Protein AF-0000000074036546 (afdb_homodimer)

Organism: NCBI:txid159291

Solvent-accessible surface area (backbone atoms only — not comparable to full-atom values): 25609 Å² total; per-residue (Å²): 131,69,79,62,75,68,72,77,80,71,85,69,56,67,65,60,51,48,51,50,47,40,50,39,32,75,58,49,66,58,45,52,48,53,48,52,67,71,55,70,50,48,70,16,47,38,94,53,95,54,64,29,31,33,38,33,47,45,37,50,58,26,64,66,53,53,53,52,51,53,55,45,69,72,26,59,58,51,56,36,34,40,31,26,26,70,45,67,70,33,47,54,47,16,47,65,74,36,42,68,43,42,73,69,60,40,37,45,82,41,82,35,50,69,57,61,50,44,71,71,44,59,69,47,66,23,45,31,38,39,34,50,73,37,66,52,67,33,43,47,72,59,38,51,51,42,54,51,39,51,58,50,25,30,22,78,63,12,40,42,36,36,32,34,62,36,35,56,69,67,56,55,32,41,52,28,49,45,51,48,49,52,28,35,50,66,45,22,55,86,69,67,35,55,68,58,39,53,52,51,50,49,48,55,51,51,38,66,20,74,55,18,38,39,39,47,71,58,48,48,53,49,44,45,72,74,54,39,38,78,66,41,77,42,81,68,55,76,36,33,29,32,36,37,29,25,36,100,134,73,81,62,78,68,70,78,78,71,86,68,55,67,66,60,50,48,51,49,48,40,51,39,33,75,57,49,65,59,45,52,48,52,49,53,68,72,54,72,49,49,69,16,47,39,94,51,94,55,65,28,31,34,39,32,48,45,36,49,57,24,66,67,52,51,53,50,50,53,54,45,69,72,27,57,58,51,56,36,35,40,29,27,26,71,45,67,68,33,44,55,46,16,47,65,75,37,44,68,44,40,71,70,61,39,38,46,81,41,83,34,50,69,56,61,51,44,70,71,45,59,68,48,66,24,46,31,39,39,35,51,73,37,67,53,68,33,39,44,72,59,39,53,51,39,52,51,40,52,59,48,24,31,22,78,63,10,37,42,36,36,31,35,62,35,36,56,68,67,54,55,32,44,52,27,50,44,51,48,48,51,28,35,50,67,42,21,55,87,69,69,37,55,69,59,39,53,51,50,49,48,48,57,50,50,36,65,21,70,56,19,38,39,40,46,69,60,50,47,54,48,43,45,71,73,54,39,37,77,69,43,78,42,81,68,55,75,37,33,28,32,37,37,28,26,37,100

Structure (mmCIF, N/CA/C/O backbone):
data_AF-0000000074036546-model_v1
#
loop_
_entity.id
_entity.type
_entity.pdbx_description
1 polymer 'Ubiquinone/menaquinone biosynthesis C-methylase UbiE'
#
loop_
_atom_site.group_PDB
_atom_site.id
_atom_site.type_symbol
_atom_site.label_atom_id
_atom_site.label_alt_id
_atom_site.label_comp_id
_atom_site.label_asym_id
_atom_site.label_entity_id
_atom_site.label_seq_id
_atom_site.pdbx_PDB_ins_code
_atom_site.Cartn_x
_atom_site.Cartn_y
_atom_site.Cartn_z
_atom_site.occupancy
_atom_site.B_iso_or_equiv
_atom_site.auth_seq_id
_atom_site.auth_comp_id
_atom_site.auth_asym_id
_atom_site.auth_atom_id
_atom_site.pdbx_PDB_model_num
ATOM 1 N N . MET A 1 1 ? -14.227 -8.094 -15.625 1 23.95 1 MET A N 1
ATOM 2 C CA . MET A 1 1 ? -13.164 -8.266 -16.609 1 23.95 1 MET A CA 1
ATOM 3 C C . MET A 1 1 ? -11.797 -8.312 -15.93 1 23.95 1 MET A C 1
ATOM 5 O O . MET A 1 1 ? -11.523 -7.52 -15.031 1 23.95 1 MET A O 1
ATOM 9 N N . SER A 1 2 ? -11.203 -9.547 -15.891 1 31.36 2 SER A N 1
ATOM 10 C CA . SER A 1 2 ? -9.93 -9.953 -15.312 1 31.36 2 SER A CA 1
ATOM 11 C C . SER A 1 2 ? -8.82 -8.969 -15.656 1 31.36 2 SER A C 1
ATOM 13 O O . SER A 1 2 ? -8.852 -8.336 -16.719 1 31.36 2 SER A O 1
ATOM 15 N N . ARG A 1 3 ? -8.234 -8.375 -14.711 1 42.38 3 ARG A N 1
ATOM 16 C CA . ARG A 1 3 ? -7.152 -7.469 -15.078 1 42.38 3 ARG A CA 1
ATOM 17 C C . ARG A 1 3 ? -6.332 -8.039 -16.234 1 42.38 3 ARG A C 1
ATOM 19 O O . ARG A 1 3 ? -5.422 -8.836 -16.016 1 42.38 3 ARG A O 1
ATOM 26 N N . THR A 1 4 ? -6.945 -8.57 -17.375 1 33.41 4 THR A N 1
ATOM 27 C CA . THR A 1 4 ? -6.375 -9.352 -18.469 1 33.41 4 THR A CA 1
ATOM 28 C C . THR A 1 4 ? -5.121 -8.68 -19.016 1 33.41 4 THR A C 1
ATOM 30 O O . THR A 1 4 ? -4.516 -9.164 -19.969 1 33.41 4 THR A O 1
ATOM 33 N N . SER A 1 5 ? -5.008 -7.344 -19.016 1 34.19 5 SER A N 1
ATOM 34 C CA . SER A 1 5 ? -3.879 -7.066 -19.906 1 34.19 5 SER A CA 1
ATOM 35 C C . SER A 1 5 ? -2.566 -7.543 -19.297 1 34.19 5 SER A C 1
ATOM 37 O O . SER A 1 5 ? -2.176 -7.086 -18.219 1 34.19 5 SER A O 1
ATOM 39 N N . GLY A 1 6 ? -2.33 -8.797 -19.281 1 34.81 6 GLY A N 1
ATOM 40 C CA . GLY A 1 6 ? -0.985 -9.32 -19.109 1 34.81 6 GLY A CA 1
ATOM 41 C C . GLY A 1 6 ? 0.094 -8.359 -19.562 1 34.81 6 GLY A C 1
ATOM 42 O O . GLY A 1 6 ? 0.451 -8.32 -20.75 1 34.81 6 GLY A O 1
ATOM 43 N N . GLU A 1 7 ? 0.077 -7.16 -19 1 36.84 7 GLU A N 1
ATOM 44 C CA . GLU A 1 7 ? 1.146 -6.238 -19.375 1 36.84 7 GLU A CA 1
ATOM 45 C C . GLU A 1 7 ? 2.475 -6.969 -19.531 1 36.84 7 GLU A C 1
ATOM 47 O O . GLU A 1 7 ? 2.865 -7.758 -18.672 1 36.84 7 GLU A O 1
ATOM 52 N N . HIS A 1 8 ? 2.828 -7.27 -20.766 1 37.41 8 HIS A N 1
ATOM 53 C CA . HIS A 1 8 ? 4.078 -7.746 -21.359 1 37.41 8 HIS A CA 1
ATOM 54 C C . HIS A 1 8 ? 5.281 -7.109 -20.672 1 37.41 8 HIS A C 1
ATOM 56 O O . HIS A 1 8 ? 5.738 -6.039 -21.078 1 37.41 8 HIS A O 1
ATOM 62 N N . ARG A 1 9 ? 5.438 -7.41 -19.484 1 47.34 9 ARG A N 1
ATOM 63 C CA . ARG A 1 9 ? 6.457 -6.699 -18.719 1 47.34 9 ARG A CA 1
ATOM 64 C C . ARG A 1 9 ? 7.855 -7.105 -19.156 1 47.34 9 ARG A C 1
ATOM 66 O O . ARG A 1 9 ? 8.836 -6.41 -18.875 1 47.34 9 ARG A O 1
ATOM 73 N N . PHE A 1 10 ? 8.008 -8.383 -19.719 1 45.22 10 PHE A N 1
ATOM 74 C CA . PHE A 1 10 ? 9.375 -8.805 -20.016 1 45.22 10 PHE A CA 1
ATOM 75 C C . PHE A 1 10 ? 9.508 -9.242 -21.469 1 45.22 10 PHE A C 1
ATOM 77 O O . PHE A 1 10 ? 8.82 -10.172 -21.906 1 45.22 10 PHE A O 1
ATOM 84 N N . THR A 1 11 ? 9.68 -8.422 -22.328 1 44.19 11 THR A N 1
ATOM 85 C CA . THR A 1 11 ? 9.867 -8.758 -23.75 1 44.19 11 THR A CA 1
ATOM 86 C C . THR A 1 11 ? 11.312 -9.164 -24.016 1 44.19 11 THR A C 1
ATOM 88 O O . THR A 1 11 ? 11.672 -9.484 -25.156 1 44.19 11 THR A O 1
ATOM 91 N N . GLY A 1 12 ? 12.188 -9.203 -22.969 1 49.06 12 GLY A N 1
ATOM 92 C CA . GLY A 1 12 ? 13.594 -9.367 -23.281 1 49.06 12 GLY A CA 1
ATOM 93 C C . GLY A 1 12 ? 14.055 -10.805 -23.219 1 49.06 12 GLY A C 1
ATOM 94 O O . GLY A 1 12 ? 13.234 -11.727 -23.266 1 49.06 12 GLY A O 1
ATOM 95 N N . ASP A 1 13 ? 15.367 -11.055 -23.25 1 58.22 13 ASP A N 1
ATOM 96 C CA . ASP A 1 13 ? 16.188 -12.242 -23.062 1 58.22 13 ASP A CA 1
ATOM 97 C C . ASP A 1 13 ? 15.898 -12.906 -21.719 1 58.22 13 ASP A C 1
ATOM 99 O O . ASP A 1 13 ? 15.844 -12.234 -20.688 1 58.22 13 ASP A O 1
ATOM 103 N N . LEU A 1 14 ? 15.508 -14.18 -21.766 1 60.38 14 LEU A N 1
ATOM 104 C CA . LEU A 1 14 ? 15.156 -14.992 -20.609 1 60.38 14 LEU A CA 1
ATOM 105 C C . LEU A 1 14 ? 16.156 -14.781 -19.484 1 60.38 14 LEU A C 1
ATOM 107 O O . LEU A 1 14 ? 15.758 -14.672 -18.312 1 60.38 14 LEU A O 1
ATOM 111 N N . ALA A 1 15 ? 17.312 -14.703 -19.906 1 62.56 15 ALA A N 1
ATOM 112 C CA . ALA A 1 15 ? 18.359 -14.57 -18.891 1 62.56 15 ALA A CA 1
ATOM 113 C C . ALA A 1 15 ? 18.266 -13.227 -18.172 1 62.56 15 ALA A C 1
ATOM 115 O O . ALA A 1 15 ? 18.422 -13.148 -16.953 1 62.56 15 ALA A O 1
ATOM 116 N N . GLN A 1 16 ? 18.016 -12.227 -18.922 1 70.25 16 GLN A N 1
ATOM 117 C CA . GLN A 1 16 ? 17.922 -10.891 -18.344 1 70.25 16 GLN A CA 1
ATOM 118 C C . GLN A 1 16 ? 16.672 -10.766 -17.453 1 70.25 16 GLN A C 1
ATOM 120 O O . GLN A 1 16 ? 16.734 -10.172 -16.375 1 70.25 16 GLN A O 1
ATOM 125 N N . GLU A 1 17 ? 15.672 -11.367 -17.891 1 78.44 17 GLU A N 1
ATOM 126 C CA . GLU A 1 17 ? 14.43 -11.336 -17.109 1 78.44 17 GLU A CA 1
ATOM 127 C C . GLU A 1 17 ? 14.57 -12.125 -15.812 1 78.44 17 GLU A C 1
ATOM 129 O O . GLU A 1 17 ? 14.133 -11.672 -14.758 1 78.44 17 GLU A O 1
ATOM 134 N N . TYR A 1 18 ? 15.266 -13.211 -16 1 78 18 TYR A N 1
ATOM 135 C CA . TYR A 1 18 ? 15.492 -14.047 -14.828 1 78 18 TYR A CA 1
ATOM 136 C C . TYR A 1 18 ? 16.344 -13.312 -13.797 1 78 18 TYR A C 1
ATOM 138 O O . TYR A 1 18 ? 16.078 -13.391 -12.594 1 78 18 TYR A O 1
ATOM 146 N N . GLU A 1 19 ? 17.328 -12.703 -14.25 1 82.06 19 GLU A N 1
ATOM 147 C CA . GLU A 1 19 ? 18.188 -11.953 -13.336 1 82.06 19 GLU A CA 1
ATOM 148 C C . GLU A 1 19 ? 17.406 -10.875 -12.602 1 8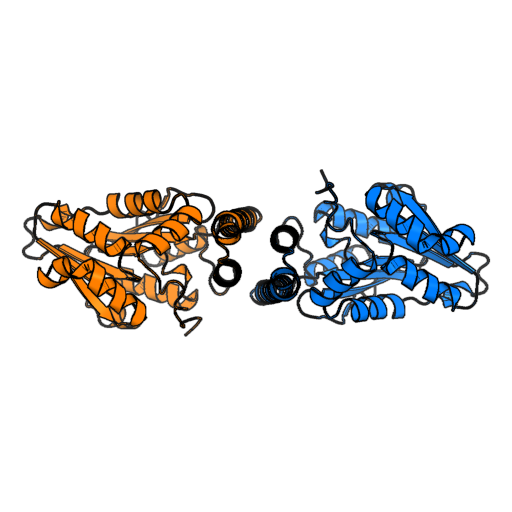2.06 19 GLU A C 1
ATOM 150 O O . GLU A 1 19 ? 17.547 -10.711 -11.383 1 82.06 19 GLU A O 1
ATOM 155 N N . LEU A 1 20 ? 16.594 -10.156 -13.32 1 86.44 20 LEU A N 1
ATOM 156 C CA . LEU A 1 20 ? 15.805 -9.094 -12.711 1 86.44 20 LEU A CA 1
ATOM 157 C C . LEU A 1 20 ? 14.836 -9.656 -11.68 1 86.44 20 LEU A C 1
ATOM 159 O O . LEU A 1 20 ? 14.68 -9.094 -10.594 1 86.44 20 LEU A O 1
ATOM 163 N N . ILE A 1 21 ? 14.266 -10.766 -11.961 1 88.5 21 ILE A N 1
ATOM 164 C CA . ILE A 1 21 ? 13.305 -11.391 -11.07 1 88.5 21 ILE A CA 1
ATOM 165 C C . ILE A 1 21 ? 14.008 -11.844 -9.789 1 88.5 21 ILE A C 1
ATOM 167 O O . ILE A 1 21 ? 13.5 -11.625 -8.688 1 88.5 21 ILE A O 1
ATOM 171 N N . THR A 1 22 ? 15.188 -12.406 -9.969 1 89.25 22 THR A N 1
ATOM 172 C CA . THR A 1 22 ? 15.883 -12.945 -8.805 1 89.25 22 THR A CA 1
ATOM 173 C C . THR A 1 22 ? 16.438 -11.828 -7.934 1 89.25 22 THR A C 1
ATOM 175 O O . THR A 1 22 ? 16.562 -11.984 -6.719 1 89.25 22 THR A O 1
ATOM 178 N N . LEU A 1 23 ? 16.719 -10.719 -8.547 1 90.81 23 LEU A N 1
ATOM 179 C CA . LEU A 1 23 ? 17.125 -9.555 -7.77 1 90.81 23 LEU A CA 1
ATOM 180 C C . LEU A 1 23 ? 15.938 -8.953 -7.023 1 90.81 23 LEU A C 1
ATOM 182 O O . LEU A 1 23 ? 16.078 -8.531 -5.875 1 90.81 23 LEU A O 1
ATOM 186 N N . ALA A 1 24 ? 14.812 -8.922 -7.676 1 94.19 24 ALA A N 1
ATOM 187 C CA . ALA A 1 24 ? 13.586 -8.383 -7.086 1 94.19 24 ALA A CA 1
ATOM 188 C C . ALA A 1 24 ? 13.008 -9.336 -6.051 1 94.19 24 ALA A C 1
ATOM 190 O O . ALA A 1 24 ? 12.398 -8.906 -5.07 1 94.19 24 ALA A O 1
ATOM 191 N N . TYR A 1 25 ? 13.164 -10.609 -6.297 1 94 25 TYR A N 1
ATOM 192 C CA . TYR A 1 25 ? 12.695 -11.672 -5.418 1 94 25 TYR A CA 1
ATOM 193 C C . TYR A 1 25 ? 13.828 -12.641 -5.094 1 94 25 TYR A C 1
ATOM 195 O O . TYR A 1 25 ? 13.906 -13.727 -5.676 1 94 25 TYR A O 1
ATOM 203 N N . PRO A 1 26 ? 14.555 -12.336 -4.098 1 91.19 26 PRO A N 1
ATOM 204 C CA . PRO A 1 26 ? 15.758 -13.133 -3.828 1 91.19 26 PRO A CA 1
ATOM 205 C C . PRO A 1 26 ? 15.43 -14.586 -3.475 1 91.19 26 PRO A C 1
ATOM 207 O O . PRO A 1 26 ? 16.266 -15.469 -3.668 1 91.19 26 PRO A O 1
ATOM 210 N N . ASP A 1 27 ? 14.25 -14.859 -3.033 1 91.31 27 ASP A N 1
ATOM 211 C CA . ASP A 1 27 ? 13.891 -16.203 -2.615 1 91.31 27 ASP A CA 1
ATOM 212 C C . ASP A 1 27 ? 13.078 -16.922 -3.693 1 91.31 27 ASP A C 1
ATOM 214 O O . ASP A 1 27 ? 12.469 -17.969 -3.436 1 91.31 27 ASP A O 1
ATOM 218 N N . PHE A 1 28 ? 13.109 -16.359 -4.844 1 87.81 28 PHE A N 1
ATOM 219 C CA . PHE A 1 28 ? 12.305 -16.891 -5.941 1 87.81 28 PHE A CA 1
ATOM 220 C C . PHE A 1 28 ? 12.641 -18.359 -6.195 1 87.81 28 PHE A C 1
ATOM 222 O O . PHE A 1 28 ? 11.742 -19.203 -6.238 1 87.81 28 PHE A O 1
ATOM 229 N N . GLU A 1 29 ? 13.883 -18.703 -6.328 1 86 29 GLU A N 1
ATOM 230 C CA . GLU A 1 29 ? 14.312 -20.062 -6.637 1 86 29 GLU A CA 1
ATOM 231 C C . GLU A 1 29 ? 13.984 -21.016 -5.496 1 86 29 GLU A C 1
ATOM 233 O O . GLU A 1 29 ? 13.57 -22.156 -5.73 1 86 29 GLU A O 1
ATOM 238 N N . ALA A 1 30 ? 14.211 -20.547 -4.348 1 90 30 ALA A N 1
ATOM 239 C CA . ALA A 1 30 ? 13.922 -21.391 -3.182 1 90 30 ALA A CA 1
ATOM 240 C C . ALA A 1 30 ? 12.438 -21.734 -3.109 1 90 30 ALA A C 1
ATOM 242 O O . ALA A 1 30 ? 12.078 -22.875 -2.807 1 90 30 ALA A O 1
ATOM 243 N N . PHE A 1 31 ? 11.625 -20.812 -3.414 1 90.38 31 PHE A N 1
ATOM 244 C CA . PHE A 1 31 ? 10.18 -21.047 -3.361 1 90.38 31 PHE A CA 1
ATOM 245 C C . PHE A 1 31 ? 9.75 -22.016 -4.453 1 90.38 31 PHE A C 1
ATOM 247 O O . PHE A 1 31 ? 8.891 -22.875 -4.227 1 90.38 31 PHE A O 1
ATOM 254 N N . GLN A 1 32 ? 10.32 -21.844 -5.543 1 88.19 32 GLN A N 1
ATOM 255 C CA . GLN A 1 32 ? 10.023 -22.766 -6.629 1 88.19 32 GLN A CA 1
ATOM 256 C C . GLN A 1 32 ? 10.43 -24.203 -6.262 1 88.19 32 GLN A C 1
ATOM 258 O O . GLN A 1 32 ? 9.672 -25.141 -6.496 1 88.19 32 GLN A O 1
ATOM 263 N N . HIS A 1 33 ? 11.57 -24.281 -5.73 1 91.94 33 HIS A N 1
ATOM 264 C CA . HIS A 1 33 ? 12.07 -25.594 -5.316 1 91.94 33 HIS A CA 1
ATOM 265 C C . HIS A 1 33 ? 11.156 -26.219 -4.27 1 91.94 33 HIS A C 1
ATOM 267 O O . HIS A 1 33 ? 10.852 -27.422 -4.352 1 91.94 33 HIS A O 1
ATOM 273 N N . GLN A 1 34 ? 10.789 -25.438 -3.377 1 94.69 34 GLN A N 1
ATOM 274 C CA . GLN A 1 34 ? 9.945 -25.953 -2.301 1 94.69 34 GLN A CA 1
ATOM 275 C C . GLN A 1 34 ? 8.586 -26.406 -2.834 1 94.69 34 GLN A C 1
ATOM 277 O O . GLN A 1 34 ? 8.039 -27.406 -2.377 1 94.69 34 GLN A O 1
ATOM 282 N N . MET A 1 35 ? 8.047 -25.656 -3.711 1 95.31 35 MET A N 1
ATOM 283 C CA . MET A 1 35 ? 6.777 -26.047 -4.316 1 95.31 35 MET A CA 1
ATOM 284 C C . MET A 1 35 ? 6.906 -27.391 -5.031 1 95.31 35 MET A C 1
ATOM 286 O O . MET A 1 35 ? 6.078 -28.281 -4.844 1 95.31 35 MET A O 1
ATOM 290 N N . ILE A 1 36 ? 7.949 -27.562 -5.754 1 94.75 36 ILE A N 1
ATOM 291 C CA . ILE A 1 36 ? 8.156 -28.75 -6.578 1 94.75 36 ILE A CA 1
ATOM 292 C C . ILE A 1 36 ? 8.492 -29.938 -5.688 1 94.75 36 ILE A C 1
ATOM 294 O O . ILE A 1 36 ? 8.055 -31.062 -5.953 1 94.75 36 ILE A O 1
ATOM 298 N N . GLU A 1 37 ? 9.234 -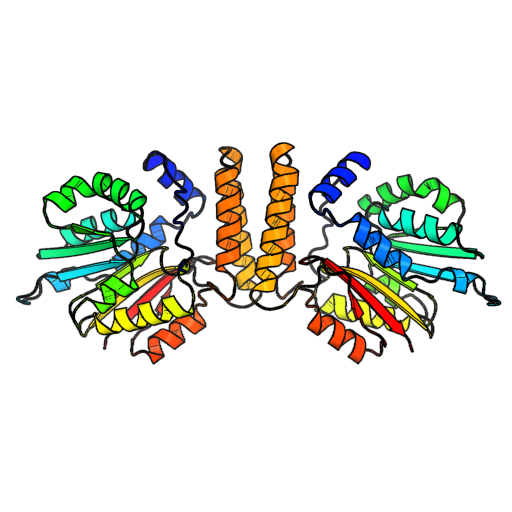29.688 -4.66 1 91.38 37 GLU A N 1
ATOM 299 C CA . GLU A 1 37 ? 9.617 -30.75 -3.73 1 91.38 37 GLU A CA 1
ATOM 300 C C . GLU A 1 37 ? 8.391 -31.375 -3.08 1 91.38 37 GLU A C 1
ATOM 302 O O . GLU A 1 37 ? 8.422 -32.562 -2.699 1 91.38 37 GLU A O 1
ATOM 307 N N . GLY A 1 38 ? 7.375 -30.672 -2.967 1 90.75 38 GLY A N 1
ATOM 308 C CA . GLY A 1 38 ? 6.16 -31.188 -2.357 1 90.75 38 GLY A CA 1
ATOM 309 C C . GLY A 1 38 ? 5.359 -32.094 -3.285 1 90.75 38 GLY A C 1
ATOM 310 O O . GLY A 1 38 ? 4.398 -32.719 -2.857 1 90.75 38 GLY A O 1
ATOM 311 N N . ILE A 1 39 ? 5.762 -32.188 -4.508 1 93.62 39 ILE A N 1
ATOM 312 C CA . ILE A 1 39 ? 5.043 -32.969 -5.5 1 93.62 39 ILE A CA 1
ATOM 313 C C . ILE A 1 39 ? 5.648 -34.375 -5.57 1 93.62 39 ILE A C 1
ATOM 315 O O . ILE A 1 39 ? 6.859 -34.531 -5.746 1 93.62 39 ILE A O 1
ATOM 319 N N . ASP A 1 40 ? 4.875 -35.375 -5.391 1 86.69 40 ASP A N 1
ATOM 320 C CA . ASP A 1 40 ? 5.309 -36.75 -5.551 1 86.69 40 ASP A CA 1
ATOM 321 C C . ASP A 1 40 ? 5.09 -37.25 -6.98 1 86.69 40 ASP A C 1
ATOM 323 O O . ASP A 1 40 ? 4.012 -37.719 -7.316 1 86.69 40 ASP A O 1
ATOM 327 N N . PHE A 1 41 ? 6.098 -37.188 -7.699 1 83.06 41 PHE A N 1
ATOM 328 C CA . PHE A 1 41 ? 6.004 -37.562 -9.109 1 83.06 41 PHE A CA 1
ATOM 329 C C . PHE A 1 41 ? 6.027 -39.094 -9.266 1 83.06 41 PHE A C 1
ATOM 331 O O . PHE A 1 41 ? 5.734 -39.594 -10.344 1 83.06 41 PHE A O 1
ATOM 338 N N . SER A 1 42 ? 6.422 -39.781 -8.211 1 72.56 42 SER A N 1
ATOM 339 C CA . SER A 1 42 ? 6.535 -41.219 -8.281 1 72.56 42 SER A CA 1
ATOM 340 C C . SER A 1 42 ? 5.164 -41.875 -8.328 1 72.56 42 SER A C 1
ATOM 342 O O . SER A 1 42 ? 5.039 -43.031 -8.734 1 72.56 42 SER A O 1
ATOM 344 N N . SER A 1 43 ? 4.203 -41.188 -7.727 1 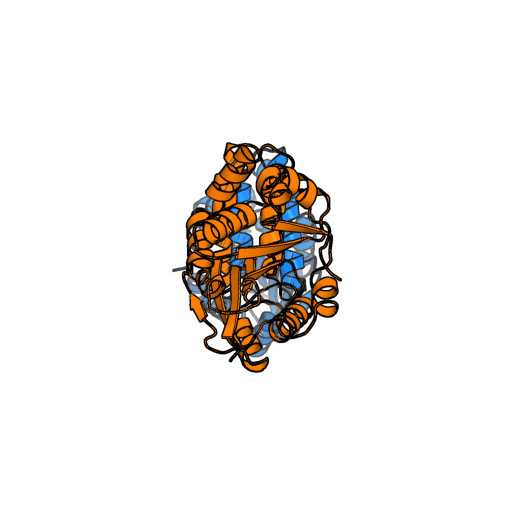60.53 43 SER A N 1
ATOM 345 C CA . SER A 1 43 ? 2.859 -41.75 -7.82 1 60.53 43 SER A CA 1
ATOM 346 C C . SER A 1 43 ? 2.467 -42.031 -9.266 1 60.53 43 SER A C 1
ATOM 348 O O . SER A 1 43 ? 1.501 -42.75 -9.539 1 60.53 43 SER A O 1
ATOM 350 N N . ALA A 1 44 ? 3.234 -41.406 -10.148 1 54.03 44 ALA A N 1
ATOM 351 C CA . ALA A 1 44 ? 3.092 -41.625 -11.586 1 54.03 44 ALA A CA 1
ATOM 352 C C . ALA A 1 44 ? 3.387 -43.094 -11.953 1 54.03 44 ALA A C 1
ATOM 354 O O . ALA A 1 44 ? 2.855 -43.594 -12.945 1 54.03 44 ALA A O 1
ATOM 355 N N . GLY A 1 45 ? 4.277 -43.656 -11.18 1 50.34 45 GLY A N 1
ATOM 356 C CA . GLY A 1 45 ? 4.75 -45.031 -11.445 1 50.34 45 GLY A CA 1
ATOM 357 C C . GLY A 1 45 ? 3.867 -46.094 -10.836 1 50.34 45 GLY A C 1
ATOM 358 O O . GLY A 1 45 ? 4.156 -47.281 -10.961 1 50.34 45 GLY A O 1
ATOM 359 N N . THR A 1 46 ? 3.049 -45.531 -10.031 1 53.41 46 THR A N 1
ATOM 360 C CA . THR A 1 46 ? 2.27 -46.625 -9.438 1 53.41 46 THR A CA 1
ATOM 361 C C . THR A 1 46 ? 1.411 -47.312 -10.492 1 53.41 46 THR A C 1
ATOM 363 O O . THR A 1 46 ? 1.207 -46.781 -11.586 1 53.41 46 THR A O 1
ATOM 366 N N . ASP A 1 47 ? 1.283 -48.594 -10.172 1 52.91 47 ASP A N 1
ATOM 367 C CA . ASP A 1 47 ? 0.6 -49.594 -10.992 1 52.91 47 ASP A CA 1
ATOM 368 C C . ASP A 1 47 ? -0.693 -49 -11.578 1 52.91 47 ASP A C 1
ATOM 370 O O . ASP A 1 47 ? -1.66 -49.75 -11.789 1 52.91 47 ASP A O 1
ATOM 374 N N . ARG A 1 48 ? -0.665 -47.656 -11.617 1 61.34 48 ARG A N 1
ATOM 375 C CA . ARG A 1 48 ? -1.931 -47.188 -12.172 1 61.34 48 ARG A CA 1
ATOM 376 C C . ARG A 1 48 ? -1.896 -47.156 -13.695 1 61.34 48 ARG A C 1
ATOM 378 O O . ARG A 1 48 ? -0.826 -47.062 -14.297 1 61.34 48 ARG A O 1
ATOM 385 N N . ASP A 1 49 ? -2.779 -47.781 -14.281 1 62.84 49 ASP A N 1
ATOM 386 C CA . ASP A 1 49 ? -2.982 -47.812 -15.727 1 62.84 49 ASP A CA 1
ATOM 387 C C . ASP A 1 49 ? -3.049 -46.406 -16.297 1 62.84 49 ASP A C 1
ATOM 389 O O . ASP A 1 49 ? -3.006 -46.219 -17.5 1 62.84 49 ASP A O 1
ATOM 393 N N . VAL A 1 50 ? -3 -45.344 -15.289 1 71.12 50 VAL A N 1
ATOM 394 C CA . VAL A 1 50 ? -3.143 -43.969 -15.82 1 71.12 50 VAL A CA 1
ATOM 395 C C . VAL A 1 50 ? -1.873 -43.188 -15.547 1 71.12 50 VAL A C 1
ATOM 397 O O . VAL A 1 50 ? -1.323 -43.25 -14.445 1 71.12 50 VAL A O 1
ATOM 400 N N . PRO A 1 51 ? -1.436 -42.531 -16.516 1 78.81 51 PRO A N 1
ATOM 401 C CA . PRO A 1 51 ? -0.22 -41.719 -16.359 1 78.81 51 PRO A CA 1
ATOM 402 C C . PRO A 1 51 ? -0.406 -40.531 -15.414 1 78.81 51 PRO A C 1
ATOM 404 O O . PRO A 1 51 ? -1.516 -40.031 -15.289 1 78.81 51 PRO A O 1
ATOM 407 N N . PHE A 1 52 ? 0.615 -40.25 -14.719 1 90.12 52 PHE A N 1
ATOM 408 C CA . PHE A 1 52 ? 0.651 -39.062 -13.891 1 90.12 52 PHE A CA 1
ATOM 409 C C . PHE A 1 52 ? 0.344 -37.812 -14.719 1 90.12 52 PHE A C 1
ATOM 411 O O . PHE A 1 52 ? 0.885 -37.656 -15.812 1 90.12 52 PHE A O 1
ATOM 418 N N . HIS A 1 53 ? -0.631 -36.969 -14.258 1 94.75 53 HIS A N 1
ATOM 419 C CA . HIS A 1 53 ? -1.014 -35.75 -14.984 1 94.75 53 HIS A CA 1
ATOM 420 C C . HIS A 1 53 ? -1.043 -34.531 -14.07 1 94.75 53 HIS A C 1
ATOM 422 O O . HIS A 1 53 ? -1.771 -34.531 -13.07 1 94.75 53 HIS A O 1
ATOM 428 N N . LEU A 1 54 ? -0.231 -33.594 -14.375 1 97.38 54 LEU A N 1
ATOM 429 C CA . LEU A 1 54 ? -0.134 -32.344 -13.641 1 97.38 54 LEU A CA 1
ATOM 430 C C . LEU A 1 54 ? -0.66 -31.172 -14.477 1 97.38 54 LEU A C 1
ATOM 432 O O . LEU A 1 54 ? -0.338 -31.062 -15.664 1 97.38 54 LEU A O 1
ATOM 436 N N . LEU A 1 55 ? -1.528 -30.391 -13.859 1 98.56 55 LEU A N 1
ATOM 437 C CA . LEU A 1 55 ? -1.956 -29.141 -14.477 1 98.56 55 LEU A CA 1
ATOM 438 C C . LEU A 1 55 ? -1.232 -27.953 -13.852 1 98.56 55 LEU A C 1
ATOM 440 O O . LEU A 1 55 ? -1.263 -27.766 -12.633 1 98.56 55 LEU A O 1
ATOM 444 N N . GLU A 1 56 ? -0.604 -27.172 -14.664 1 98.62 56 GLU A N 1
ATOM 445 C CA . GLU A 1 56 ? -0.076 -25.875 -14.242 1 98.62 56 GLU A CA 1
ATOM 446 C C . GLU A 1 56 ? -0.959 -24.734 -14.742 1 98.62 56 GLU A C 1
ATOM 448 O O . GLU A 1 56 ? -1.278 -24.672 -15.93 1 98.62 56 GLU A O 1
ATOM 453 N N . ILE A 1 57 ? -1.407 -23.922 -13.844 1 98.5 57 ILE A N 1
ATOM 454 C CA . ILE A 1 57 ? -2.135 -22.703 -14.195 1 98.5 57 ILE A CA 1
ATOM 455 C C . ILE A 1 57 ? -1.192 -21.516 -14.141 1 98.5 57 ILE A C 1
ATOM 457 O O . ILE A 1 57 ? -0.635 -21.203 -13.078 1 98.5 57 ILE A O 1
ATOM 461 N N . GLY A 1 58 ? -1.097 -20.844 -15.219 1 97.56 58 GLY A N 1
ATOM 462 C CA . GLY A 1 58 ? -0.151 -19.75 -15.328 1 97.56 58 GLY A CA 1
ATOM 463 C C . GLY A 1 58 ? 1.217 -20.188 -15.812 1 97.56 58 GLY A C 1
ATOM 464 O O . GLY A 1 58 ? 2.18 -20.203 -15.047 1 97.56 58 GLY A O 1
ATOM 465 N N . THR A 1 59 ? 1.322 -20.375 -17.078 1 94.44 59 THR A N 1
ATOM 466 C CA . THR A 1 59 ? 2.572 -20.828 -17.672 1 94.44 59 THR A CA 1
ATOM 467 C C . THR A 1 59 ? 3.643 -19.75 -17.578 1 94.44 59 THR A C 1
ATOM 469 O O . THR A 1 59 ? 4.797 -20.031 -17.266 1 94.44 59 THR A O 1
ATOM 472 N N . GLY A 1 60 ? 3.207 -18.516 -17.844 1 91.88 60 GLY A N 1
ATOM 473 C CA . GLY A 1 60 ? 4.176 -17.438 -17.984 1 91.88 60 GLY A CA 1
ATOM 474 C C . GLY A 1 60 ? 5.18 -17.688 -19.094 1 91.88 60 GLY A C 1
ATOM 475 O O . GLY A 1 60 ? 4.809 -18.109 -20.188 1 91.88 60 GLY A O 1
ATOM 476 N N . ASP A 1 61 ? 6.387 -17.406 -18.812 1 88.25 61 ASP A N 1
ATOM 477 C CA . ASP A 1 61 ? 7.398 -17.609 -19.844 1 88.25 61 ASP A CA 1
ATOM 478 C C . ASP A 1 61 ? 7.945 -19.031 -19.797 1 88.25 61 ASP A C 1
ATOM 480 O O . ASP A 1 61 ? 8.875 -19.359 -20.531 1 88.25 61 ASP A O 1
ATOM 484 N N . GLY A 1 62 ? 7.477 -19.828 -18.922 1 91.5 62 GLY A N 1
ATOM 485 C CA . GLY A 1 62 ? 7.793 -21.234 -18.922 1 91.5 62 GLY A CA 1
ATOM 486 C C . GLY A 1 62 ? 8.891 -21.609 -17.953 1 91.5 62 GLY A C 1
ATOM 487 O O . GLY A 1 62 ? 9.32 -22.766 -17.891 1 91.5 62 GLY A O 1
ATOM 488 N N . PHE A 1 63 ? 9.305 -20.688 -17.156 1 87.75 63 PHE A N 1
ATOM 489 C CA . PHE A 1 63 ? 10.391 -20.953 -16.234 1 87.75 63 PHE A CA 1
ATOM 490 C C . PHE A 1 63 ? 10 -22.031 -15.227 1 87.75 63 PHE A C 1
ATOM 492 O O . PHE A 1 63 ? 10.711 -23.016 -15.047 1 87.75 63 PHE A O 1
ATOM 499 N N . THR A 1 64 ? 8.938 -21.828 -14.555 1 92.5 64 THR A N 1
ATOM 500 C CA . THR A 1 64 ? 8.469 -22.828 -13.586 1 92.5 64 THR A CA 1
ATOM 501 C C . THR A 1 64 ? 8.148 -24.141 -14.273 1 92.5 64 THR A C 1
ATOM 503 O O . THR A 1 64 ? 8.445 -25.219 -13.734 1 92.5 64 THR A O 1
ATOM 506 N N . THR A 1 65 ? 7.59 -24.062 -15.422 1 94.94 65 THR A N 1
ATOM 507 C CA . THR A 1 65 ? 7.258 -25.266 -16.188 1 94.94 65 THR A CA 1
ATOM 508 C C . THR A 1 65 ? 8.508 -26.094 -16.453 1 94.94 65 THR A C 1
ATOM 510 O O . THR A 1 65 ? 8.469 -27.328 -16.375 1 94.94 65 THR A O 1
ATOM 513 N N . THR A 1 66 ? 9.555 -25.422 -16.828 1 91.62 66 THR A N 1
ATOM 514 C CA . THR A 1 66 ? 10.812 -26.109 -17.109 1 91.62 66 THR A CA 1
ATOM 515 C C . THR A 1 66 ? 11.266 -26.922 -15.898 1 91.62 66 THR A C 1
ATOM 517 O O . THR A 1 66 ? 11.688 -28.078 -16.031 1 91.62 66 THR A O 1
ATOM 520 N N . ARG A 1 67 ? 11.141 -26.375 -14.781 1 91.62 67 ARG A N 1
ATOM 521 C CA . ARG A 1 67 ? 11.547 -27.047 -13.555 1 91.62 67 ARG A CA 1
ATOM 522 C C . ARG A 1 67 ? 10.617 -28.203 -13.242 1 91.62 67 ARG A C 1
ATOM 524 O O . ARG A 1 67 ? 11.062 -29.266 -12.773 1 91.62 67 ARG A O 1
ATOM 531 N N . LEU A 1 68 ? 9.391 -28.031 -13.438 1 94.94 68 LEU A N 1
ATOM 532 C CA . LEU A 1 68 ? 8.414 -29.094 -13.234 1 94.94 68 LEU A CA 1
ATOM 533 C C . LEU A 1 68 ? 8.711 -30.281 -14.156 1 94.94 68 LEU A C 1
ATOM 535 O O . LEU A 1 68 ? 8.68 -31.438 -13.727 1 94.94 68 LEU A O 1
ATOM 539 N N . VAL A 1 69 ? 9 -29.969 -15.398 1 93.44 69 VAL A N 1
ATOM 540 C CA . VAL A 1 69 ? 9.289 -31 -16.391 1 93.44 69 VAL A CA 1
ATOM 541 C C . VAL A 1 69 ? 10.547 -31.766 -15.992 1 93.44 69 VAL A C 1
ATOM 543 O O . VAL A 1 69 ? 10.57 -33 -16.062 1 93.44 69 VAL A O 1
ATOM 546 N N . GLN A 1 70 ? 11.508 -31.031 -15.586 1 90.75 70 GLN A N 1
ATOM 547 C CA . GLN A 1 70 ? 12.75 -31.672 -15.172 1 90.75 70 GLN A CA 1
ATOM 548 C C . GLN A 1 70 ? 12.508 -32.625 -14.008 1 90.75 70 GLN A C 1
ATOM 550 O O . GLN A 1 70 ? 12.984 -33.781 -14.023 1 90.75 70 GLN A O 1
ATOM 555 N N . ALA A 1 71 ? 11.789 -32.188 -13.055 1 91.94 71 ALA A N 1
ATOM 556 C CA . ALA A 1 71 ? 11.484 -33.031 -11.891 1 91.94 71 ALA A CA 1
ATOM 557 C C . ALA A 1 71 ? 10.68 -34.25 -12.297 1 91.94 71 ALA A C 1
ATOM 559 O O . ALA A 1 71 ? 10.922 -35.375 -11.812 1 91.94 71 ALA A O 1
ATOM 560 N N . MET A 1 72 ? 9.742 -34.094 -13.188 1 91.31 72 MET A N 1
ATOM 561 C CA . MET A 1 72 ? 8.898 -35.188 -13.656 1 91.31 72 MET A CA 1
ATOM 562 C C . MET A 1 72 ? 9.727 -36.219 -14.406 1 91.31 72 MET A C 1
ATOM 564 O O . MET A 1 72 ? 9.531 -37.438 -14.219 1 91.31 72 MET A O 1
ATOM 568 N N . LEU A 1 73 ? 10.656 -35.781 -15.211 1 88.62 73 LEU A N 1
ATOM 569 C CA . LEU A 1 73 ? 11.445 -36.688 -16.047 1 88.62 73 LEU A CA 1
ATOM 570 C C . LEU A 1 73 ? 12.453 -37.469 -15.211 1 88.62 73 LEU A C 1
ATOM 572 O O . LEU A 1 73 ? 12.922 -38.531 -15.625 1 88.62 73 LEU A O 1
ATOM 576 N N . GLU A 1 74 ? 12.766 -36.938 -14.102 1 87.88 74 GLU A N 1
ATOM 577 C CA . GLU A 1 74 ? 13.695 -37.625 -13.203 1 87.88 74 GLU A CA 1
ATOM 578 C C . GLU A 1 74 ? 12.992 -38.719 -12.406 1 87.88 74 GLU A C 1
ATOM 580 O O . GLU A 1 74 ? 13.641 -39.594 -11.836 1 87.88 74 GLU A O 1
ATOM 585 N N . ALA A 1 75 ? 11.727 -38.625 -12.305 1 83.31 75 ALA A N 1
ATOM 586 C CA . ALA A 1 75 ? 10.938 -39.594 -11.578 1 83.31 75 ALA A CA 1
ATOM 587 C C . ALA A 1 75 ? 10.633 -40.812 -12.469 1 83.31 75 ALA A C 1
ATOM 589 O O . ALA A 1 75 ? 10.633 -40.688 -13.695 1 83.31 75 ALA A O 1
ATOM 590 N N . PRO A 1 76 ? 10.5 -41.938 -11.766 1 77.12 76 PRO A N 1
ATOM 591 C CA . PRO A 1 76 ? 10.094 -43.125 -12.555 1 77.12 76 PRO A CA 1
ATOM 592 C C . PRO A 1 76 ? 8.672 -43 -13.094 1 77.12 76 PRO A C 1
ATOM 594 O O . PRO A 1 76 ? 7.828 -42.344 -12.484 1 77.12 76 PRO A O 1
ATOM 597 N N . GLY A 1 77 ? 8.477 -43.469 -14.25 1 74.5 77 GLY A N 1
ATOM 598 C CA . GLY A 1 77 ? 7.141 -43.5 -14.836 1 74.5 77 GLY A CA 1
ATOM 599 C C . GLY A 1 77 ? 6.941 -42.438 -15.906 1 74.5 77 GLY A C 1
ATOM 600 O O . GLY A 1 77 ? 7.883 -41.719 -16.281 1 74.5 77 GLY A O 1
ATOM 601 N N . ALA A 1 78 ? 5.742 -42.5 -16.391 1 75.19 78 ALA A N 1
ATOM 602 C CA . ALA A 1 78 ? 5.363 -41.562 -17.438 1 75.19 78 ALA A CA 1
ATOM 603 C C . ALA A 1 78 ? 4.43 -40.469 -16.891 1 75.19 78 ALA A C 1
ATOM 605 O O . ALA A 1 78 ? 3.617 -40.75 -16.016 1 75.19 78 ALA A O 1
ATOM 606 N N . GLY A 1 79 ? 4.75 -39.281 -17.234 1 88 79 GLY A N 1
ATOM 607 C CA . GLY A 1 79 ? 3.859 -38.188 -16.828 1 88 79 GLY A CA 1
ATOM 608 C C . GLY A 1 79 ? 3.67 -37.125 -17.906 1 88 79 GLY A C 1
ATOM 609 O O . GLY A 1 79 ? 4.375 -37.125 -18.922 1 88 79 GLY A O 1
ATOM 610 N N . LEU A 1 80 ? 2.652 -36.406 -17.672 1 92.62 80 LEU A N 1
ATOM 611 C CA . LEU A 1 80 ? 2.293 -35.312 -18.578 1 92.62 80 LEU A CA 1
ATOM 612 C C . LEU A 1 80 ? 1.994 -34.031 -17.781 1 92.62 80 LEU A C 1
ATOM 614 O O . LEU A 1 80 ? 1.347 -34.094 -16.734 1 92.62 80 LEU A O 1
ATOM 618 N N . ILE A 1 81 ? 2.518 -32.969 -18.359 1 96.88 81 ILE A N 1
ATOM 619 C CA . ILE A 1 81 ? 2.191 -31.672 -17.797 1 96.88 81 ILE A CA 1
ATOM 620 C C . ILE A 1 81 ? 1.373 -30.875 -18.812 1 96.88 81 ILE A C 1
ATOM 622 O O . ILE A 1 81 ? 1.791 -30.688 -19.953 1 96.88 81 ILE A O 1
ATOM 626 N N . THR A 1 82 ? 0.216 -30.531 -18.422 1 98.06 82 THR A N 1
ATOM 627 C CA . THR A 1 82 ? -0.537 -29.516 -19.141 1 98.06 82 THR A CA 1
ATOM 628 C C . THR A 1 82 ? -0.373 -28.141 -18.484 1 98.06 82 THR A C 1
ATOM 630 O O . THR A 1 82 ? -0.628 -27.984 -17.297 1 98.06 82 THR A O 1
ATOM 633 N N . SER A 1 83 ? 0.078 -27.219 -19.234 1 98.5 83 SER A N 1
ATOM 634 C CA . SER A 1 83 ? 0.277 -25.875 -18.734 1 98.5 83 SER A CA 1
ATOM 635 C C . SER A 1 83 ? -0.569 -24.859 -19.516 1 98.5 83 SER A C 1
ATOM 637 O O . SER A 1 83 ? -0.524 -24.828 -20.734 1 98.5 83 SER A O 1
ATOM 639 N N . ILE A 1 84 ? -1.323 -24.016 -18.781 1 98.38 84 ILE A N 1
ATOM 640 C CA . ILE A 1 84 ? -2.246 -23.109 -19.453 1 98.38 84 ILE A CA 1
ATOM 641 C C . ILE A 1 84 ? -1.921 -21.672 -19.078 1 98.38 84 ILE A C 1
ATOM 643 O O . ILE A 1 84 ? -1.477 -21.391 -17.969 1 98.38 84 ILE A O 1
ATOM 647 N N . ASP A 1 85 ? -2.125 -20.797 -19.953 1 97.62 85 ASP A N 1
ATOM 648 C CA . ASP A 1 85 ? -2 -19.359 -19.797 1 97.62 85 ASP A CA 1
ATOM 649 C C . ASP A 1 85 ? -2.928 -18.609 -20.75 1 97.62 85 ASP A C 1
ATOM 651 O O . ASP A 1 85 ? -3.209 -19.094 -21.844 1 97.62 85 ASP A O 1
ATOM 655 N N . ASN A 1 86 ? -3.43 -17.484 -20.312 1 96.56 86 ASN A N 1
ATOM 656 C CA . ASN A 1 86 ? -4.352 -16.75 -21.172 1 96.56 86 ASN A CA 1
ATOM 657 C C . ASN A 1 86 ? -3.621 -15.711 -22.016 1 96.56 86 ASN A C 1
ATOM 659 O O . ASN A 1 86 ? -4.234 -15.031 -22.828 1 96.56 86 ASN A O 1
ATOM 663 N N . ASP A 1 87 ? -2.32 -15.578 -21.828 1 93.69 87 ASP A N 1
ATOM 664 C CA . ASP A 1 87 ? -1.531 -14.602 -22.562 1 93.69 87 ASP A CA 1
ATOM 665 C C . ASP A 1 87 ? -0.741 -15.273 -23.688 1 93.69 87 ASP A C 1
ATOM 667 O O . ASP A 1 87 ? 0.264 -15.938 -23.438 1 93.69 87 ASP A O 1
ATOM 671 N N . PRO A 1 88 ? -1.053 -14.938 -24.938 1 93.38 88 PRO A N 1
ATOM 672 C CA . PRO A 1 88 ? -0.375 -15.609 -26.047 1 93.38 88 PRO A CA 1
ATOM 673 C C . PRO A 1 88 ? 1.099 -15.219 -26.156 1 93.38 88 PRO A C 1
ATOM 675 O O . PRO A 1 88 ? 1.918 -16.016 -26.609 1 93.38 88 PRO A O 1
ATOM 678 N N . ASN A 1 89 ? 1.396 -14.062 -25.75 1 90.06 89 ASN A N 1
ATOM 679 C CA . ASN A 1 89 ? 2.793 -13.648 -25.797 1 90.06 89 ASN A CA 1
ATOM 680 C C . ASN A 1 89 ? 3.65 -14.453 -24.828 1 90.06 89 ASN A C 1
ATOM 682 O O . ASN A 1 89 ? 4.773 -14.836 -25.156 1 90.06 89 ASN A O 1
ATOM 686 N N . GLN A 1 90 ? 3.166 -14.672 -23.688 1 90.62 90 GLN A N 1
ATOM 687 C CA . GLN A 1 90 ? 3.863 -15.508 -22.719 1 90.62 90 GLN A CA 1
ATOM 688 C C . GLN A 1 90 ? 4.012 -16.938 -23.234 1 90.62 90 GLN A C 1
ATOM 690 O O . GLN A 1 90 ? 5.078 -17.547 -23.109 1 90.62 90 GLN A O 1
ATOM 695 N N . LEU A 1 91 ? 3.002 -17.422 -23.844 1 93.06 91 LEU A N 1
ATOM 696 C CA . LEU A 1 91 ? 3.023 -18.797 -24.344 1 93.06 91 LEU A CA 1
ATOM 697 C C . LEU A 1 91 ? 4.031 -18.938 -25.484 1 93.06 91 LEU A C 1
ATOM 699 O O . LEU A 1 91 ? 4.652 -20 -25.625 1 93.06 91 LEU A O 1
ATOM 703 N N . HIS A 1 92 ? 4.125 -17.922 -26.266 1 92.62 92 HIS A N 1
ATOM 704 C CA . HIS A 1 92 ? 5.113 -17.953 -27.328 1 92.62 92 HIS A CA 1
ATOM 705 C C . HIS A 1 92 ? 6.527 -18.078 -26.781 1 92.62 92 HIS A C 1
ATOM 707 O O . HIS A 1 92 ? 7.324 -18.875 -27.266 1 92.62 92 HIS A O 1
ATOM 713 N N . LYS A 1 93 ? 6.793 -17.375 -25.797 1 89.88 93 LYS A N 1
ATOM 714 C CA . LYS A 1 93 ? 8.086 -17.469 -25.125 1 89.88 93 LYS A CA 1
ATOM 715 C C . LYS A 1 93 ? 8.281 -18.844 -24.5 1 89.88 93 LYS A C 1
AT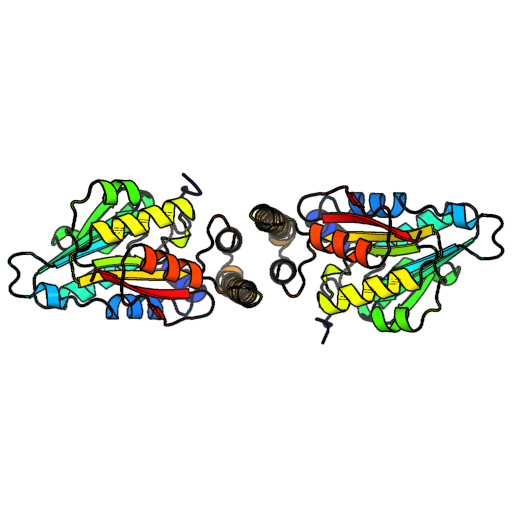OM 717 O O . LYS A 1 93 ? 9.359 -19.438 -24.609 1 89.88 93 LYS A O 1
ATOM 722 N N . ALA A 1 94 ? 7.281 -19.297 -23.875 1 93.31 94 ALA A N 1
ATOM 723 C CA . ALA A 1 94 ? 7.348 -20.594 -23.203 1 93.31 94 ALA A CA 1
ATOM 724 C C . ALA A 1 94 ? 7.609 -21.719 -24.219 1 93.31 94 ALA A C 1
ATOM 726 O O . ALA A 1 94 ? 8.344 -22.656 -23.922 1 93.31 94 ALA A O 1
ATOM 727 N N . GLN A 1 95 ? 7.016 -21.594 -25.359 1 93.5 95 GLN A N 1
ATOM 728 C CA . GLN A 1 95 ? 7.195 -22.594 -26.406 1 93.5 95 GLN A CA 1
ATOM 729 C C . GLN A 1 95 ? 8.664 -22.703 -26.812 1 93.5 95 GLN A C 1
ATOM 731 O O . GLN A 1 95 ? 9.164 -23.797 -27.062 1 93.5 95 GLN A O 1
ATOM 736 N N . GLU A 1 96 ? 9.273 -21.625 -26.844 1 90.44 96 GLU A N 1
ATOM 737 C CA . GLU A 1 96 ? 10.695 -21.625 -27.188 1 90.44 96 GLU A CA 1
ATOM 738 C C . GLU A 1 96 ? 11.531 -22.281 -26.094 1 90.44 96 GLU A C 1
ATOM 740 O O . GLU A 1 96 ? 12.422 -23.078 -26.391 1 90.44 96 GLU A O 1
ATOM 745 N N . HIS A 1 97 ? 11.219 -22.016 -24.891 1 87.44 97 HIS A N 1
ATOM 746 C CA . HIS A 1 97 ? 11.969 -22.531 -23.75 1 87.44 97 HIS A CA 1
ATOM 747 C C . HIS A 1 97 ? 11.711 -24.031 -23.547 1 87.44 97 HIS A C 1
ATOM 749 O O . HIS A 1 97 ? 12.586 -24.75 -23.078 1 87.44 97 HIS A O 1
ATOM 755 N N . LEU A 1 98 ? 10.562 -24.469 -24 1 93.44 98 LEU A N 1
ATOM 756 C CA . LEU A 1 98 ? 10.125 -25.828 -23.688 1 93.44 98 LEU A CA 1
ATOM 757 C C . LEU A 1 98 ? 10.031 -26.672 -24.953 1 93.44 98 LEU A C 1
ATOM 759 O O . LEU A 1 98 ? 9.305 -27.656 -25 1 93.44 98 LEU A O 1
ATOM 763 N N . ARG A 1 99 ? 10.742 -26.281 -25.938 1 92.56 99 ARG A N 1
ATOM 764 C CA . ARG A 1 99 ? 10.633 -26.891 -27.25 1 92.56 99 ARG A CA 1
ATOM 765 C C . ARG A 1 99 ? 10.867 -28.391 -27.188 1 92.56 99 ARG A C 1
ATOM 767 O O . ARG A 1 99 ? 10.078 -29.172 -27.719 1 92.56 99 ARG A O 1
ATOM 774 N N . GLU A 1 100 ? 11.875 -28.812 -26.547 1 91.19 100 GLU A N 1
ATOM 775 C CA . GLU A 1 100 ? 12.219 -30.234 -26.484 1 91.19 100 GLU A CA 1
ATOM 776 C C . GLU A 1 100 ? 11.18 -31.016 -25.688 1 91.19 100 GLU A C 1
ATOM 778 O O . GLU A 1 100 ? 10.805 -32.125 -26.078 1 91.19 100 GLU A O 1
ATOM 783 N N . ALA A 1 101 ? 10.719 -30.391 -24.609 1 92.12 101 ALA A N 1
ATOM 784 C CA . ALA A 1 101 ? 9.719 -31.047 -23.781 1 92.12 101 ALA A CA 1
ATOM 785 C C . ALA A 1 101 ? 8.383 -31.172 -24.5 1 92.12 101 ALA A C 1
ATOM 787 O O . ALA A 1 101 ? 7.668 -32.156 -24.344 1 92.12 101 ALA A O 1
ATOM 788 N N . THR A 1 102 ? 8.086 -30.188 -25.281 1 93.75 102 THR A N 1
ATOM 789 C CA . THR A 1 102 ? 6.852 -30.219 -26.047 1 93.75 102 THR A CA 1
ATOM 790 C C . THR A 1 102 ? 6.949 -31.234 -27.188 1 93.75 102 THR A C 1
ATOM 792 O O . THR A 1 102 ? 6.012 -32 -27.422 1 93.75 102 THR A O 1
ATOM 795 N N . LYS A 1 103 ? 8.055 -31.297 -27.781 1 92.75 103 LYS A N 1
ATOM 796 C CA . LYS A 1 103 ? 8.281 -32.25 -28.859 1 92.75 103 LYS A CA 1
ATOM 797 C C . LYS A 1 103 ? 8.25 -33.688 -28.328 1 92.75 103 LYS A C 1
ATOM 799 O O . LYS A 1 103 ? 7.758 -34.594 -29.016 1 92.75 103 LYS A O 1
ATOM 804 N N . GLY A 1 104 ? 8.742 -33.812 -27.172 1 91.12 104 GLY A N 1
ATOM 805 C CA . GLY A 1 104 ? 8.805 -35.156 -26.562 1 91.12 104 GLY A CA 1
ATOM 806 C C . GLY A 1 104 ? 7.473 -35.594 -25.984 1 91.12 104 GLY A C 1
ATOM 807 O O . GLY A 1 104 ? 7.34 -36.75 -25.531 1 91.12 104 GLY A O 1
ATOM 808 N N . GLY A 1 105 ? 6.492 -34.719 -25.969 1 91.62 105 GLY A N 1
ATOM 809 C CA . GLY A 1 105 ? 5.164 -35.062 -25.484 1 91.62 105 GLY A CA 1
ATOM 810 C C . GLY A 1 105 ? 5.023 -34.969 -23.984 1 91.62 105 GLY A C 1
ATOM 811 O O . GLY A 1 105 ? 4.043 -35.469 -23.422 1 91.62 105 GLY A O 1
ATOM 812 N N . HIS A 1 106 ? 5.938 -34.375 -23.344 1 91.94 106 HIS A N 1
ATOM 813 C CA . HIS A 1 106 ? 5.941 -34.312 -21.891 1 91.94 106 HIS A CA 1
ATOM 814 C C . HIS A 1 106 ? 5.145 -33.125 -21.391 1 91.94 106 HIS A C 1
ATOM 816 O O . HIS A 1 106 ? 4.699 -33.094 -20.234 1 91.94 106 HIS A O 1
ATOM 822 N N . VAL A 1 107 ? 5.027 -32.094 -22.297 1 96.19 107 VAL A N 1
ATOM 823 C CA . VAL A 1 107 ? 4.32 -30.875 -21.906 1 96.19 107 VAL A CA 1
ATOM 824 C C . VAL A 1 107 ? 3.367 -30.469 -23.031 1 96.19 107 VAL A C 1
ATOM 826 O O . VAL A 1 107 ? 3.723 -30.516 -24.203 1 96.19 107 VAL A O 1
ATOM 829 N N . HIS A 1 108 ? 2.201 -30.125 -22.656 1 97.31 108 HIS A N 1
ATOM 830 C CA . HIS A 1 108 ? 1.236 -29.484 -23.547 1 97.31 108 HIS A CA 1
ATOM 831 C C . HIS A 1 108 ? 0.956 -28.047 -23.109 1 97.31 108 HIS A C 1
ATOM 833 O O . HIS A 1 108 ? 0.439 -27.812 -22.016 1 97.31 108 HIS A O 1
ATOM 839 N N . LEU A 1 109 ? 1.291 -27.125 -23.969 1 97.69 109 LEU A N 1
ATOM 840 C CA . LEU A 1 109 ? 0.992 -25.719 -23.734 1 97.69 109 LEU A CA 1
ATOM 841 C C . LEU A 1 109 ? -0.343 -25.328 -24.359 1 97.69 109 LEU A C 1
ATOM 843 O O . LEU A 1 109 ? -0.586 -25.609 -25.531 1 97.69 109 LEU A O 1
ATOM 847 N N . ARG A 1 110 ? -1.193 -24.703 -23.562 1 97.38 110 ARG A N 1
ATOM 848 C CA . ARG A 1 110 ? -2.52 -24.344 -24.062 1 97.38 110 ARG A CA 1
ATOM 849 C C . ARG A 1 110 ? -2.893 -22.922 -23.672 1 97.38 110 ARG A C 1
ATOM 851 O O . ARG A 1 110 ? -2.697 -22.516 -22.531 1 97.38 110 ARG A O 1
ATOM 858 N N . GLU A 1 111 ? -3.377 -22.172 -24.656 1 97.75 111 GLU A N 1
ATOM 859 C CA . GLU A 1 111 ? -3.961 -20.875 -24.359 1 97.75 111 GLU A CA 1
ATOM 860 C C . GLU A 1 111 ? -5.379 -21.016 -23.812 1 97.75 111 GLU A C 1
ATOM 862 O O . GLU A 1 111 ? -6.262 -21.547 -24.484 1 97.75 111 GLU A O 1
ATOM 867 N N . SER A 1 112 ? -5.586 -20.547 -22.578 1 97.56 112 SER A N 1
ATOM 868 C CA . SER A 1 112 ? -6.918 -20.641 -22 1 97.56 112 SER A CA 1
ATOM 869 C C . SER A 1 112 ? -7.043 -19.766 -20.75 1 97.56 112 SER A C 1
ATOM 871 O O . SER A 1 112 ? -6.051 -19.516 -20.062 1 97.56 112 SER A O 1
ATOM 873 N N . ASP A 1 113 ? -8.25 -19.453 -20.609 1 97.31 113 ASP A N 1
ATOM 874 C CA . ASP A 1 113 ? -8.625 -18.922 -19.297 1 97.31 113 ASP A CA 1
ATOM 875 C C . ASP A 1 113 ? -8.648 -20.031 -18.25 1 97.31 113 ASP A C 1
ATOM 877 O O . ASP A 1 113 ? -9.062 -21.156 -18.531 1 97.31 113 ASP A O 1
ATOM 881 N N . ALA A 1 114 ? -8.25 -19.656 -17.031 1 98 114 ALA A N 1
ATOM 882 C CA . ALA A 1 114 ? -8.133 -20.656 -15.977 1 98 114 ALA A CA 1
ATOM 883 C C . ALA A 1 114 ? -9.484 -21.312 -15.695 1 98 114 ALA A C 1
ATOM 885 O O . ALA A 1 114 ? -9.602 -22.547 -15.719 1 98 114 ALA A O 1
ATOM 886 N N . LEU A 1 115 ? -10.5 -20.5 -15.438 1 97.88 115 LEU A N 1
ATOM 887 C CA . LEU A 1 115 ? -11.805 -21.047 -15.07 1 97.88 115 LEU A CA 1
ATOM 888 C C . LEU A 1 115 ? -12.414 -21.828 -16.234 1 97.88 115 LEU A C 1
ATOM 890 O O . LEU A 1 115 ? -13.023 -22.875 -16.031 1 97.88 115 LEU A O 1
ATOM 894 N N . ALA A 1 116 ? -12.266 -21.281 -17.438 1 98 116 ALA A N 1
ATOM 895 C CA . ALA A 1 116 ? -12.797 -21.953 -18.609 1 98 116 ALA A CA 1
ATOM 896 C C . ALA A 1 116 ? -12.188 -23.344 -18.75 1 98 116 ALA A C 1
ATOM 898 O O . ALA A 1 116 ? -12.898 -24.328 -18.969 1 98 116 ALA A O 1
ATOM 899 N N . TYR A 1 117 ? -10.898 -23.422 -18.641 1 98.56 117 TYR A N 1
ATOM 900 C CA . TYR A 1 117 ? -10.227 -24.719 -18.781 1 98.56 117 TYR A CA 1
ATOM 901 C C . TYR A 1 117 ? -10.695 -25.688 -17.688 1 98.56 117 TYR A C 1
ATOM 903 O O . TYR A 1 117 ? -10.977 -26.859 -17.969 1 98.56 117 TYR A O 1
ATOM 911 N N . LEU A 1 118 ? -10.758 -25.219 -16.516 1 98.75 118 LEU A N 1
ATOM 912 C CA . LEU A 1 118 ? -11.109 -26.062 -15.367 1 98.75 118 LEU A CA 1
ATOM 913 C C . LEU A 1 118 ? -12.539 -26.578 -15.492 1 98.75 118 LEU A C 1
ATOM 915 O O . LEU A 1 118 ? -12.82 -27.734 -15.211 1 98.75 118 LEU A O 1
ATOM 919 N N . GLN A 1 119 ? -13.414 -25.719 -15.898 1 98.38 119 GLN A N 1
ATOM 920 C CA . GLN A 1 119 ? -14.812 -26.094 -16.047 1 98.38 119 GLN A CA 1
ATOM 921 C C . GLN A 1 119 ? -14.984 -27.156 -17.141 1 98.38 119 GLN A C 1
ATOM 923 O O . GLN A 1 119 ? -15.875 -28 -17.062 1 98.38 119 GLN A O 1
ATOM 928 N N . ASP A 1 120 ? -14.117 -27.109 -18.078 1 98.38 120 ASP A N 1
ATOM 929 C CA . ASP A 1 120 ? -14.188 -28.047 -19.188 1 98.38 120 ASP A CA 1
ATOM 930 C C . ASP A 1 120 ? -13.453 -29.344 -18.859 1 98.38 120 ASP A C 1
ATOM 932 O O . ASP A 1 120 ? -13.516 -30.312 -19.625 1 98.38 120 ASP A O 1
ATOM 936 N N . SER A 1 121 ? -12.695 -29.359 -17.812 1 98.44 121 SER A N 1
ATOM 937 C CA . SER A 1 121 ? -11.945 -30.562 -17.422 1 98.44 121 SER A CA 1
ATOM 938 C C . SER A 1 121 ? -12.82 -31.516 -16.625 1 98.44 121 SER A C 1
ATOM 940 O O . SER A 1 121 ? -13.625 -31.094 -15.797 1 98.44 121 SER A O 1
ATOM 942 N N . PRO A 1 122 ? -12.711 -32.812 -16.875 1 97.88 122 PRO A N 1
ATOM 943 C CA . PRO A 1 122 ? -13.5 -33.781 -16.125 1 97.88 122 PRO A CA 1
ATOM 944 C C . PRO A 1 122 ? -13.117 -33.844 -14.641 1 97.88 122 PRO A C 1
ATOM 946 O O . PRO A 1 122 ? -12 -33.469 -14.281 1 97.88 122 PRO A O 1
ATOM 949 N N . ASP A 1 123 ? -14.07 -34.344 -13.797 1 98.25 123 ASP A N 1
ATOM 950 C CA . ASP A 1 123 ? -13.773 -34.594 -12.391 1 98.25 123 ASP A CA 1
ATOM 951 C C . ASP A 1 123 ? -12.633 -35.594 -12.234 1 98.25 123 ASP A C 1
ATOM 953 O O . ASP A 1 123 ? -12.5 -36.5 -13.039 1 98.25 123 ASP A O 1
ATOM 957 N N . GLU A 1 124 ? -11.844 -35.375 -11.242 1 96.69 124 GLU A N 1
ATOM 958 C CA . GLU A 1 124 ? -10.828 -36.344 -10.828 1 96.69 124 GLU A CA 1
ATOM 959 C C . GLU A 1 124 ? -9.953 -36.781 -12 1 96.69 124 GLU A C 1
ATOM 961 O O . GLU A 1 124 ? -9.75 -37.969 -12.227 1 96.69 124 GLU A O 1
ATOM 966 N N . SER A 1 125 ? -9.406 -35.781 -12.664 1 95.44 125 SER A N 1
ATOM 967 C CA . SER A 1 125 ? -8.656 -36.094 -13.883 1 95.44 125 SER A CA 1
ATOM 968 C C . SER A 1 125 ? -7.188 -35.719 -13.742 1 95.44 125 SER A C 1
ATOM 970 O O . SER A 1 125 ? -6.367 -36.062 -14.594 1 95.44 125 SER A O 1
ATOM 972 N N . PHE A 1 126 ? -6.809 -35.031 -12.633 1 96.75 126 PHE A N 1
ATOM 973 C CA . PHE A 1 126 ? -5.43 -34.625 -12.422 1 96.75 126 PHE A CA 1
ATOM 974 C C . PHE A 1 126 ? -4.902 -35.125 -11.086 1 96.75 126 PHE A C 1
ATOM 976 O O . PHE A 1 126 ? -5.66 -35.25 -10.117 1 96.75 126 PHE A O 1
ATOM 983 N N . ASP A 1 127 ? -3.619 -35.344 -11.055 1 95.56 127 ASP A N 1
ATOM 984 C CA . ASP A 1 127 ? -2.959 -35.75 -9.812 1 95.56 127 ASP A CA 1
ATOM 985 C C . ASP A 1 127 ? -2.492 -34.531 -9.023 1 95.56 127 ASP A C 1
ATOM 987 O O . ASP A 1 127 ? -2.447 -34.562 -7.793 1 95.56 127 ASP A O 1
ATOM 991 N N . VAL A 1 128 ? -2.111 -33.531 -9.789 1 97.75 128 VAL A N 1
ATOM 992 C CA . VAL A 1 128 ? -1.555 -32.312 -9.188 1 97.75 128 VAL A CA 1
ATOM 993 C C . VAL A 1 128 ? -2.029 -31.094 -9.969 1 97.75 128 VAL A C 1
ATOM 995 O O . VAL A 1 128 ? -2.088 -31.125 -11.203 1 97.75 128 VAL A O 1
ATOM 998 N N . VAL A 1 129 ? -2.385 -30.078 -9.25 1 98.69 129 VAL A N 1
ATOM 999 C CA . VAL A 1 129 ? -2.49 -28.734 -9.805 1 98.69 129 VAL A CA 1
ATOM 1000 C C . VAL A 1 129 ? -1.45 -27.812 -9.156 1 98.69 129 VAL A C 1
ATOM 1002 O O . VAL A 1 129 ? -1.401 -27.688 -7.934 1 98.69 129 VAL A O 1
ATOM 1005 N N . ALA A 1 130 ? -0.647 -27.266 -9.945 1 98.38 130 ALA A N 1
ATOM 1006 C CA . ALA A 1 130 ? 0.42 -26.391 -9.469 1 98.38 130 ALA A CA 1
ATOM 1007 C C . ALA A 1 130 ? 0.312 -25 -10.094 1 98.38 130 ALA A C 1
ATOM 1009 O O . ALA A 1 130 ? -0.021 -24.875 -11.273 1 98.38 130 ALA A O 1
ATOM 1010 N N . THR A 1 131 ? 0.517 -24 -9.344 1 97.5 131 THR A N 1
ATOM 1011 C CA . THR A 1 131 ? 0.55 -22.625 -9.797 1 97.5 131 THR A CA 1
ATOM 1012 C C . THR A 1 131 ? 1.666 -21.844 -9.094 1 97.5 131 THR A C 1
ATOM 1014 O O . THR A 1 131 ? 2.031 -22.172 -7.965 1 97.5 131 THR A O 1
ATOM 1017 N N . ALA A 1 132 ? 2.25 -20.938 -9.773 1 95.75 132 ALA A N 1
ATOM 1018 C CA . ALA A 1 132 ? 3.289 -20.078 -9.203 1 95.75 132 ALA A CA 1
ATOM 1019 C C . ALA A 1 132 ? 3.135 -18.641 -9.688 1 95.75 132 ALA A C 1
ATOM 1021 O O . ALA A 1 132 ? 3.193 -18.375 -10.891 1 95.75 132 ALA A O 1
ATOM 1022 N N . PHE A 1 133 ? 2.938 -17.734 -8.734 1 94.12 133 PHE A N 1
ATOM 1023 C CA . PHE A 1 133 ? 2.83 -16.297 -8.969 1 94.12 133 PHE A CA 1
ATOM 1024 C C . PHE A 1 133 ? 1.768 -16 -10.023 1 94.12 133 PHE A C 1
ATOM 1026 O O . PHE A 1 133 ? 2.002 -15.219 -10.945 1 94.12 133 PHE A O 1
ATOM 1033 N N . THR A 1 134 ? 0.62 -16.625 -9.891 1 96.38 134 THR A N 1
ATOM 1034 C CA . THR A 1 134 ? -0.452 -16.484 -10.867 1 96.38 134 THR A CA 1
ATOM 1035 C C . THR A 1 134 ? -1.759 -16.094 -10.18 1 96.38 134 THR A C 1
ATOM 1037 O O . THR A 1 134 ? -2.424 -15.141 -10.586 1 96.38 134 THR A O 1
ATOM 1040 N N . LEU A 1 135 ? -2.131 -16.734 -9.109 1 97.5 135 LEU A N 1
ATOM 1041 C CA . LEU A 1 135 ? -3.469 -16.625 -8.539 1 97.5 135 LEU A CA 1
ATOM 1042 C C . LEU A 1 135 ? -3.709 -15.242 -7.961 1 97.5 135 LEU A C 1
ATOM 1044 O O . LEU A 1 135 ? -4.848 -14.766 -7.918 1 97.5 135 LEU A O 1
ATOM 1048 N N . HIS A 1 136 ? -2.639 -14.609 -7.539 1 96.81 136 HIS A N 1
ATOM 1049 C CA . HIS A 1 136 ? -2.812 -13.281 -6.953 1 96.81 136 HIS A CA 1
ATOM 1050 C C . HIS A 1 136 ? -3.295 -12.281 -7.996 1 96.81 136 HIS A C 1
ATOM 1052 O O . HIS A 1 136 ? -3.742 -11.188 -7.652 1 96.81 136 HIS A O 1
ATOM 1058 N N . ASN A 1 137 ? -3.152 -12.602 -9.266 1 96.56 137 ASN A N 1
ATOM 1059 C CA . ASN A 1 137 ? -3.631 -11.742 -10.336 1 96.56 137 ASN A CA 1
ATOM 1060 C C . ASN A 1 137 ? -5.137 -11.867 -10.531 1 96.56 137 ASN A C 1
ATOM 1062 O O . ASN A 1 137 ? -5.75 -11.055 -11.227 1 96.56 137 ASN A O 1
ATOM 1066 N N . LEU A 1 138 ? -5.703 -12.844 -9.953 1 97.06 138 LEU A N 1
ATOM 1067 C CA . LEU A 1 138 ? -7.137 -13.086 -10.086 1 97.06 138 LEU A CA 1
ATOM 1068 C C . LEU A 1 138 ? -7.918 -12.328 -9.023 1 97.06 138 LEU A C 1
ATOM 1070 O O . LEU A 1 138 ? -7.5 -12.281 -7.859 1 97.06 138 LEU A O 1
ATOM 1074 N N . GLU A 1 139 ? -9.039 -11.766 -9.445 1 97.12 139 GLU A N 1
ATOM 1075 C CA . GLU A 1 139 ? -9.906 -11.156 -8.445 1 97.12 139 GLU A CA 1
ATOM 1076 C C . GLU A 1 139 ? -10.383 -12.18 -7.422 1 97.12 139 GLU A C 1
ATOM 1078 O O . GLU A 1 139 ? -10.578 -13.352 -7.754 1 97.12 139 GLU A O 1
ATOM 1083 N N . ALA A 1 140 ? -10.656 -11.695 -6.266 1 96.69 140 ALA A N 1
ATOM 1084 C CA . ALA A 1 140 ? -10.945 -12.562 -5.129 1 96.69 140 ALA A CA 1
ATOM 1085 C C . ALA A 1 140 ? -12.094 -13.516 -5.445 1 96.69 140 ALA A C 1
ATOM 1087 O O . ALA A 1 140 ? -12 -14.719 -5.207 1 96.69 140 ALA A O 1
ATOM 1088 N N . GLY A 1 141 ? -13.164 -12.984 -5.977 1 96.81 141 GLY A N 1
ATOM 1089 C CA . GLY A 1 141 ? -14.305 -13.828 -6.309 1 96.81 141 GLY A CA 1
ATOM 1090 C C . GLY A 1 141 ? -13.977 -14.875 -7.359 1 96.81 141 GLY A C 1
ATOM 1091 O O . GLY A 1 141 ? -14.352 -16.047 -7.219 1 96.81 141 GLY A O 1
ATOM 1092 N N . TYR A 1 142 ? -13.305 -14.484 -8.391 1 97.94 142 TYR A N 1
ATOM 1093 C CA . TYR A 1 142 ? -12.891 -15.383 -9.461 1 97.94 142 TYR A CA 1
ATOM 1094 C C . TYR A 1 142 ? -11.922 -16.438 -8.938 1 97.94 142 TYR A C 1
ATOM 1096 O O . TYR A 1 142 ? -12.047 -17.625 -9.266 1 97.94 142 TYR A O 1
ATOM 1104 N N . ARG A 1 143 ? -11.031 -16.016 -8.141 1 98.19 143 ARG A N 1
ATOM 1105 C CA . ARG A 1 143 ? -10.039 -16.906 -7.562 1 98.19 143 ARG A CA 1
ATOM 1106 C C . ARG A 1 143 ? -10.695 -18.016 -6.738 1 98.19 143 ARG A C 1
ATOM 1108 O O . ARG A 1 143 ? -10.289 -19.172 -6.797 1 98.19 143 ARG A O 1
ATOM 1115 N N . ARG A 1 144 ? -11.688 -17.688 -5.992 1 98.12 144 ARG A N 1
ATOM 1116 C CA . ARG A 1 144 ? -12.391 -18.672 -5.176 1 98.12 144 ARG A CA 1
ATOM 1117 C C . ARG A 1 144 ? -13.07 -19.719 -6.047 1 98.12 144 ARG A C 1
ATOM 1119 O O . ARG A 1 144 ? -13.086 -20.906 -5.703 1 98.12 144 ARG A O 1
ATOM 1126 N N . GLU A 1 145 ? -13.586 -19.281 -7.141 1 98.5 145 GLU A N 1
ATOM 1127 C CA . GLU A 1 145 ? -14.188 -20.234 -8.07 1 98.5 145 GLU A CA 1
ATOM 1128 C C . GLU A 1 145 ? -13.141 -21.141 -8.688 1 98.5 145 GLU A C 1
ATOM 1130 O O . GLU A 1 145 ? -13.375 -22.344 -8.859 1 98.5 145 GLU A O 1
ATOM 1135 N N . VAL A 1 146 ? -12.047 -20.531 -9.016 1 98.81 146 VAL A N 1
ATOM 1136 C CA . VAL A 1 146 ? -10.93 -21.312 -9.547 1 98.81 146 VAL A CA 1
ATOM 1137 C C . VAL A 1 146 ? -10.531 -22.406 -8.547 1 98.81 146 VAL A C 1
ATOM 1139 O O . VAL A 1 146 ? -10.375 -23.562 -8.922 1 98.81 146 VAL A O 1
ATOM 1142 N N . GLU A 1 147 ? -10.414 -22.047 -7.32 1 98.81 147 GLU A N 1
ATOM 1143 C CA . GLU A 1 147 ? -10.008 -22.984 -6.27 1 98.81 147 GLU A CA 1
ATOM 1144 C C . GLU A 1 147 ? -11.047 -24.094 -6.098 1 98.81 147 GLU A C 1
ATOM 1146 O O . GLU A 1 147 ? -10.688 -25.25 -5.871 1 98.81 147 GLU A O 1
ATOM 1151 N N . ARG A 1 148 ? -12.297 -23.766 -6.219 1 98.81 148 ARG A N 1
ATOM 1152 C CA . ARG A 1 148 ? -13.352 -24.766 -6.156 1 98.81 148 ARG A CA 1
ATOM 1153 C C . ARG A 1 148 ? -13.219 -25.781 -7.293 1 98.81 148 ARG A C 1
ATOM 1155 O O . ARG A 1 148 ? -13.367 -26.984 -7.082 1 98.81 148 ARG A O 1
ATOM 1162 N N . GLN A 1 149 ? -12.969 -25.281 -8.43 1 98.94 149 GLN A N 1
ATOM 1163 C CA . GLN A 1 149 ? -12.828 -26.156 -9.594 1 98.94 149 GLN A CA 1
ATOM 1164 C C . GLN A 1 149 ? -11.562 -27.016 -9.484 1 98.94 149 GLN A C 1
ATOM 1166 O O . GLN A 1 149 ? -11.539 -28.156 -9.938 1 98.94 149 GLN A O 1
ATOM 1171 N N . ILE A 1 150 ? -10.516 -26.438 -8.938 1 98.94 150 ILE A N 1
ATOM 1172 C CA . ILE A 1 150 ? -9.297 -27.203 -8.711 1 98.94 150 ILE A CA 1
ATOM 1173 C C . ILE A 1 150 ? -9.609 -28.438 -7.848 1 98.94 150 ILE A C 1
ATOM 1175 O O . ILE A 1 150 ? -9.172 -29.547 -8.156 1 98.94 150 ILE A O 1
ATOM 1179 N N . PHE A 1 151 ? -10.375 -28.219 -6.812 1 98.88 151 PHE A N 1
ATOM 1180 C CA . PHE A 1 151 ? -10.773 -29.312 -5.941 1 98.88 151 PHE A CA 1
ATOM 1181 C C . PHE A 1 151 ? -11.5 -30.391 -6.73 1 98.88 151 PHE A C 1
ATOM 1183 O O . PHE A 1 151 ? -11.211 -31.578 -6.582 1 98.88 151 PHE A O 1
ATOM 1190 N N . ARG A 1 152 ? -12.406 -29.953 -7.551 1 98.88 152 ARG A N 1
ATOM 1191 C CA . ARG A 1 152 ? -13.258 -30.875 -8.312 1 98.88 152 ARG A CA 1
ATOM 1192 C C . ARG A 1 152 ? -12.422 -31.719 -9.266 1 98.88 152 ARG A C 1
ATOM 1194 O O . ARG A 1 152 ? -12.688 -32.906 -9.43 1 98.88 152 ARG A O 1
ATOM 1201 N N . ILE A 1 153 ? -11.422 -31.188 -9.898 1 98.69 153 ILE A N 1
ATOM 1202 C CA . ILE A 1 153 ? -10.742 -31.891 -10.984 1 98.69 153 ILE A CA 1
ATOM 1203 C C . ILE A 1 153 ? -9.617 -32.75 -10.43 1 98.69 153 ILE A C 1
ATOM 1205 O O . ILE A 1 153 ? -9.055 -33.594 -11.141 1 98.69 153 ILE A O 1
ATOM 1209 N N . LEU A 1 154 ? -9.195 -32.531 -9.227 1 98.06 154 LEU A N 1
ATOM 1210 C CA . LEU A 1 154 ? -8.148 -33.312 -8.602 1 98.06 154 LEU A CA 1
ATOM 1211 C C . LEU A 1 154 ? -8.68 -34.688 -8.203 1 98.06 154 LEU A C 1
ATOM 1213 O O . LEU A 1 154 ? -9.797 -34.812 -7.699 1 98.06 154 LEU A O 1
ATOM 1217 N N . ARG A 1 155 ? -7.887 -35.75 -8.406 1 95.56 155 ARG A N 1
ATOM 1218 C CA . ARG A 1 155 ? -8.188 -37.094 -7.938 1 95.56 155 ARG A CA 1
ATOM 1219 C C . ARG A 1 155 ? -8.141 -37.156 -6.414 1 95.56 155 ARG A C 1
ATOM 1221 O O . ARG A 1 155 ? -7.496 -36.344 -5.766 1 95.56 155 ARG A O 1
ATOM 1228 N N . PRO A 1 156 ? -8.867 -38.188 -5.867 1 95.38 156 PRO A N 1
ATOM 1229 C CA . PRO A 1 156 ? -8.641 -38.438 -4.441 1 95.38 156 PRO A CA 1
ATOM 1230 C C . PRO A 1 156 ? -7.156 -38.562 -4.098 1 95.38 156 PRO A C 1
ATOM 1232 O O . PRO A 1 156 ? -6.422 -39.281 -4.797 1 95.38 156 PRO A O 1
ATOM 1235 N N . GLY A 1 157 ? -6.742 -37.812 -3.123 1 94.81 157 GLY A N 1
ATOM 1236 C CA . GLY A 1 157 ? -5.336 -37.781 -2.754 1 94.81 157 GLY A CA 1
ATOM 1237 C C . GLY A 1 157 ? -4.52 -36.781 -3.541 1 94.81 157 GLY A C 1
ATOM 1238 O O . GLY A 1 157 ? -3.34 -36.562 -3.254 1 94.81 157 GLY A O 1
ATOM 1239 N N . GLY A 1 158 ? -5.172 -36.125 -4.531 1 96.69 158 GLY A N 1
ATOM 1240 C CA . GLY A 1 158 ? -4.488 -35.188 -5.383 1 96.69 158 GLY A CA 1
ATOM 1241 C C . GLY A 1 158 ? -3.998 -33.969 -4.625 1 96.69 158 GLY A C 1
ATOM 1242 O O . GLY A 1 158 ? -4.531 -33.625 -3.566 1 96.69 158 GLY A O 1
ATOM 1243 N N . LEU A 1 159 ? -2.986 -33.25 -5.219 1 97.94 159 LEU A N 1
ATOM 1244 C CA . LEU A 1 159 ? -2.32 -32.125 -4.562 1 97.94 159 LEU A CA 1
ATOM 1245 C C . LEU A 1 159 ? -2.6 -30.828 -5.293 1 97.94 159 LEU A C 1
ATOM 1247 O O . LEU A 1 159 ? -2.479 -30.75 -6.52 1 97.94 159 LEU A O 1
ATOM 1251 N N . PHE A 1 160 ? -2.998 -29.891 -4.527 1 98.75 160 PHE A N 1
ATOM 1252 C CA . PHE A 1 160 ? -2.947 -28.5 -4.961 1 98.75 160 PHE A CA 1
ATOM 1253 C C . PHE A 1 160 ? -1.778 -27.781 -4.312 1 98.75 160 PHE A C 1
ATOM 1255 O O . PHE A 1 160 ? -1.669 -27.734 -3.086 1 98.75 160 PHE A O 1
ATOM 1262 N N . THR A 1 161 ? -0.889 -27.203 -5.105 1 98.62 161 THR A N 1
ATOM 1263 C CA . THR A 1 161 ? 0.229 -26.422 -4.574 1 98.62 161 THR A CA 1
ATOM 1264 C C . THR A 1 161 ? 0.372 -25.094 -5.32 1 98.62 161 THR A C 1
ATOM 1266 O O . THR A 1 161 ? 0.143 -25.031 -6.531 1 98.62 161 THR A O 1
ATOM 1269 N N . ASN A 1 162 ? 0.678 -24.078 -4.555 1 97.81 162 ASN A N 1
ATOM 1270 C CA . ASN A 1 162 ? 0.785 -22.734 -5.086 1 97.81 162 ASN A CA 1
ATOM 1271 C C . ASN A 1 162 ? 1.895 -21.938 -4.395 1 97.81 162 ASN A C 1
ATOM 1273 O O . ASN A 1 162 ? 1.867 -21.766 -3.176 1 97.81 162 ASN A O 1
ATOM 1277 N N . ALA A 1 163 ? 2.898 -21.578 -5.141 1 96.94 163 ALA A N 1
ATOM 1278 C CA . ALA A 1 163 ? 3.91 -20.625 -4.68 1 96.94 163 ALA A CA 1
ATOM 1279 C C . ALA A 1 163 ? 3.553 -19.203 -5.098 1 96.94 163 ALA A C 1
ATOM 1281 O O . ALA A 1 163 ? 3.637 -18.859 -6.277 1 96.94 163 ALA A O 1
ATOM 1282 N N . ASP A 1 164 ? 3.205 -18.359 -4.098 1 97.12 164 ASP A N 1
ATOM 1283 C CA . ASP A 1 164 ? 2.623 -17.062 -4.43 1 97.12 164 ASP A CA 1
ATOM 1284 C C . ASP A 1 164 ? 2.725 -16.094 -3.252 1 97.12 164 ASP A C 1
ATOM 1286 O O . ASP A 1 164 ? 3.518 -16.312 -2.332 1 97.12 164 ASP A O 1
ATOM 1290 N N . LYS A 1 165 ? 2.031 -14.969 -3.393 1 96.62 165 LYS A N 1
ATOM 1291 C CA . LYS A 1 165 ? 1.945 -13.961 -2.338 1 96.62 165 LYS A CA 1
ATOM 1292 C C . LYS A 1 165 ? 0.772 -14.242 -1.403 1 96.62 165 LYS A C 1
ATOM 1294 O O . LYS A 1 165 ? -0.383 -14.242 -1.833 1 96.62 165 LYS A O 1
ATOM 1299 N N . TYR A 1 166 ? 1.024 -14.492 -0.181 1 97.75 166 TYR A N 1
ATOM 1300 C CA . TYR A 1 166 ? 0.009 -14.641 0.856 1 97.75 166 TYR A CA 1
ATOM 1301 C C . TYR A 1 166 ? 0.16 -13.562 1.92 1 97.75 166 TYR A C 1
ATOM 1303 O O . TYR A 1 166 ? 1.089 -13.602 2.73 1 97.75 166 TYR A O 1
ATOM 1311 N N . ALA A 1 167 ? -0.752 -12.688 1.91 1 96.81 167 ALA A N 1
ATOM 1312 C CA . ALA A 1 167 ? -0.649 -11.5 2.754 1 96.81 167 ALA A CA 1
ATOM 1313 C C . ALA A 1 167 ? -0.938 -11.836 4.215 1 96.81 167 ALA A C 1
ATOM 1315 O O . ALA A 1 167 ? -1.919 -12.523 4.516 1 96.81 167 ALA A O 1
ATOM 1316 N N . PRO A 1 168 ? -0.068 -11.391 5.086 1 94.56 168 PRO A N 1
ATOM 1317 C CA . PRO A 1 168 ? -0.469 -11.344 6.496 1 94.56 168 PRO A CA 1
ATOM 1318 C C . PRO A 1 168 ? -1.463 -10.219 6.789 1 94.56 168 PRO A C 1
ATOM 1320 O O . PRO A 1 168 ? -1.822 -9.461 5.887 1 94.56 168 PRO A O 1
ATOM 1323 N N . ARG A 1 169 ? -1.986 -10.211 7.957 1 93.69 169 ARG A N 1
ATOM 1324 C CA . ARG A 1 169 ? -2.918 -9.148 8.32 1 93.69 169 ARG A CA 1
ATOM 1325 C C . ARG A 1 169 ? -2.213 -8.047 9.102 1 93.69 169 ARG A C 1
ATOM 1327 O O . ARG A 1 169 ? -1.126 -8.258 9.641 1 93.69 169 ARG A O 1
ATOM 1334 N N . GLY A 1 170 ? -2.848 -6.906 9.102 1 94.25 170 GLY A N 1
ATOM 1335 C CA . GLY A 1 170 ? -2.41 -5.828 9.977 1 94.25 170 GLY A CA 1
ATOM 1336 C C . GLY A 1 170 ? -1.106 -5.191 9.531 1 94.25 170 GLY A C 1
ATOM 1337 O O . GLY A 1 170 ? -0.864 -5.031 8.336 1 94.25 170 GLY A O 1
ATOM 1338 N N . GLN A 1 171 ? -0.27 -4.766 10.516 1 96.62 171 GLN A N 1
ATOM 1339 C CA . GLN A 1 171 ? 0.974 -4.043 10.273 1 96.62 171 GLN A CA 1
ATOM 1340 C C . GLN A 1 171 ? 1.932 -4.867 9.414 1 96.62 171 GLN A C 1
ATOM 1342 O O . GLN A 1 171 ? 2.633 -4.32 8.562 1 96.62 171 GLN A O 1
ATOM 1347 N N . GLU A 1 172 ? 1.877 -6.113 9.578 1 97 172 GLU A N 1
ATOM 1348 C CA . GLU A 1 172 ? 2.803 -7 8.875 1 97 172 GLU A CA 1
ATOM 1349 C C . GLU A 1 172 ? 2.541 -6.992 7.371 1 97 172 GLU A C 1
ATOM 1351 O O . GLU A 1 172 ? 3.461 -7.195 6.574 1 97 172 GLU A O 1
ATOM 1356 N N . GLN A 1 173 ? 1.304 -6.816 6.965 1 97.31 173 GLN A N 1
ATOM 1357 C CA . GLN A 1 173 ? 0.963 -6.707 5.551 1 97.31 173 GLN A CA 1
ATOM 1358 C C . GLN A 1 173 ? 1.733 -5.57 4.887 1 97.31 173 GLN A C 1
ATOM 1360 O O . GLN A 1 173 ? 2.33 -5.758 3.822 1 97.31 173 GLN A O 1
ATOM 1365 N N . PHE A 1 174 ? 1.807 -4.445 5.559 1 97.75 174 PHE A N 1
ATOM 1366 C CA . PHE A 1 174 ? 2.43 -3.256 4.984 1 97.75 174 PHE A CA 1
ATOM 1367 C C . PHE A 1 174 ? 3.945 -3.322 5.121 1 97.75 174 PHE A C 1
ATOM 1369 O O . PHE A 1 174 ? 4.672 -2.824 4.258 1 97.75 174 PHE A O 1
ATOM 1376 N N . ASP A 1 175 ? 4.387 -3.943 6.191 1 97.81 175 ASP A N 1
ATOM 1377 C CA . ASP A 1 175 ? 5.824 -4.16 6.324 1 97.81 175 ASP A CA 1
ATOM 1378 C C . ASP A 1 175 ? 6.352 -5.043 5.191 1 97.81 175 ASP A C 1
ATOM 1380 O O . ASP A 1 175 ? 7.41 -4.766 4.625 1 97.81 175 ASP A O 1
ATOM 1384 N N . ALA A 1 176 ? 5.621 -6.086 4.918 1 97.69 176 ALA A N 1
ATOM 1385 C CA . ALA A 1 176 ? 6.012 -6.992 3.84 1 97.69 176 ALA A CA 1
ATOM 1386 C C . ALA A 1 176 ? 5.973 -6.289 2.488 1 97.69 176 ALA A C 1
ATOM 1388 O O . ALA A 1 176 ? 6.844 -6.496 1.645 1 97.69 176 ALA A O 1
ATOM 1389 N N . LEU A 1 177 ? 4.965 -5.52 2.275 1 98.12 177 LEU A N 1
ATOM 1390 C CA . LEU A 1 177 ? 4.863 -4.742 1.046 1 98.12 177 LEU A CA 1
ATOM 1391 C C . LEU A 1 177 ? 6.035 -3.777 0.915 1 98.12 177 LEU A C 1
ATOM 1393 O O . LEU A 1 177 ? 6.645 -3.676 -0.153 1 98.12 177 LEU A O 1
ATOM 1397 N N . ALA A 1 178 ? 6.352 -3.07 1.974 1 98.12 178 ALA A N 1
ATOM 1398 C CA . ALA A 1 178 ? 7.465 -2.125 1.966 1 98.12 178 ALA A CA 1
ATOM 1399 C C . ALA A 1 178 ? 8.773 -2.83 1.635 1 98.12 178 ALA A C 1
ATOM 1401 O O . ALA A 1 178 ? 9.594 -2.312 0.865 1 98.12 178 ALA A O 1
ATOM 1402 N N . TYR A 1 179 ? 8.938 -3.934 2.223 1 97.69 179 TYR A N 1
ATOM 1403 C CA . TYR A 1 179 ? 10.125 -4.727 1.928 1 97.69 179 TYR A CA 1
ATOM 1404 C C . TYR A 1 179 ? 10.227 -5.02 0.435 1 97.69 179 TYR A C 1
ATOM 1406 O O . TYR A 1 179 ? 11.297 -4.855 -0.163 1 97.69 179 TYR A O 1
ATOM 1414 N N . GLN A 1 180 ? 9.164 -5.48 -0.087 1 97.56 180 GLN A N 1
ATOM 1415 C CA . GLN A 1 180 ? 9.164 -5.844 -1.501 1 97.56 180 GLN A CA 1
ATOM 1416 C C . GLN A 1 180 ? 9.461 -4.633 -2.379 1 97.56 180 GLN A C 1
ATOM 1418 O O . GLN A 1 180 ? 10.195 -4.734 -3.365 1 97.56 180 GLN A O 1
ATOM 1423 N N . ILE A 1 181 ? 8.891 -3.529 -2.061 1 98.31 181 ILE A N 1
ATOM 1424 C CA . ILE A 1 181 ? 9.102 -2.307 -2.83 1 98.31 181 ILE A CA 1
ATOM 1425 C C . ILE A 1 181 ? 10.57 -1.893 -2.756 1 98.31 181 ILE A C 1
ATOM 1427 O O . ILE A 1 181 ? 11.156 -1.478 -3.758 1 98.31 181 ILE A O 1
ATOM 1431 N N . GLU A 1 182 ? 11.133 -1.988 -1.622 1 97.88 182 GLU A N 1
ATOM 1432 C CA . GLU A 1 182 ? 12.562 -1.697 -1.485 1 97.88 182 GLU A CA 1
ATOM 1433 C C . GLU A 1 182 ? 13.398 -2.596 -2.391 1 97.88 182 GLU A C 1
ATOM 1435 O O . GLU A 1 182 ? 14.359 -2.139 -3.006 1 97.88 182 GLU A O 1
ATOM 1440 N N . ARG A 1 183 ? 13.047 -3.812 -2.443 1 97.44 183 ARG A N 1
ATOM 1441 C CA . ARG A 1 183 ? 13.75 -4.75 -3.316 1 97.44 183 ARG A CA 1
ATOM 1442 C C . ARG A 1 183 ? 13.617 -4.336 -4.777 1 97.44 183 ARG A C 1
ATOM 1444 O O . ARG A 1 183 ? 14.562 -4.492 -5.559 1 97.44 183 ARG A O 1
ATOM 1451 N N . PHE A 1 184 ? 12.445 -3.887 -5.148 1 97.94 184 PHE A N 1
ATOM 1452 C CA . PHE A 1 184 ? 12.25 -3.424 -6.52 1 97.94 184 PHE A CA 1
ATOM 1453 C C . PHE A 1 184 ? 13.188 -2.268 -6.84 1 97.94 184 PHE A C 1
ATOM 1455 O O . PHE A 1 184 ? 13.836 -2.26 -7.891 1 97.94 184 PHE A O 1
ATOM 1462 N N . PHE A 1 185 ? 13.219 -1.306 -5.949 1 98.31 185 PHE A N 1
ATOM 1463 C CA . PHE A 1 185 ? 14.102 -0.171 -6.176 1 98.31 185 PHE A CA 1
ATOM 1464 C C . PHE A 1 185 ? 15.555 -0.631 -6.301 1 98.31 185 PHE A C 1
ATOM 1466 O O . PHE A 1 185 ? 16.281 -0.165 -7.18 1 98.31 185 PHE A O 1
ATOM 1473 N N . GLN A 1 186 ? 15.969 -1.541 -5.48 1 96.81 186 GLN A N 1
ATOM 1474 C CA . GLN A 1 186 ? 17.328 -2.051 -5.504 1 96.81 186 GLN A CA 1
ATOM 1475 C C . GLN A 1 186 ? 17.625 -2.777 -6.816 1 96.81 186 GLN A C 1
ATOM 1477 O O . GLN A 1 186 ? 18.75 -2.729 -7.32 1 96.81 186 GLN A O 1
ATOM 1482 N N . ALA A 1 187 ? 16.656 -3.393 -7.32 1 96.19 187 ALA A N 1
ATOM 1483 C CA . ALA A 1 187 ? 16.828 -4.203 -8.523 1 96.19 187 ALA A CA 1
ATOM 1484 C C . ALA A 1 187 ? 16.812 -3.336 -9.773 1 96.19 187 ALA A C 1
ATOM 1486 O O . ALA A 1 187 ? 17.609 -3.529 -10.688 1 96.19 187 ALA A O 1
ATOM 1487 N N . PHE A 1 188 ? 15.961 -2.355 -9.797 1 96.62 188 PHE A N 1
ATOM 1488 C CA . PHE A 1 188 ? 15.625 -1.759 -11.086 1 96.62 188 PHE A CA 1
ATOM 1489 C C . PHE A 1 188 ? 16.312 -0.409 -11.258 1 96.62 188 PHE A C 1
ATOM 1491 O O . PHE A 1 188 ? 16.672 -0.024 -12.367 1 96.62 188 PHE A O 1
ATOM 1498 N N . VAL A 1 189 ? 16.484 0.314 -10.195 1 97.44 189 VAL A N 1
ATOM 1499 C CA . VAL A 1 189 ? 17 1.675 -10.289 1 97.44 189 VAL A CA 1
ATOM 1500 C C . VAL A 1 189 ? 18.422 1.65 -10.867 1 97.44 189 VAL A C 1
ATOM 1502 O O . VAL A 1 189 ? 18.703 2.344 -11.844 1 97.44 189 VAL A O 1
ATOM 1505 N N . PRO A 1 190 ? 19.375 0.809 -10.344 1 95.88 190 PRO A N 1
ATOM 1506 C CA . PRO A 1 190 ? 20.734 0.812 -10.891 1 95.88 190 PRO A CA 1
ATOM 1507 C C . PRO A 1 190 ? 20.781 0.388 -12.352 1 95.88 190 PRO A C 1
ATOM 1509 O O . PRO A 1 190 ? 21.781 0.651 -13.039 1 95.88 190 PRO A O 1
ATOM 1512 N N . ARG A 1 191 ? 19.781 -0.23 -12.859 1 94.94 191 ARG A N 1
ATOM 1513 C CA . ARG A 1 191 ? 19.766 -0.761 -14.219 1 94.94 191 ARG A CA 1
ATOM 1514 C C . ARG A 1 191 ? 18.938 0.135 -15.141 1 94.94 191 ARG A C 1
ATOM 1516 O O . ARG A 1 191 ? 18.719 -0.205 -16.312 1 94.94 191 ARG A O 1
ATOM 1523 N N . GLY A 1 192 ? 18.359 1.183 -14.594 1 95.25 192 GLY A N 1
ATOM 1524 C CA . GLY A 1 192 ? 17.625 2.154 -15.383 1 95.25 192 GLY A CA 1
ATOM 1525 C C . GLY A 1 192 ? 16.281 1.647 -15.844 1 95.25 192 GLY A C 1
ATOM 1526 O O . GLY A 1 192 ? 15.719 2.146 -16.828 1 95.25 192 GLY A O 1
ATOM 1527 N N . LYS A 1 193 ? 15.773 0.647 -15.195 1 95.56 193 LYS A N 1
ATOM 1528 C CA . LYS A 1 193 ? 14.492 0.064 -15.57 1 95.56 193 LYS A CA 1
ATOM 1529 C C . LYS A 1 193 ? 13.344 0.714 -14.805 1 95.56 193 LYS A C 1
ATOM 1531 O O . LYS A 1 193 ? 12.57 0.028 -14.133 1 95.56 193 LYS A O 1
ATOM 1536 N N . LEU A 1 194 ? 13.156 1.993 -15.062 1 97.44 194 LEU A N 1
ATOM 1537 C CA . LEU A 1 194 ? 12.266 2.793 -14.227 1 97.44 194 LEU A CA 1
ATOM 1538 C C . LEU A 1 194 ? 10.805 2.57 -14.617 1 97.44 194 LEU A C 1
ATOM 1540 O O . LEU A 1 194 ? 9.914 2.643 -13.766 1 97.44 194 LEU A O 1
ATOM 1544 N N . GLU A 1 195 ? 10.516 2.332 -15.82 1 95.69 195 GLU A N 1
ATOM 1545 C CA . GLU A 1 195 ? 9.148 2.016 -16.219 1 95.69 195 GLU A CA 1
ATOM 1546 C C . GLU A 1 195 ? 8.68 0.7 -15.602 1 95.69 195 GLU A C 1
ATOM 1548 O O . GLU A 1 195 ? 7.539 0.59 -15.156 1 95.69 195 GLU A O 1
ATOM 1553 N N . ILE A 1 196 ? 9.547 -0.287 -15.586 1 95 196 ILE A N 1
ATOM 1554 C CA . ILE A 1 196 ? 9.242 -1.572 -14.961 1 95 196 ILE A CA 1
ATOM 1555 C C . ILE A 1 196 ? 9.055 -1.388 -13.461 1 95 196 ILE A C 1
ATOM 1557 O O . ILE A 1 196 ? 8.133 -1.954 -12.867 1 95 196 ILE A O 1
ATOM 1561 N N . LEU A 1 197 ? 9.93 -0.567 -12.945 1 97.44 197 LEU A N 1
ATOM 1562 C CA . LEU A 1 197 ? 9.82 -0.26 -11.523 1 97.44 197 LEU A CA 1
ATOM 1563 C C . LEU A 1 197 ? 8.438 0.286 -11.188 1 97.44 197 LEU A C 1
ATOM 1565 O O . LEU A 1 197 ? 7.773 -0.202 -10.266 1 97.44 197 LEU A O 1
ATOM 1569 N N . GLN A 1 198 ? 7.988 1.305 -11.953 1 98.12 198 GLN A N 1
ATOM 1570 C CA . GLN A 1 198 ? 6.688 1.913 -11.711 1 98.12 198 GLN A CA 1
ATOM 1571 C C . GLN A 1 198 ? 5.57 0.879 -11.812 1 98.12 198 GLN A C 1
ATOM 1573 O O . GLN A 1 198 ? 4.703 0.803 -10.938 1 98.12 198 GLN A O 1
ATOM 1578 N N . LYS A 1 199 ? 5.637 0.102 -12.773 1 96.56 199 LYS A N 1
ATOM 1579 C CA . LYS A 1 199 ? 4.598 -0.896 -13.008 1 96.56 199 LYS A CA 1
ATOM 1580 C C . LYS A 1 199 ? 4.559 -1.926 -11.883 1 96.56 199 LYS A C 1
ATOM 1582 O O . LYS A 1 199 ? 3.482 -2.289 -11.406 1 96.56 199 LYS A O 1
ATOM 1587 N N . TRP A 1 200 ? 5.707 -2.377 -11.461 1 96.88 200 TRP A N 1
ATOM 1588 C CA . TRP A 1 200 ? 5.77 -3.412 -10.43 1 96.88 200 TRP A CA 1
ATOM 1589 C C . TRP A 1 200 ? 5.34 -2.857 -9.078 1 96.88 200 TRP A C 1
ATOM 1591 O O . TRP A 1 200 ? 4.66 -3.541 -8.305 1 96.88 200 TRP A O 1
ATOM 1601 N N . VAL A 1 201 ? 5.73 -1.658 -8.828 1 98.38 201 VAL A N 1
ATOM 1602 C CA . VAL A 1 201 ? 5.312 -1.027 -7.578 1 98.38 201 VAL A CA 1
ATOM 1603 C C . VAL A 1 201 ? 3.791 -0.909 -7.543 1 98.38 201 VAL A C 1
ATOM 1605 O O . VAL A 1 201 ? 3.154 -1.332 -6.574 1 98.38 201 VAL A O 1
ATOM 1608 N N . LEU A 1 202 ? 3.244 -0.423 -8.602 1 98.31 202 LEU A N 1
ATOM 1609 C CA . LEU A 1 202 ? 1.801 -0.22 -8.648 1 98.31 202 LEU A CA 1
ATOM 1610 C C . LEU A 1 202 ? 1.062 -1.554 -8.609 1 98.31 202 LEU A C 1
ATOM 1612 O O . LEU A 1 202 ? 0.023 -1.672 -7.953 1 98.31 202 LEU A O 1
ATOM 1616 N N . HIS A 1 203 ? 1.599 -2.518 -9.234 1 97.25 203 HIS A N 1
ATOM 1617 C CA . HIS A 1 203 ? 0.99 -3.842 -9.234 1 97.25 203 HIS A CA 1
ATOM 1618 C C . HIS A 1 203 ? 0.976 -4.441 -7.832 1 97.25 203 HIS A C 1
ATOM 1620 O O . HIS A 1 203 ? -0.032 -5.008 -7.406 1 97.25 203 HIS A O 1
ATOM 1626 N N . ASN A 1 204 ? 2.088 -4.316 -7.152 1 97.62 204 ASN A N 1
ATOM 1627 C CA . ASN A 1 204 ? 2.182 -4.902 -5.82 1 97.62 204 ASN A CA 1
ATOM 1628 C C . ASN A 1 204 ? 1.294 -4.168 -4.816 1 97.62 204 ASN A C 1
ATOM 1630 O O . ASN A 1 204 ? 0.791 -4.77 -3.869 1 97.62 204 ASN A O 1
ATOM 1634 N N . ILE A 1 205 ? 1.073 -2.912 -5.047 1 97.75 205 ILE A N 1
ATOM 1635 C CA . ILE A 1 205 ? 0.109 -2.18 -4.234 1 97.75 205 ILE A CA 1
ATOM 1636 C C . ILE A 1 205 ? -1.3 -2.699 -4.508 1 97.75 205 ILE A C 1
ATOM 1638 O O . ILE A 1 205 ? -2.059 -2.979 -3.578 1 97.75 205 ILE A O 1
ATOM 1642 N N . SER A 1 206 ? -1.609 -2.859 -5.723 1 97.06 206 SER A N 1
ATOM 1643 C CA . SER A 1 206 ? -2.914 -3.385 -6.113 1 97.06 206 SER A CA 1
ATOM 1644 C C . SER A 1 206 ? -3.143 -4.777 -5.539 1 97.06 206 SER A C 1
ATOM 1646 O O . SER A 1 206 ? -4.258 -5.117 -5.137 1 97.06 206 SER A O 1
ATOM 1648 N N . ASP A 1 207 ? -2.084 -5.539 -5.473 1 97.38 207 ASP A N 1
ATOM 1649 C CA . ASP A 1 207 ? -2.152 -6.906 -4.965 1 97.38 207 ASP A CA 1
ATOM 1650 C C . ASP A 1 207 ? -2.584 -6.93 -3.5 1 97.38 207 ASP A C 1
ATOM 1652 O O . ASP A 1 207 ? -2.99 -7.973 -2.982 1 97.38 207 ASP A O 1
ATOM 1656 N N . GLN A 1 208 ? -2.414 -5.816 -2.852 1 96.69 208 GLN A N 1
ATOM 1657 C CA . GLN A 1 208 ? -2.752 -5.773 -1.434 1 96.69 208 GLN A CA 1
ATOM 1658 C C . GLN A 1 208 ? -4.164 -5.234 -1.22 1 96.69 208 GLN A C 1
ATOM 1660 O O . GLN A 1 208 ? -4.66 -5.211 -0.092 1 96.69 208 GLN A O 1
ATOM 1665 N N . SER A 1 209 ? -4.867 -4.836 -2.289 1 96.88 209 SER A N 1
ATOM 1666 C CA . SER A 1 209 ? -6.211 -4.27 -2.207 1 96.88 209 SER A CA 1
ATOM 1667 C C . SER A 1 209 ? -7.258 -5.359 -2 1 96.88 209 SER A C 1
ATOM 1669 O O . SER A 1 209 ? -7.023 -6.523 -2.324 1 96.88 209 SER A O 1
ATOM 1671 N N . PRO A 1 210 ? -8.453 -5.016 -1.499 1 95.31 210 PRO A N 1
ATOM 1672 C CA . PRO A 1 210 ? -9.508 -6 -1.249 1 95.31 210 PRO A CA 1
ATOM 1673 C C . PRO A 1 210 ? -9.891 -6.781 -2.502 1 95.31 210 PRO A C 1
ATOM 1675 O O . PRO A 1 210 ? -10.312 -7.938 -2.406 1 95.31 210 PRO A O 1
ATOM 1678 N N . ARG A 1 211 ? -9.68 -6.242 -3.572 1 96.5 211 ARG A N 1
ATOM 1679 C CA . ARG A 1 211 ? -10.055 -6.875 -4.832 1 96.5 211 ARG A CA 1
ATOM 1680 C C . ARG A 1 211 ? -9.141 -8.047 -5.152 1 96.5 211 ARG A C 1
ATOM 1682 O O . ARG A 1 211 ? -9.562 -9.023 -5.777 1 96.5 211 ARG A O 1
ATOM 1689 N N . TYR A 1 212 ? -7.863 -8.008 -4.617 1 97.44 212 TYR A N 1
ATOM 1690 C CA . TYR A 1 212 ? -6.891 -8.969 -5.117 1 97.44 212 TYR A CA 1
ATOM 1691 C C . TYR A 1 212 ? -6.16 -9.648 -3.965 1 97.44 212 TYR A C 1
ATOM 1693 O O . TYR A 1 212 ? -5.547 -10.703 -4.148 1 97.44 212 TYR A O 1
ATOM 1701 N N . ALA A 1 213 ? -6.172 -9.062 -2.832 1 97.19 213 ALA A N 1
ATOM 1702 C CA . ALA A 1 213 ? -5.34 -9.555 -1.737 1 97.19 213 ALA A CA 1
ATOM 1703 C C . ALA A 1 213 ? -5.656 -11.008 -1.412 1 97.19 213 ALA A C 1
ATOM 1705 O O . ALA A 1 213 ? -6.828 -11.383 -1.308 1 97.19 213 ALA A O 1
ATOM 1706 N N . MET A 1 214 ? -4.613 -11.773 -1.311 1 97.75 214 MET A N 1
ATOM 1707 C CA . MET A 1 214 ? -4.707 -13.164 -0.861 1 97.75 214 MET A CA 1
ATOM 1708 C C . MET A 1 214 ? -4.25 -13.297 0.587 1 97.75 214 MET A C 1
ATOM 1710 O O . MET A 1 214 ? -3.088 -13.617 0.848 1 97.75 214 MET A O 1
ATOM 1714 N N . PHE A 1 215 ? -5.176 -13.195 1.41 1 97.62 215 PHE A N 1
ATOM 1715 C CA . PHE A 1 215 ? -4.828 -13.336 2.818 1 97.62 215 PHE A CA 1
ATOM 1716 C C . PHE A 1 215 ? -4.652 -14.805 3.188 1 97.62 215 PHE A C 1
ATOM 1718 O O . PHE A 1 215 ? -5.488 -15.641 2.842 1 97.62 215 PHE A O 1
ATOM 1725 N N . ALA A 1 216 ? -3.615 -15.07 3.908 1 97.56 216 ALA A N 1
ATOM 1726 C CA . ALA A 1 216 ? -3.279 -16.453 4.266 1 97.56 216 ALA A CA 1
ATOM 1727 C C . ALA A 1 216 ? -4.414 -17.109 5.043 1 97.56 216 ALA A C 1
ATOM 1729 O O . ALA A 1 216 ? -4.82 -18.219 4.73 1 97.56 216 ALA A O 1
ATOM 1730 N N . ASP A 1 217 ? -4.918 -16.422 6.023 1 96.81 217 ASP A N 1
ATOM 1731 C CA . ASP A 1 217 ? -5.949 -16.984 6.891 1 96.81 217 ASP A CA 1
ATOM 1732 C C . ASP A 1 217 ? -7.238 -17.25 6.113 1 96.81 217 ASP A C 1
ATOM 1734 O O . ASP A 1 217 ? -7.863 -18.297 6.273 1 96.81 217 ASP A O 1
ATOM 1738 N N . GLU A 1 218 ? -7.637 -16.344 5.262 1 97.5 218 GLU A N 1
ATOM 1739 C CA . GLU A 1 218 ? -8.836 -16.516 4.453 1 97.5 218 GLU A CA 1
ATOM 1740 C C . GLU A 1 218 ? -8.68 -17.656 3.451 1 97.5 218 GLU A C 1
ATOM 1742 O O . GLU A 1 218 ? -9.633 -18.375 3.168 1 97.5 218 GLU A O 1
ATOM 1747 N N . THR A 1 219 ? -7.488 -17.703 2.916 1 98.31 219 THR A N 1
ATOM 1748 C CA . THR A 1 219 ? -7.207 -18.75 1.95 1 98.31 219 THR A CA 1
ATOM 1749 C C . THR A 1 219 ? -7.344 -20.125 2.598 1 98.31 219 THR A C 1
ATOM 1751 O O . THR A 1 219 ? -8.016 -21.016 2.059 1 98.31 219 THR A O 1
ATOM 1754 N N . VAL A 1 220 ? -6.75 -20.312 3.717 1 98.38 220 VAL A N 1
ATOM 1755 C CA . VAL A 1 220 ? -6.816 -21.594 4.426 1 98.38 220 VAL A CA 1
ATOM 1756 C C . VAL A 1 220 ? -8.266 -21.922 4.75 1 98.38 220 VAL A C 1
ATOM 1758 O O . VAL A 1 220 ? -8.727 -23.047 4.477 1 98.38 220 VAL A O 1
ATOM 1761 N N . SER A 1 221 ? -8.992 -20.969 5.289 1 98.31 221 SER A N 1
ATOM 1762 C CA . SER A 1 221 ? -10.391 -21.188 5.656 1 98.31 221 SER A CA 1
ATOM 1763 C C . SER A 1 221 ? -11.227 -21.578 4.441 1 98.31 221 SER A C 1
ATOM 1765 O O . SER A 1 221 ? -12.07 -22.469 4.527 1 98.31 221 SER A O 1
ATOM 1767 N N . HIS A 1 222 ? -10.992 -20.906 3.395 1 98.69 222 HIS A N 1
ATOM 1768 C CA . HIS A 1 222 ? -11.766 -21.156 2.182 1 98.69 222 HIS A CA 1
ATOM 1769 C C . HIS A 1 222 ? -11.484 -22.562 1.64 1 98.69 222 HIS A C 1
ATOM 1771 O O . HIS A 1 222 ? -12.414 -23.281 1.274 1 98.69 222 HIS A O 1
ATOM 1777 N N . LEU A 1 223 ? -10.219 -22.922 1.536 1 98.88 223 LEU A N 1
ATOM 1778 C CA . LEU A 1 223 ? -9.852 -24.234 0.997 1 98.88 223 LEU A CA 1
ATOM 1779 C C . LEU A 1 223 ? -10.391 -25.359 1.882 1 98.88 223 LEU A 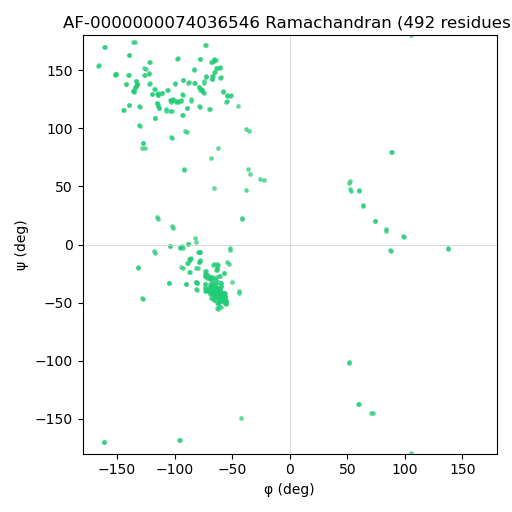C 1
ATOM 1781 O O . LEU A 1 223 ? -10.852 -26.375 1.379 1 98.88 223 LEU A O 1
ATOM 1785 N N . GLU A 1 224 ? -10.344 -25.156 3.18 1 98.75 224 GLU A N 1
ATOM 1786 C CA . GLU A 1 224 ? -10.922 -26.141 4.098 1 98.75 224 GLU A CA 1
ATOM 1787 C C . GLU A 1 224 ? -12.43 -26.25 3.912 1 98.75 224 GLU A C 1
ATOM 1789 O O . GLU A 1 224 ? -12.984 -27.344 3.941 1 98.75 224 GLU A O 1
ATOM 1794 N N . ALA A 1 225 ? -13.07 -25.156 3.719 1 98.69 225 ALA A N 1
ATOM 1795 C CA . ALA A 1 225 ? -14.516 -25.125 3.514 1 98.69 225 ALA A CA 1
ATOM 1796 C C . ALA A 1 225 ? -14.898 -25.875 2.242 1 98.69 225 ALA A C 1
ATOM 1798 O O . ALA A 1 225 ? -15.969 -26.5 2.178 1 98.69 225 ALA A O 1
ATOM 1799 N N . ILE A 1 226 ? -14.078 -25.734 1.253 1 98.25 226 ILE A N 1
ATOM 1800 C CA . ILE A 1 226 ? -14.297 -26.422 -0.013 1 98.25 226 ILE A CA 1
ATOM 1801 C C . ILE A 1 226 ? -14.188 -27.938 0.197 1 98.25 226 ILE A C 1
ATOM 1803 O O . ILE A 1 226 ? -14.844 -28.703 -0.496 1 98.25 226 ILE A O 1
ATOM 1807 N N . GLY A 1 227 ? -13.227 -28.391 1.038 1 98.75 227 GLY A N 1
ATOM 1808 C CA . GLY A 1 227 ? -13.086 -29.797 1.312 1 98.75 227 GLY A CA 1
ATOM 1809 C C . GLY A 1 227 ? -11.641 -30.266 1.337 1 98.75 227 GLY A C 1
ATOM 1810 O O . GLY A 1 227 ? -11.359 -31.422 1.668 1 98.75 227 GLY A O 1
ATOM 1811 N N . PHE A 1 228 ? -10.727 -29.391 1.046 1 98.88 228 PHE A N 1
ATOM 1812 C CA . PHE A 1 228 ? -9.32 -29.766 1.099 1 98.88 228 PHE A CA 1
ATOM 1813 C C . PHE A 1 228 ? -8.906 -30.156 2.518 1 98.88 228 PHE A C 1
ATOM 1815 O O . PHE A 1 228 ? -9.469 -29.625 3.488 1 98.88 228 PHE A O 1
ATOM 1822 N N . LYS A 1 229 ? -7.906 -31.016 2.619 1 98.44 229 LYS A N 1
ATOM 1823 C CA . LYS A 1 229 ? -7.301 -31.375 3.896 1 98.44 229 LYS A CA 1
ATOM 1824 C C . LYS A 1 229 ? -5.805 -31.078 3.904 1 98.44 229 LYS A C 1
ATOM 1826 O O . LYS A 1 229 ? -5.184 -30.969 2.844 1 98.44 229 LYS A O 1
ATOM 1831 N N . GLY A 1 230 ? -5.34 -30.922 5.117 1 97.5 230 GLY A N 1
ATOM 1832 C CA . GLY A 1 230 ? -3.918 -30.641 5.238 1 97.5 230 GLY A CA 1
ATOM 1833 C C . GLY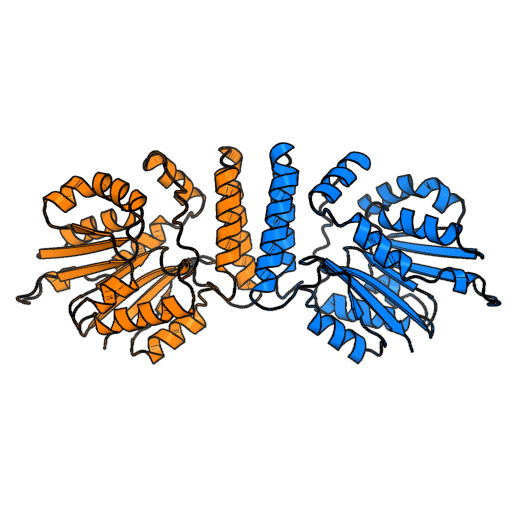 A 1 230 ? -3.514 -29.312 4.609 1 97.5 230 GLY A C 1
ATOM 1834 O O . GLY A 1 230 ? -2.457 -29.219 3.984 1 97.5 230 GLY A O 1
ATOM 1835 N N . VAL A 1 231 ? -4.371 -28.375 4.668 1 98.56 231 VAL A N 1
ATOM 1836 C CA . VAL A 1 231 ? -4.082 -27.062 4.074 1 98.56 231 VAL A CA 1
ATOM 1837 C C . VAL A 1 231 ? -2.99 -26.359 4.883 1 98.56 231 VAL A C 1
ATOM 1839 O O . VAL A 1 231 ? -3.189 -26.031 6.055 1 98.56 231 VAL A O 1
ATOM 1842 N N . GLU A 1 232 ? -1.872 -26.141 4.211 1 97.5 232 GLU A N 1
ATOM 1843 C CA . GLU A 1 232 ? -0.729 -25.531 4.891 1 97.5 232 GLU A CA 1
ATOM 1844 C C . GLU A 1 232 ? -0.079 -24.453 4.031 1 97.5 232 GLU A C 1
ATOM 1846 O O . GLU A 1 232 ? 0.119 -24.656 2.83 1 97.5 232 GLU A O 1
ATOM 1851 N N . ILE A 1 233 ? 0.152 -23.344 4.629 1 97.75 233 ILE A N 1
ATOM 1852 C CA . ILE A 1 233 ? 1 -22.312 4.043 1 97.75 233 ILE A CA 1
ATOM 1853 C C . ILE A 1 233 ? 2.33 -22.25 4.789 1 97.75 233 ILE A C 1
ATOM 1855 O O . ILE A 1 233 ? 2.367 -21.906 5.977 1 97.75 233 ILE A O 1
ATOM 1859 N N . SER A 1 234 ? 3.336 -22.547 4.086 1 96.56 234 SER A N 1
ATOM 1860 C CA . SER A 1 234 ? 4.637 -22.703 4.723 1 96.56 234 SER A CA 1
ATOM 1861 C C . SER A 1 234 ? 5.734 -22.016 3.92 1 96.56 234 SER A C 1
ATOM 1863 O O . SER A 1 234 ? 5.457 -21.375 2.896 1 96.56 234 SER A O 1
ATOM 1865 N N . HIS A 1 235 ? 7.008 -21.984 4.5 1 95.88 235 HIS A N 1
ATOM 1866 C CA . HIS A 1 235 ? 8.18 -21.406 3.854 1 95.88 235 HIS A CA 1
ATOM 1867 C C . HIS A 1 235 ? 7.965 -19.938 3.549 1 95.88 235 HIS A C 1
ATOM 1869 O O . HIS A 1 235 ? 8.219 -19.484 2.432 1 95.88 235 HIS A O 1
ATOM 1875 N N . ARG A 1 236 ? 7.504 -19.312 4.484 1 95.12 236 ARG A N 1
ATOM 1876 C CA . ARG A 1 236 ? 7.156 -17.906 4.301 1 95.12 236 ARG A CA 1
ATOM 1877 C C . ARG A 1 236 ? 8.406 -17.031 4.305 1 95.12 236 ARG A C 1
ATOM 1879 O O . ARG A 1 236 ? 9.305 -17.219 5.125 1 95.12 236 ARG A O 1
ATOM 1886 N N . SER A 1 237 ? 8.453 -16.188 3.373 1 94.81 237 SER A N 1
ATOM 1887 C CA . SER A 1 237 ? 9.367 -15.047 3.324 1 94.81 237 SER A CA 1
ATOM 1888 C C . SER A 1 237 ? 8.625 -13.758 3.006 1 94.81 237 SER A C 1
ATOM 1890 O O . SER A 1 237 ? 8.344 -13.461 1.84 1 94.81 237 SER A O 1
ATOM 1892 N N . HIS A 1 238 ? 8.391 -12.93 4.07 1 94.44 238 HIS A N 1
ATOM 1893 C CA . HIS A 1 238 ? 7.582 -11.727 3.959 1 94.44 238 HIS A CA 1
ATOM 1894 C C . HIS A 1 238 ? 6.23 -12.031 3.322 1 94.44 238 HIS A C 1
ATOM 1896 O O . HIS A 1 238 ? 5.414 -12.758 3.898 1 94.44 238 HIS A O 1
ATOM 1902 N N . MET A 1 239 ? 6.07 -11.719 2.01 1 95.5 239 MET A N 1
ATOM 1903 C CA . MET A 1 239 ? 4.77 -11.883 1.364 1 95.5 239 MET A CA 1
ATOM 1904 C C . MET A 1 239 ? 4.672 -13.242 0.677 1 95.5 239 MET A C 1
ATOM 1906 O O . MET A 1 239 ? 3.574 -13.711 0.383 1 95.5 239 MET A O 1
ATOM 1910 N N . GLN A 1 240 ? 5.75 -13.852 0.41 1 96.19 240 GLN A N 1
ATOM 1911 C CA . GLN A 1 240 ? 5.766 -15.07 -0.394 1 96.19 240 GLN A CA 1
ATOM 1912 C C . GLN A 1 240 ? 5.68 -16.312 0.489 1 96.19 240 GLN A C 1
ATOM 1914 O O . GLN A 1 240 ? 6.262 -16.344 1.575 1 96.19 240 GLN A O 1
ATOM 1919 N N . ALA A 1 241 ? 4.98 -17.266 0.059 1 97 241 ALA A N 1
ATOM 1920 C CA . ALA A 1 241 ? 4.871 -18.547 0.743 1 97 241 ALA A CA 1
ATOM 1921 C C . ALA A 1 241 ? 4.367 -19.625 -0.204 1 97 241 ALA A C 1
ATOM 1923 O O . ALA A 1 241 ? 4.035 -19.344 -1.358 1 97 241 ALA A O 1
ATOM 1924 N N . VAL A 1 242 ? 4.434 -20.859 0.282 1 98 242 VAL A N 1
ATOM 1925 C CA . VAL A 1 242 ? 3.996 -22 -0.512 1 98 242 VAL A CA 1
ATOM 1926 C C . VAL A 1 242 ? 2.773 -22.641 0.139 1 98 242 VAL A C 1
ATOM 1928 O O . VAL A 1 242 ? 2.783 -22.938 1.336 1 98 242 VAL A O 1
ATOM 1931 N N . LEU A 1 243 ? 1.778 -22.828 -0.626 1 98.38 243 LEU A N 1
ATOM 1932 C CA . LEU A 1 243 ? 0.556 -23.5 -0.197 1 98.38 243 LEU A CA 1
ATOM 1933 C C . LEU A 1 243 ? 0.545 -24.953 -0.651 1 98.38 243 LEU A C 1
ATOM 1935 O O . LEU A 1 243 ? 0.911 -25.266 -1.789 1 98.38 243 LEU A O 1
ATOM 1939 N N . ARG A 1 244 ? 0.105 -25.828 0.232 1 98.38 244 ARG A N 1
ATOM 1940 C CA . ARG A 1 244 ? -0.203 -27.219 -0.106 1 98.38 244 ARG A CA 1
ATOM 1941 C C . ARG A 1 244 ? -1.551 -27.625 0.473 1 98.38 244 ARG A C 1
ATOM 1943 O O . ARG A 1 244 ? -1.888 -27.266 1.601 1 98.38 244 ARG A O 1
ATOM 1950 N N . ALA A 1 245 ? -2.266 -28.281 -0.264 1 98.69 245 ALA A N 1
ATOM 1951 C CA . ALA A 1 245 ? -3.561 -28.828 0.139 1 98.69 245 ALA A CA 1
ATOM 1952 C C . ALA A 1 245 ? -3.885 -30.094 -0.627 1 98.69 245 ALA A C 1
ATOM 1954 O O . ALA A 1 245 ? -3.557 -30.219 -1.81 1 98.69 245 ALA A O 1
ATOM 1955 N N . ARG A 1 246 ? -4.59 -31.016 0.033 1 98.06 246 ARG A N 1
ATOM 1956 C CA . ARG A 1 246 ? -4.867 -32.312 -0.601 1 98.06 246 ARG A CA 1
ATOM 1957 C C . ARG A 1 246 ? -6.363 -32.594 -0.59 1 98.06 246 ARG A C 1
ATOM 1959 O O . ARG A 1 246 ? -7.074 -32.219 0.336 1 98.06 246 ARG A O 1
ATOM 1966 N N . VAL A 1 247 ? -6.719 -33.25 -1.643 1 97.94 247 VAL A N 1
ATOM 1967 C CA . VAL A 1 247 ? -8.062 -33.844 -1.652 1 97.94 247 VAL A CA 1
ATOM 1968 C C . VAL A 1 247 ? -8.086 -35.094 -0.811 1 97.94 247 VAL A C 1
ATOM 1970 O O . VAL A 1 247 ? -7.172 -35.938 -0.886 1 97.94 247 VAL A O 1
ATOM 1973 N N . PRO A 1 248 ? -9.102 -35.219 0.039 1 96.88 248 PRO A N 1
ATOM 1974 C CA . PRO A 1 248 ? -9.156 -36.438 0.865 1 96.88 248 PRO A CA 1
ATOM 1975 C C . PRO A 1 248 ? -9.344 -37.719 0.041 1 96.88 248 PRO A C 1
ATOM 1977 O O . PRO A 1 248 ? -9.906 -37.656 -1.055 1 96.88 248 PRO A O 1
ATOM 1980 N N . MET B 1 1 ? 7.254 5.891 20.891 1 26.56 1 MET B N 1
ATOM 1981 C CA . MET B 1 1 ? 7.363 7.172 20.203 1 26.56 1 MET B CA 1
ATOM 1982 C C . MET B 1 1 ? 7.914 6.98 18.781 1 26.56 1 MET B C 1
ATOM 1984 O O . MET B 1 1 ? 9.047 6.535 18.609 1 26.56 1 MET B O 1
ATOM 1988 N N . SER B 1 2 ? 7.164 6.637 17.703 1 30.89 2 SER B N 1
ATOM 1989 C CA . SER B 1 2 ? 7.355 6.176 16.328 1 30.89 2 SER B CA 1
ATOM 1990 C C . SER B 1 2 ? 8.484 6.938 15.648 1 30.89 2 SER B C 1
ATOM 1992 O O . SER B 1 2 ? 8.953 7.957 16.156 1 30.89 2 SER B O 1
ATOM 1994 N N . ARG B 1 3 ? 8.227 7.047 14.156 1 41.28 3 ARG B N 1
ATOM 1995 C CA . ARG B 1 3 ? 9.055 7.316 12.992 1 41.28 3 ARG B CA 1
ATOM 1996 C C . ARG B 1 3 ? 9.617 8.734 13.031 1 41.28 3 ARG B C 1
ATOM 1998 O O . ARG B 1 3 ? 8.977 9.672 12.562 1 41.28 3 ARG B O 1
ATOM 2005 N N . THR B 1 4 ? 10.219 9.305 14.047 1 33.91 4 THR B N 1
ATOM 2006 C CA . THR B 1 4 ? 10.664 10.68 14.258 1 33.91 4 THR B CA 1
ATOM 2007 C C . THR B 1 4 ? 11.625 11.109 13.164 1 33.91 4 THR B C 1
ATOM 2009 O O . THR B 1 4 ? 12.102 12.25 13.156 1 33.91 4 THR B O 1
ATOM 2012 N N . SER B 1 5 ? 12.586 10.297 12.688 1 35.38 5 SER B N 1
ATOM 2013 C CA . SER B 1 5 ? 13.594 11.125 12.023 1 35.38 5 SER B CA 1
ATOM 2014 C C . SER B 1 5 ? 13 11.867 10.836 1 35.38 5 SER B C 1
ATOM 2016 O O . SER B 1 5 ? 12.398 11.258 9.945 1 35.38 5 SER B O 1
ATOM 2018 N N . GLY B 1 6 ? 12.383 12.969 11.047 1 35.94 6 GLY B N 1
ATOM 2019 C CA . GLY B 1 6 ? 12.148 13.961 10.008 1 35.94 6 GLY B CA 1
ATOM 2020 C C . GLY B 1 6 ? 13.125 13.852 8.852 1 35.94 6 GLY B C 1
ATOM 2021 O O . GLY B 1 6 ? 14.211 14.422 8.898 1 35.94 6 GLY B O 1
ATOM 2022 N N . GLU B 1 7 ? 13.195 12.641 8.242 1 37.78 7 GLU B N 1
ATOM 2023 C CA . GLU B 1 7 ? 14.07 12.531 7.078 1 37.78 7 GLU B CA 1
ATOM 2024 C C . GLU B 1 7 ? 14.062 13.82 6.258 1 37.78 7 GLU B C 1
ATOM 2026 O O . GLU B 1 7 ? 13 14.359 5.957 1 37.78 7 GLU B O 1
ATOM 2031 N N . HIS B 1 8 ? 15.055 14.633 6.492 1 38.66 8 HIS B N 1
ATOM 2032 C CA . HIS B 1 8 ? 15.523 15.805 5.766 1 38.66 8 HIS B CA 1
ATOM 2033 C C . HIS B 1 8 ? 15.328 15.641 4.262 1 38.66 8 HIS B C 1
ATOM 2035 O O . HIS B 1 8 ? 16.234 15.18 3.562 1 38.66 8 HIS B O 1
ATOM 2041 N N . ARG B 1 9 ? 14.148 15.484 3.885 1 48.31 9 ARG B N 1
ATOM 2042 C CA . ARG B 1 9 ? 13.875 15.117 2.498 1 48.31 9 ARG B CA 1
ATOM 2043 C C . ARG B 1 9 ? 14.234 16.266 1.552 1 48.31 9 ARG B C 1
ATOM 2045 O O . ARG B 1 9 ? 14.445 16.031 0.358 1 48.31 9 ARG B O 1
ATOM 2052 N N . PHE B 1 10 ? 14.156 17.578 2.068 1 46.44 10 PHE B N 1
ATOM 2053 C CA . PHE B 1 10 ? 14.375 18.656 1.104 1 46.44 10 PHE B CA 1
ATOM 2054 C C . PHE B 1 10 ? 15.43 19.625 1.609 1 46.44 10 PHE B C 1
ATOM 2056 O O . PHE B 1 10 ? 15.266 20.234 2.674 1 46.44 10 PHE B O 1
ATOM 2063 N N . THR B 1 11 ? 16.625 19.359 1.444 1 44.34 11 THR B N 1
ATOM 2064 C CA . THR B 1 11 ? 17.703 20.266 1.842 1 44.34 11 THR B CA 1
ATOM 2065 C C . THR B 1 11 ? 17.938 21.344 0.79 1 44.34 11 THR B C 1
ATOM 2067 O O . THR B 1 11 ? 18.828 22.188 0.934 1 44.34 11 THR B O 1
ATOM 2070 N N . GLY B 1 12 ? 17.078 21.375 -0.263 1 49.69 12 GLY B N 1
ATOM 2071 C CA . GLY B 1 12 ? 17.422 22.281 -1.343 1 49.69 12 GLY B CA 1
ATOM 2072 C C . GLY B 1 12 ? 16.719 23.625 -1.236 1 49.69 12 GLY B C 1
ATOM 2073 O O . GLY B 1 12 ? 16.234 24 -0.167 1 49.69 12 GLY B O 1
ATOM 2074 N N . ASP B 1 13 ? 16.766 24.438 -2.27 1 58.44 13 ASP B N 1
ATOM 2075 C CA . ASP B 1 13 ? 16.125 25.703 -2.592 1 58.44 13 ASP B CA 1
ATOM 2076 C C . ASP B 1 13 ? 14.602 25.594 -2.486 1 58.44 13 ASP B C 1
ATOM 2078 O O . ASP B 1 13 ? 14.008 24.641 -3.012 1 58.44 13 ASP B O 1
ATOM 2082 N N . LEU B 1 14 ? 14.008 26.453 -1.655 1 59.88 14 LEU B N 1
ATOM 2083 C CA . LEU B 1 14 ? 12.578 26.484 -1.389 1 59.88 14 LEU B CA 1
ATOM 2084 C C . LEU B 1 14 ? 11.781 26.359 -2.684 1 59.88 14 LEU B C 1
ATOM 2086 O O . LEU B 1 14 ? 10.766 25.656 -2.73 1 59.88 14 LEU B O 1
ATOM 2090 N N . ALA B 1 15 ? 12.297 27.062 -3.605 1 63.22 15 ALA B N 1
ATOM 2091 C CA . ALA B 1 15 ? 11.578 27.062 -4.879 1 63.22 15 ALA B CA 1
ATOM 2092 C C . ALA B 1 15 ? 11.586 25.672 -5.516 1 63.22 15 ALA B C 1
ATOM 2094 O O . ALA B 1 15 ? 10.57 25.234 -6.051 1 63.22 15 ALA B O 1
ATOM 2095 N N . GLN B 1 16 ? 12.68 25.031 -5.422 1 70.69 16 GLN B N 1
ATOM 2096 C CA . GLN B 1 16 ? 12.789 23.703 -6.023 1 70.69 16 GLN B CA 1
ATOM 2097 C C . GLN B 1 16 ? 11.953 22.672 -5.258 1 70.69 16 GLN B C 1
ATOM 2099 O O . GLN B 1 16 ? 11.297 21.828 -5.863 1 70.69 16 GLN B O 1
ATOM 2104 N N . GLU B 1 17 ? 11.945 22.844 -4.027 1 78.5 17 GLU B N 1
ATOM 2105 C CA . GLU B 1 17 ? 11.164 21.938 -3.189 1 78.5 17 GLU B CA 1
ATOM 2106 C C . GLU B 1 17 ? 9.672 22.141 -3.408 1 78.5 17 GLU B C 1
ATOM 2108 O O . GLU B 1 17 ? 8.914 21.172 -3.518 1 78.5 17 GLU B O 1
ATOM 2113 N N . TYR B 1 18 ? 9.383 23.406 -3.555 1 77.88 18 TYR B N 1
ATOM 2114 C CA . TYR B 1 18 ? 7.98 23.734 -3.797 1 77.88 18 TYR B CA 1
ATOM 2115 C C . TYR B 1 18 ? 7.512 23.172 -5.129 1 77.88 18 TYR B C 1
ATOM 2117 O O . TYR B 1 18 ? 6.398 22.641 -5.23 1 77.88 18 TYR B O 1
ATOM 2125 N N . GLU B 1 19 ? 8.297 23.312 -6.082 1 82.19 19 GLU B N 1
ATOM 2126 C CA . GLU B 1 19 ? 7.945 22.781 -7.395 1 82.19 19 GLU B CA 1
ATOM 2127 C C . GLU B 1 19 ? 7.73 21.266 -7.336 1 82.19 19 GLU B C 1
ATOM 2129 O O . GLU B 1 19 ? 6.762 20.75 -7.898 1 82.19 19 GLU B O 1
ATOM 2134 N N . LEU B 1 20 ? 8.617 20.594 -6.68 1 86.56 20 LEU B N 1
ATOM 2135 C CA . LEU B 1 20 ? 8.508 19.141 -6.574 1 86.56 20 LEU B CA 1
ATOM 2136 C C . LEU B 1 20 ? 7.238 18.75 -5.824 1 86.56 20 LEU B C 1
ATOM 2138 O O . LEU B 1 20 ? 6.539 17.812 -6.227 1 86.56 20 LEU B O 1
ATOM 2142 N N . ILE B 1 21 ? 6.91 19.453 -4.824 1 88.62 21 ILE B N 1
ATOM 2143 C CA . ILE B 1 21 ? 5.734 19.156 -4.02 1 88.62 21 ILE B CA 1
ATOM 2144 C C . ILE B 1 21 ? 4.469 19.375 -4.852 1 88.62 21 ILE B C 1
ATOM 2146 O O . ILE B 1 21 ? 3.559 18.547 -4.832 1 88.62 21 ILE B O 1
ATOM 2150 N N . THR B 1 22 ? 4.473 20.453 -5.617 1 89.31 22 THR B N 1
ATOM 2151 C CA . THR B 1 22 ? 3.271 20.781 -6.379 1 89.31 22 THR B CA 1
ATOM 2152 C C . THR B 1 22 ? 3.098 19.828 -7.551 1 89.31 22 THR B C 1
ATOM 2154 O O . THR B 1 22 ? 1.974 19.547 -7.977 1 89.31 22 THR B O 1
ATOM 2157 N N . LEU B 1 23 ? 4.191 19.312 -8.016 1 90.81 23 LEU B N 1
ATOM 2158 C CA . LEU B 1 23 ? 4.102 18.281 -9.055 1 90.81 23 LEU B CA 1
ATOM 2159 C C . LEU B 1 23 ? 3.617 16.969 -8.469 1 90.81 23 LEU B C 1
ATOM 2161 O O . LEU B 1 23 ? 2.83 16.25 -9.102 1 90.81 23 LEU B O 1
ATOM 2165 N N . ALA B 1 24 ? 4.086 16.641 -7.301 1 94.19 24 ALA B N 1
ATOM 2166 C CA . ALA B 1 24 ? 3.707 15.414 -6.621 1 94.19 24 ALA B CA 1
ATOM 2167 C C . ALA B 1 24 ? 2.289 15.5 -6.066 1 94.19 24 ALA B C 1
ATOM 2169 O O . ALA B 1 24 ? 1.576 14.5 -5.992 1 94.19 24 ALA B O 1
ATOM 2170 N N . TYR B 1 25 ? 1.914 16.688 -5.648 1 93.94 25 TYR B N 1
ATOM 2171 C CA . TYR B 1 25 ? 0.592 16.984 -5.109 1 93.94 25 TYR B CA 1
ATOM 2172 C C . TYR B 1 25 ? -0.039 18.172 -5.832 1 93.94 25 TYR B C 1
ATOM 2174 O O . TYR B 1 25 ? -0.038 19.281 -5.32 1 93.94 25 TYR B O 1
ATOM 2182 N N . PRO B 1 26 ? -0.694 17.891 -6.895 1 91.12 26 PRO B N 1
ATOM 2183 C CA . PRO B 1 26 ? -1.188 18.984 -7.727 1 91.12 26 PRO B CA 1
ATOM 2184 C C . PRO B 1 26 ? -2.215 19.859 -7.008 1 91.12 26 PRO B C 1
ATOM 2186 O O . PRO B 1 26 ? -2.381 21.031 -7.348 1 91.12 26 PRO B O 1
ATOM 2189 N N . ASP B 1 27 ? -2.848 19.359 -6 1 91.31 27 ASP B N 1
ATOM 2190 C CA . ASP B 1 27 ? -3.891 20.109 -5.309 1 91.31 27 ASP B CA 1
ATOM 2191 C C . ASP B 1 27 ? -3.367 20.688 -3.996 1 91.31 27 ASP B C 1
ATOM 2193 O O . ASP B 1 27 ? -4.148 21.125 -3.15 1 91.31 27 ASP B O 1
ATOM 2197 N N . PHE B 1 28 ? -2.068 20.703 -3.891 1 87.81 28 PHE B N 1
ATOM 2198 C CA . PHE B 1 28 ? -1.444 21.141 -2.652 1 87.81 28 PHE B CA 1
ATOM 2199 C C . PHE B 1 28 ? -1.883 22.562 -2.307 1 87.81 28 PHE B C 1
ATOM 2201 O O . PHE B 1 28 ? -2.338 22.828 -1.19 1 87.81 28 PHE B O 1
ATOM 2208 N N . GLU B 1 29 ? -1.823 23.469 -3.221 1 86.25 29 GLU B N 1
ATOM 2209 C CA . GLU B 1 29 ? -2.156 24.875 -2.992 1 86.25 29 GLU B CA 1
ATOM 2210 C C . GLU B 1 29 ? -3.643 25.047 -2.684 1 86.25 29 GLU B C 1
ATOM 2212 O O . GLU B 1 29 ? -4.016 25.844 -1.82 1 86.25 29 GLU B O 1
ATOM 2217 N N . ALA B 1 30 ? -4.402 24.344 -3.402 1 90.12 30 ALA B N 1
ATOM 2218 C CA . ALA B 1 30 ? -5.848 24.438 -3.188 1 90.12 30 ALA B CA 1
ATOM 2219 C C . ALA B 1 30 ? -6.219 23.969 -1.779 1 90.12 30 ALA B C 1
ATOM 2221 O O . ALA B 1 30 ? -7.066 24.594 -1.125 1 90.12 30 ALA B O 1
ATOM 2222 N N . PHE B 1 31 ? -5.578 22.984 -1.324 1 90.5 31 PHE B N 1
ATOM 2223 C CA . PHE B 1 31 ? -5.863 22.453 0.006 1 90.5 31 PHE B CA 1
ATOM 2224 C C . PHE B 1 31 ? -5.422 23.438 1.082 1 90.5 31 PHE B C 1
ATOM 2226 O O . PHE B 1 31 ? -6.121 23.625 2.082 1 90.5 31 PHE B O 1
ATOM 2233 N N . GLN B 1 32 ? -4.328 24 0.847 1 88.25 32 GLN B N 1
ATOM 2234 C CA . GLN B 1 32 ? -3.85 25.016 1.782 1 88.25 32 GLN B CA 1
ATOM 2235 C C . GLN B 1 32 ? -4.816 26.188 1.854 1 88.25 32 GLN B C 1
ATOM 2237 O O . GLN B 1 32 ? -5.141 26.672 2.943 1 88.25 32 GLN B O 1
ATOM 2242 N N . HIS B 1 33 ? -5.223 26.594 0.739 1 92 33 HIS B N 1
ATOM 2243 C CA . HIS B 1 33 ? -6.156 27.703 0.666 1 92 33 HIS B CA 1
ATOM 2244 C C . HIS B 1 33 ? -7.461 27.375 1.386 1 92 33 HIS B C 1
ATOM 2246 O O . HIS B 1 33 ? -7.988 28.203 2.129 1 92 33 HIS B O 1
ATOM 2252 N N . GLN B 1 34 ? -7.906 26.25 1.136 1 94.62 34 GLN B N 1
ATOM 2253 C CA . GLN B 1 34 ? -9.172 25.844 1.74 1 94.62 34 GLN B CA 1
ATOM 2254 C C . GLN B 1 34 ? -9.055 25.766 3.26 1 94.62 34 GLN B C 1
ATOM 2256 O O . GLN B 1 34 ? -9.984 26.141 3.979 1 94.62 34 GLN B O 1
ATOM 2261 N N . MET B 1 35 ? -7.977 25.25 3.711 1 95.25 35 MET B N 1
ATOM 2262 C CA . MET B 1 35 ? -7.758 25.172 5.152 1 95.25 35 MET B CA 1
ATOM 2263 C C . MET B 1 35 ? -7.754 26.578 5.766 1 95.25 35 MET B C 1
ATOM 2265 O O . MET B 1 35 ? -8.422 26.812 6.773 1 95.25 35 MET B O 1
ATOM 2269 N N . ILE B 1 36 ? -7.113 27.484 5.145 1 94.69 36 ILE B N 1
ATOM 2270 C CA . ILE B 1 36 ? -6.934 28.844 5.66 1 94.69 36 ILE B CA 1
ATOM 2271 C C . ILE B 1 36 ? -8.242 29.609 5.547 1 94.69 36 ILE B C 1
ATOM 2273 O O . ILE B 1 36 ? -8.586 30.391 6.434 1 94.69 36 ILE B O 1
ATOM 2277 N N . GLU B 1 37 ? -8.945 29.359 4.488 1 91.38 37 GLU B N 1
ATOM 2278 C CA . GLU B 1 37 ? -10.227 30.031 4.27 1 91.38 37 GLU B CA 1
ATOM 2279 C C . GLU B 1 37 ? -11.219 29.719 5.383 1 91.38 37 GLU B C 1
ATOM 2281 O O . GLU B 1 37 ? -12.102 30.516 5.688 1 91.38 37 GLU B O 1
ATOM 2286 N N . GLY B 1 38 ? -11.078 28.625 5.977 1 90.69 38 GLY B N 1
ATOM 2287 C CA . GLY B 1 38 ? -11.977 28.234 7.051 1 90.69 38 GLY B CA 1
ATOM 2288 C C . GLY B 1 38 ? -11.672 28.922 8.367 1 90.69 38 GLY B C 1
ATOM 2289 O O . GLY B 1 38 ? -12.445 28.812 9.32 1 90.69 38 GLY B O 1
ATOM 2290 N N . ILE B 1 39 ? -10.609 29.656 8.422 1 93.62 39 ILE B N 1
ATOM 2291 C CA . ILE B 1 39 ? -10.195 30.312 9.648 1 93.62 39 ILE B CA 1
ATOM 2292 C C . ILE B 1 39 ? -10.734 31.75 9.672 1 93.62 39 ILE B C 1
ATOM 2294 O O . ILE B 1 39 ? -10.523 32.5 8.719 1 93.62 39 ILE B O 1
ATOM 2298 N N . ASP B 1 40 ? -11.453 32.094 10.664 1 86.56 40 ASP B N 1
ATOM 2299 C CA . ASP B 1 40 ? -11.93 33.469 10.852 1 86.56 40 ASP B CA 1
ATOM 2300 C C . ASP B 1 40 ? -10.922 34.312 11.664 1 86.56 40 ASP B C 1
ATOM 2302 O O . ASP B 1 40 ? -10.977 34.312 12.891 1 86.56 40 ASP B O 1
ATOM 2306 N N . PHE B 1 41 ? -10.164 35 10.977 1 83.06 41 PHE B N 1
ATOM 2307 C CA . PHE B 1 41 ? -9.117 35.781 11.625 1 83.06 41 PHE B CA 1
ATOM 2308 C C . PHE B 1 41 ? -9.703 37.062 12.227 1 83.06 41 PHE B C 1
ATOM 2310 O O . PHE B 1 41 ? -9.039 37.75 13.008 1 83.06 41 PHE B O 1
ATOM 2317 N N . SER B 1 42 ? -10.914 37.406 11.82 1 72.44 42 SER B N 1
ATOM 2318 C CA . SER B 1 42 ? -11.523 38.656 12.289 1 72.44 42 SER B CA 1
ATOM 2319 C C . SER B 1 42 ? -11.938 38.531 13.75 1 72.44 42 SER B C 1
ATOM 2321 O O . SER B 1 42 ? -12.148 39.562 14.422 1 72.44 42 SER B O 1
ATOM 2323 N N . SER B 1 43 ? -12.227 37.312 14.148 1 60.38 43 SER B N 1
ATOM 2324 C CA . SER B 1 43 ? -12.547 37.156 15.562 1 60.38 43 SER B CA 1
ATOM 2325 C C . SER B 1 43 ? -11.445 37.719 16.453 1 60.38 43 SER B C 1
ATOM 2327 O O . SER B 1 43 ? -11.641 37.938 17.641 1 60.38 43 SER B O 1
ATOM 2329 N N . ALA B 1 44 ? -10.312 37.938 15.812 1 53.78 44 ALA B N 1
ATOM 2330 C CA . ALA B 1 44 ? -9.172 38.562 16.453 1 53.78 44 ALA B CA 1
ATOM 2331 C C . ALA B 1 44 ? -9.492 40 16.859 1 53.78 44 ALA B C 1
ATOM 2333 O O . ALA B 1 44 ? -8.93 40.531 17.828 1 53.78 44 ALA B O 1
ATOM 2334 N N . GLY B 1 45 ? -10.359 40.594 16.078 1 50.25 45 GLY B N 1
ATOM 2335 C CA . GLY B 1 45 ? -10.711 42 16.25 1 50.25 45 GLY B CA 1
ATOM 2336 C C . GLY B 1 45 ? -11.836 42.188 17.25 1 50.25 45 GLY B C 1
ATOM 2337 O O . GLY B 1 45 ? -12.266 43.344 17.484 1 50.25 45 GLY B O 1
ATOM 2338 N N . THR B 1 46 ? -12.383 41.062 17.5 1 53.19 46 THR B N 1
ATOM 2339 C CA . THR B 1 46 ? -13.492 41.344 18.406 1 53.19 46 THR B CA 1
ATOM 2340 C C . THR B 1 46 ? -12.977 41.875 19.734 1 53.19 46 THR B C 1
ATOM 2342 O O . THR B 1 46 ? -11.789 41.781 20.047 1 53.19 46 THR B O 1
ATOM 2345 N N . ASP B 1 47 ? -13.867 42.719 20.219 1 52.72 47 ASP B N 1
ATOM 2346 C CA . ASP B 1 47 ? -13.68 43.5 21.438 1 52.72 47 ASP B CA 1
ATOM 2347 C C . ASP B 1 47 ? -13.031 42.656 22.547 1 52.72 47 ASP B C 1
ATOM 2349 O O . ASP B 1 47 ? -13.297 42.875 23.734 1 52.72 47 ASP B O 1
ATOM 2353 N N . ARG B 1 48 ? -12.359 41.625 22.016 1 61.31 48 ARG B N 1
ATOM 2354 C CA . ARG B 1 48 ? -11.781 40.844 23.109 1 61.31 48 ARG B CA 1
ATOM 2355 C C . ARG B 1 48 ? -10.438 41.406 23.547 1 61.31 48 ARG B C 1
ATOM 2357 O O . ARG B 1 48 ? -9.75 42.062 22.75 1 61.31 48 ARG B O 1
ATOM 2364 N N . ASP B 1 49 ? -10.312 41.719 24.734 1 62.66 49 ASP B N 1
ATOM 2365 C CA . ASP B 1 49 ? -9.078 42.188 25.359 1 62.66 49 ASP B CA 1
ATOM 2366 C C . ASP B 1 49 ? -7.918 41.219 25.062 1 62.66 49 ASP B C 1
ATOM 2368 O O . ASP B 1 49 ? -6.758 41.562 25.312 1 62.66 49 ASP B O 1
ATOM 2372 N N . VAL B 1 50 ? -8.289 40.031 24.312 1 70.94 50 VAL B N 1
ATOM 2373 C CA . VAL B 1 50 ? -7.195 39.094 24.094 1 70.94 50 VAL B CA 1
ATOM 2374 C C . VAL B 1 50 ? -6.938 38.938 22.594 1 70.94 50 VAL B C 1
ATOM 2376 O O . VAL B 1 50 ? -7.875 38.844 21.797 1 70.94 50 VAL B O 1
ATOM 2379 N N . PRO B 1 51 ? -5.746 39 22.266 1 78.62 51 PRO B N 1
ATOM 2380 C CA . PRO B 1 51 ? -5.375 38.875 20.844 1 78.62 51 PRO B CA 1
ATOM 2381 C C . PRO B 1 51 ? -5.66 37.5 20.281 1 78.62 51 PRO B C 1
ATOM 2383 O O . PRO B 1 51 ? -5.641 36.5 21.016 1 78.62 51 PRO B O 1
ATOM 2386 N N . PHE B 1 52 ? -6.031 37.5 19.062 1 90 52 PHE B N 1
ATOM 2387 C CA . PHE B 1 52 ? -6.184 36.25 18.328 1 90 52 PHE B CA 1
ATOM 2388 C C . PHE B 1 52 ? -4.902 35.406 18.375 1 90 52 PHE B C 1
ATOM 2390 O O . PHE B 1 52 ? -3.809 35.969 18.172 1 90 52 PHE B O 1
ATOM 2397 N N . HIS B 1 53 ? -5 34.094 18.781 1 94.75 53 HIS B N 1
ATOM 2398 C CA . HIS B 1 53 ? -3.828 33.25 18.875 1 94.75 53 HIS B CA 1
ATOM 2399 C C . HIS B 1 53 ? -4.059 31.906 18.172 1 94.75 53 HIS B C 1
ATOM 2401 O O . HIS B 1 53 ? -4.996 31.188 18.5 1 94.75 53 HIS B O 1
ATOM 2407 N N . LEU B 1 54 ? -3.26 31.656 17.203 1 97.38 54 LEU B N 1
ATOM 2408 C CA . LEU B 1 54 ? -3.299 30.422 16.422 1 97.38 54 LEU B CA 1
ATOM 2409 C C . LEU B 1 54 ? -2.07 29.562 16.688 1 97.38 54 LEU B C 1
ATOM 2411 O O . LEU B 1 54 ? -0.948 30.062 16.719 1 97.38 54 LEU B O 1
ATOM 2415 N N . LEU B 1 55 ? -2.324 28.297 16.969 1 98.56 55 LEU B N 1
ATOM 2416 C CA . LEU B 1 55 ? -1.234 27.328 17.062 1 98.56 55 LEU B CA 1
ATOM 2417 C C . LEU B 1 55 ? -1.141 26.484 15.781 1 98.56 55 LEU B C 1
ATOM 2419 O O . LEU B 1 55 ? -2.123 25.875 15.375 1 98.56 55 LEU B O 1
ATOM 2423 N N . GLU B 1 56 ? -0.007 26.484 15.195 1 98.62 56 GLU B N 1
ATOM 2424 C CA . GLU B 1 56 ? 0.297 25.531 14.117 1 98.62 56 GLU B CA 1
ATOM 2425 C C . GLU B 1 56 ? 1.183 24.406 14.609 1 98.62 56 GLU B C 1
ATOM 2427 O O . GLU B 1 56 ? 2.225 24.641 15.227 1 98.62 56 GLU B O 1
ATOM 2432 N N . ILE B 1 57 ? 0.735 23.203 14.422 1 98.5 57 ILE B N 1
ATOM 2433 C CA . ILE B 1 57 ? 1.546 22.016 14.703 1 98.5 57 ILE B CA 1
ATOM 2434 C C . ILE B 1 57 ? 2.162 21.5 13.414 1 98.5 57 ILE B C 1
ATOM 2436 O O . ILE B 1 57 ? 1.443 21.109 12.484 1 98.5 57 ILE B O 1
ATOM 2440 N N . GLY B 1 58 ? 3.432 21.406 13.406 1 97.5 58 GLY B N 1
ATOM 2441 C CA . GLY B 1 58 ? 4.148 21.031 12.195 1 97.5 58 GLY B CA 1
ATOM 2442 C C . GLY B 1 58 ? 4.5 22.203 11.312 1 97.5 58 GLY B C 1
ATOM 2443 O O . GLY B 1 58 ? 3.9 22.406 10.25 1 97.5 58 GLY B O 1
ATOM 2444 N N . THR B 1 59 ? 5.523 22.875 11.672 1 94.19 59 THR B N 1
ATOM 2445 C CA . THR B 1 59 ? 5.949 24.062 10.938 1 94.19 59 THR B CA 1
ATOM 2446 C C . THR B 1 59 ? 6.496 23.672 9.562 1 94.19 59 THR B C 1
ATOM 2448 O O . THR B 1 59 ? 6.184 24.328 8.562 1 94.19 59 THR B O 1
ATOM 2451 N N . GLY B 1 60 ? 7.27 22.609 9.555 1 91.81 60 GLY B N 1
ATOM 2452 C CA . GLY B 1 60 ? 8 22.266 8.344 1 91.81 60 GLY B CA 1
ATOM 2453 C C . GLY B 1 60 ? 8.953 23.359 7.898 1 91.81 60 GLY B C 1
ATOM 2454 O O . GLY B 1 60 ? 9.68 23.922 8.719 1 91.81 60 GLY B O 1
ATOM 2455 N N . ASP B 1 61 ? 8.953 23.594 6.652 1 88.19 61 ASP B N 1
ATOM 2456 C CA . ASP B 1 61 ? 9.867 24.625 6.16 1 88.19 61 ASP B CA 1
ATOM 2457 C C . ASP B 1 61 ? 9.211 26 6.207 1 88.19 61 ASP B C 1
ATOM 2459 O O . ASP B 1 61 ? 9.789 26.984 5.738 1 88.19 61 ASP B O 1
ATOM 2463 N N . GLY B 1 62 ? 8.016 26.062 6.656 1 91.5 62 GLY B N 1
ATOM 2464 C CA . GLY B 1 62 ? 7.379 27.344 6.914 1 91.5 62 GLY B CA 1
ATOM 2465 C C . GLY B 1 62 ? 6.453 27.781 5.793 1 91.5 62 GLY B C 1
ATOM 2466 O O . GLY B 1 62 ? 5.895 28.891 5.84 1 91.5 62 GLY B O 1
ATOM 2467 N N . PHE B 1 63 ? 6.246 26.953 4.844 1 87.81 63 PHE B N 1
ATOM 2468 C CA . PHE B 1 63 ? 5.414 27.328 3.709 1 87.81 63 PHE B CA 1
ATOM 2469 C C . PHE B 1 63 ? 3.984 27.625 4.156 1 87.81 63 PHE B C 1
ATOM 2471 O O . PHE B 1 63 ? 3.436 28.688 3.846 1 87.81 63 PHE B O 1
ATOM 2478 N N . THR B 1 64 ? 3.391 26.703 4.805 1 92.56 64 THR B N 1
ATOM 2479 C CA . THR B 1 64 ? 2.029 26.906 5.289 1 92.56 64 THR B CA 1
ATOM 2480 C C . THR B 1 64 ? 1.969 28.062 6.281 1 92.56 64 THR B C 1
ATOM 2482 O O . THR B 1 64 ? 1.023 28.859 6.262 1 92.56 64 THR B O 1
ATOM 2485 N N . THR B 1 65 ? 2.951 28.172 7.09 1 94.88 65 THR B N 1
ATOM 2486 C CA . THR B 1 65 ? 3.025 29.266 8.062 1 94.88 65 THR B CA 1
ATOM 2487 C C . THR B 1 65 ? 2.992 30.609 7.363 1 94.88 65 THR B C 1
ATOM 2489 O O . THR B 1 65 ? 2.332 31.547 7.828 1 94.88 65 THR B O 1
ATOM 2492 N N . THR B 1 66 ? 3.73 30.719 6.312 1 91.62 66 THR B N 1
ATOM 2493 C CA . THR B 1 66 ? 3.775 31.969 5.555 1 91.62 66 THR B CA 1
ATOM 2494 C C . THR B 1 66 ? 2.377 32.375 5.094 1 91.62 66 THR B C 1
ATOM 2496 O O . THR B 1 66 ? 1.995 33.531 5.195 1 91.62 66 THR B O 1
ATOM 2499 N N . ARG B 1 67 ? 1.651 31.453 4.648 1 91.56 67 ARG B N 1
ATOM 2500 C CA . ARG B 1 67 ? 0.297 31.719 4.176 1 91.56 67 ARG B CA 1
ATOM 2501 C C . ARG B 1 67 ? -0.625 32.094 5.332 1 91.56 67 ARG B C 1
ATOM 2503 O O . ARG B 1 67 ? -1.483 32.969 5.195 1 91.56 67 ARG B O 1
ATOM 2510 N N . LEU B 1 68 ? -0.483 31.438 6.398 1 94.94 68 LEU B N 1
ATOM 2511 C CA . LEU B 1 68 ? -1.259 31.75 7.594 1 94.94 68 LEU B CA 1
ATOM 2512 C C . LEU B 1 68 ? -0.98 33.188 8.062 1 94.94 68 LEU B C 1
ATOM 2514 O O . LEU B 1 68 ? -1.908 33.906 8.391 1 94.94 68 LEU B O 1
ATOM 2518 N N . VAL B 1 69 ? 0.274 33.531 8.07 1 93.44 69 VAL B N 1
ATOM 2519 C CA . VAL B 1 69 ? 0.691 34.875 8.508 1 93.44 69 VAL B CA 1
ATOM 2520 C C . VAL B 1 69 ? 0.099 35.938 7.578 1 93.44 69 VAL B C 1
ATOM 2522 O O . VAL B 1 69 ? -0.425 36.938 8.039 1 93.44 69 VAL B O 1
ATOM 2525 N N . GLN B 1 70 ? 0.19 35.625 6.328 1 90.75 70 GLN B N 1
ATOM 2526 C CA . GLN B 1 70 ? -0.357 36.594 5.359 1 90.75 70 GLN B CA 1
ATOM 2527 C C . GLN B 1 70 ? -1.853 36.781 5.578 1 90.75 70 GLN B C 1
ATOM 2529 O O . GLN B 1 70 ? -2.33 37.938 5.594 1 90.75 70 GLN B O 1
ATOM 2534 N N . ALA B 1 71 ? -2.547 35.75 5.758 1 91.81 71 ALA B N 1
ATOM 2535 C CA . ALA B 1 71 ? -3.988 35.844 5.984 1 91.81 71 ALA B CA 1
ATOM 2536 C C . ALA B 1 71 ? -4.297 36.594 7.281 1 91.81 71 ALA B C 1
ATOM 2538 O O . ALA B 1 71 ? -5.223 37.375 7.332 1 91.81 71 ALA B O 1
ATOM 2539 N N . MET B 1 72 ? -3.541 36.344 8.305 1 91.25 72 MET B N 1
ATOM 2540 C CA . MET B 1 72 ? -3.73 36.969 9.594 1 91.25 72 MET B CA 1
ATOM 2541 C C . MET B 1 72 ? -3.486 38.469 9.492 1 91.25 72 MET B C 1
ATOM 2543 O O . MET B 1 72 ? -4.242 39.281 10.062 1 91.25 72 MET B O 1
ATOM 2547 N N . LEU B 1 73 ? -2.482 38.875 8.75 1 88.56 73 LEU B N 1
ATOM 2548 C CA . LEU B 1 73 ? -2.096 40.281 8.648 1 88.56 73 LEU B CA 1
ATOM 2549 C C . LEU B 1 73 ? -3.098 41.062 7.809 1 88.56 73 LEU B C 1
ATOM 2551 O O . LEU B 1 73 ? -3.188 42.281 7.922 1 88.56 73 LEU B O 1
ATOM 2555 N N . GLU B 1 74 ? -3.783 40.375 7 1 87.75 74 GLU B N 1
ATOM 2556 C CA . GLU B 1 74 ? -4.797 41.031 6.168 1 87.75 74 GLU B CA 1
ATOM 2557 C C . GLU B 1 74 ? -6.086 41.25 6.957 1 87.75 74 GLU B C 1
ATOM 2559 O O . GLU B 1 74 ? -6.934 42.031 6.543 1 87.75 74 GLU B O 1
ATOM 2564 N N . ALA B 1 75 ? -6.246 40.531 7.992 1 83.25 75 ALA B N 1
ATOM 2565 C CA . ALA B 1 75 ? -7.426 40.688 8.836 1 83.25 75 ALA B CA 1
ATOM 2566 C C . ALA B 1 75 ? -7.25 41.844 9.836 1 83.25 75 ALA B C 1
ATOM 2568 O O . ALA B 1 75 ? -6.125 42.188 10.172 1 83.25 75 ALA B O 1
ATOM 2569 N N . PRO B 1 76 ? -8.422 42.406 10.156 1 77 76 PRO B N 1
ATOM 2570 C CA . PRO B 1 76 ? -8.328 43.438 11.195 1 77 76 PRO B CA 1
ATOM 2571 C C . PRO B 1 76 ? -7.941 42.875 12.555 1 77 76 PRO B C 1
ATOM 2573 O O . PRO B 1 76 ? -8.25 41.719 12.859 1 77 76 PRO B O 1
ATOM 2576 N N . GLY B 1 77 ? -7.16 43.594 13.258 1 74.31 77 GLY B N 1
ATOM 2577 C CA . GLY B 1 77 ? -6.797 43.188 14.609 1 74.31 77 GLY B CA 1
ATOM 2578 C C . GLY B 1 77 ? -5.379 42.656 14.711 1 74.31 77 GLY B C 1
ATOM 2579 O O . GLY B 1 77 ? -4.629 42.688 13.734 1 74.31 77 GLY B O 1
ATOM 2580 N N . ALA B 1 78 ? -5.109 42.312 15.938 1 75 78 ALA B N 1
ATOM 2581 C CA . ALA B 1 78 ? -3.783 41.781 16.234 1 75 78 ALA B CA 1
ATOM 2582 C C . ALA B 1 78 ? -3.846 40.281 16.484 1 75 78 ALA B C 1
ATOM 2584 O O . ALA B 1 78 ? -4.832 39.781 17.016 1 75 78 ALA B O 1
ATOM 2585 N N . GLY B 1 79 ? -2.939 39.594 15.844 1 87.94 79 GLY B N 1
ATOM 2586 C CA . GLY B 1 79 ? -2.879 38.156 16.094 1 87.94 79 GLY B CA 1
ATOM 2587 C C . GLY B 1 79 ? -1.46 37.625 16.188 1 87.94 79 GLY B C 1
ATOM 2588 O O . GLY B 1 79 ? -0.503 38.344 15.883 1 87.94 79 GLY B O 1
ATOM 2589 N N . LEU B 1 80 ? -1.427 36.5 16.734 1 92.56 80 LEU B N 1
ATOM 2590 C CA . LEU B 1 80 ? -0.161 35.812 16.906 1 92.56 80 LEU B CA 1
ATOM 2591 C C . LEU B 1 80 ? -0.275 34.344 16.453 1 92.56 80 LEU B C 1
ATOM 2593 O O . LEU B 1 80 ? -1.282 33.688 16.719 1 92.56 80 LEU B O 1
ATOM 2597 N N . ILE B 1 81 ? 0.795 33.969 15.773 1 96.88 81 ILE B N 1
ATOM 2598 C CA . ILE B 1 81 ? 0.896 32.562 15.391 1 96.88 81 ILE B CA 1
ATOM 2599 C C . ILE B 1 81 ? 2.078 31.906 16.109 1 96.88 81 ILE B C 1
ATOM 2601 O O . ILE B 1 81 ? 3.207 32.406 16.031 1 96.88 81 ILE B O 1
ATOM 2605 N N . THR B 1 82 ? 1.78 30.938 16.875 1 98.06 82 THR B N 1
ATOM 2606 C CA . THR B 1 82 ? 2.822 30.047 17.375 1 98.06 82 THR B CA 1
ATOM 2607 C C . THR B 1 82 ? 2.912 28.797 16.516 1 98.06 82 THR B C 1
ATOM 2609 O O . THR B 1 82 ? 1.913 28.094 16.328 1 98.06 82 THR B O 1
ATOM 2612 N N . SER B 1 83 ? 4.051 28.547 16 1 98.44 83 SER B N 1
ATOM 2613 C CA . SER B 1 83 ? 4.273 27.375 15.164 1 98.44 83 SER B CA 1
ATOM 2614 C C . SER B 1 83 ? 5.34 26.469 15.766 1 98.44 83 SER B C 1
ATOM 2616 O O . SER B 1 83 ? 6.441 26.922 16.078 1 98.44 83 SER B O 1
ATOM 2618 N N . ILE B 1 84 ? 5.012 25.172 15.883 1 98.25 84 ILE B N 1
ATOM 2619 C CA . ILE B 1 84 ? 5.941 24.266 16.562 1 98.25 84 ILE B CA 1
ATOM 2620 C C . ILE B 1 84 ? 6.332 23.125 15.617 1 98.25 84 ILE B C 1
ATOM 2622 O O . ILE B 1 84 ? 5.531 22.703 14.781 1 98.25 84 ILE B O 1
ATOM 2626 N N . ASP B 1 85 ? 7.492 22.672 15.734 1 97.5 85 ASP B N 1
ATOM 2627 C CA . ASP B 1 85 ? 8.047 21.516 15.023 1 97.5 85 ASP B CA 1
ATOM 2628 C C . ASP B 1 85 ? 9.148 20.844 15.844 1 97.5 85 ASP B C 1
ATOM 2630 O O . ASP B 1 85 ? 9.852 21.516 16.609 1 97.5 85 ASP B O 1
ATOM 2634 N N . ASN B 1 86 ? 9.25 19.547 15.727 1 96.5 86 ASN B N 1
ATOM 2635 C CA . ASN B 1 86 ? 10.258 18.859 16.516 1 96.5 86 ASN B CA 1
ATOM 2636 C C . ASN B 1 86 ? 11.562 18.688 15.742 1 96.5 86 ASN B C 1
ATOM 2638 O O . ASN B 1 86 ? 12.539 18.156 16.266 1 96.5 86 ASN B O 1
ATOM 2642 N N . ASP B 1 87 ? 11.594 19.141 14.5 1 93.5 87 ASP B N 1
ATOM 2643 C CA . ASP B 1 87 ? 12.789 19.016 13.672 1 93.5 87 ASP B CA 1
ATOM 2644 C C . ASP B 1 87 ? 13.523 20.359 13.57 1 93.5 87 ASP B C 1
ATOM 2646 O O . ASP B 1 87 ? 13.086 21.266 12.859 1 93.5 87 ASP B O 1
ATOM 2650 N N . PRO B 1 88 ? 14.734 20.422 14.109 1 93.12 88 PRO B N 1
ATOM 2651 C CA . PRO B 1 88 ? 15.453 21.688 14.102 1 93.12 88 PRO B CA 1
ATOM 2652 C C . PRO B 1 88 ? 15.883 22.125 12.703 1 93.12 88 PRO B C 1
ATOM 2654 O O . PRO B 1 88 ? 15.977 23.328 12.43 1 93.12 88 PRO B O 1
ATOM 2657 N N . ASN B 1 89 ? 16.109 21.188 11.875 1 89.88 89 ASN B N 1
ATOM 2658 C CA . ASN B 1 89 ? 16.484 21.531 10.508 1 89.88 89 ASN B CA 1
ATOM 2659 C C . ASN B 1 89 ? 15.344 22.219 9.766 1 89.88 89 ASN B C 1
ATOM 2661 O O . ASN B 1 89 ? 15.555 23.188 9.039 1 89.88 89 ASN B O 1
ATOM 2665 N N . GLN B 1 90 ? 14.195 21.734 9.93 1 90.38 90 GLN B N 1
ATOM 2666 C CA . GLN B 1 90 ? 13.023 22.359 9.344 1 90.38 90 GLN B CA 1
ATOM 2667 C C . GLN B 1 90 ? 12.805 23.766 9.906 1 90.38 90 GLN B C 1
ATOM 2669 O O . GLN B 1 90 ? 12.508 24.703 9.164 1 90.38 90 GLN B O 1
ATOM 2674 N N . LEU B 1 91 ? 13.008 23.891 11.164 1 92.88 91 LEU B N 1
ATOM 2675 C CA . LEU B 1 91 ? 12.797 25.172 11.82 1 92.88 91 LEU B CA 1
ATOM 2676 C C . LEU B 1 91 ? 13.812 26.203 11.344 1 92.88 91 LEU B C 1
ATOM 2678 O O . LEU B 1 91 ? 13.508 27.391 11.242 1 92.88 91 LEU B O 1
ATOM 2682 N N . HIS B 1 92 ? 14.992 25.75 11.125 1 92.44 92 HIS B N 1
ATOM 2683 C CA . HIS B 1 92 ? 16.016 26.641 10.602 1 92.44 92 HIS B CA 1
ATOM 2684 C C . HIS B 1 92 ? 15.609 27.203 9.234 1 92.44 92 HIS B C 1
ATOM 2686 O O . HIS B 1 92 ? 15.742 28.406 8.992 1 92.44 92 HIS B O 1
ATOM 2692 N N . LYS B 1 93 ? 15.109 26.391 8.438 1 89.75 93 LYS B N 1
ATOM 2693 C CA . LYS B 1 93 ? 14.617 26.828 7.133 1 89.75 93 LYS B CA 1
ATOM 2694 C C . LYS B 1 93 ? 13.43 27.781 7.289 1 89.75 93 LYS B C 1
ATOM 2696 O O . LYS B 1 93 ? 13.352 28.797 6.605 1 89.75 93 LYS B O 1
ATOM 2701 N N . ALA B 1 94 ? 12.578 27.422 8.141 1 93.31 94 ALA B N 1
ATOM 2702 C CA . ALA B 1 94 ? 11.383 28.234 8.367 1 93.31 94 ALA B CA 1
ATOM 2703 C C . ALA B 1 94 ? 11.758 29.625 8.867 1 93.31 94 ALA B C 1
ATOM 2705 O O . ALA B 1 94 ? 11.133 30.625 8.492 1 93.31 94 ALA B O 1
ATOM 2706 N N . GLN B 1 95 ? 12.75 29.672 9.695 1 93.31 95 GLN B N 1
ATOM 2707 C CA . GLN B 1 95 ? 13.203 30.953 10.234 1 93.31 95 GLN B CA 1
ATOM 2708 C C . GLN B 1 95 ? 13.664 31.891 9.117 1 93.31 95 GLN B C 1
ATOM 2710 O O . GLN B 1 95 ? 13.414 33.094 9.172 1 93.31 95 GLN B O 1
ATOM 2715 N N . GLU B 1 96 ? 14.266 31.328 8.188 1 90.25 96 GLU B N 1
ATOM 2716 C CA . GLU B 1 96 ? 14.719 32.125 7.047 1 90.25 96 GLU B CA 1
ATOM 2717 C C . GLU B 1 96 ? 13.539 32.656 6.227 1 90.25 96 GLU B C 1
ATOM 2719 O O . GLU B 1 96 ? 13.508 33.812 5.84 1 90.25 96 GLU B O 1
ATOM 2724 N N . HIS B 1 97 ? 12.578 31.844 6.031 1 87.25 97 HIS B N 1
ATOM 2725 C CA . HIS B 1 97 ? 11.422 32.188 5.219 1 87.25 97 HIS B CA 1
ATOM 2726 C C . HIS B 1 97 ? 10.508 33.156 5.945 1 87.25 97 HIS B C 1
ATOM 2728 O O . HIS B 1 97 ? 9.836 34 5.309 1 87.25 97 HIS B O 1
ATOM 2734 N N . LEU B 1 98 ? 10.562 33.125 7.254 1 93.31 98 LEU B N 1
ATOM 2735 C CA . LEU B 1 98 ? 9.609 33.875 8.055 1 93.31 98 LEU B CA 1
ATOM 2736 C C . LEU B 1 98 ? 10.305 35 8.844 1 93.31 98 LEU B C 1
ATOM 2738 O O . LEU B 1 98 ? 9.797 35.438 9.867 1 93.31 98 LEU B O 1
ATOM 2742 N N . ARG B 1 99 ? 11.414 35.375 8.367 1 92.38 99 ARG B N 1
ATOM 2743 C CA . ARG B 1 99 ? 12.273 36.312 9.102 1 92.38 99 ARG B CA 1
ATOM 2744 C C . ARG B 1 99 ? 11.523 37.594 9.438 1 92.38 99 ARG B C 1
ATOM 2746 O O . ARG B 1 99 ? 11.523 38.031 10.594 1 92.38 99 ARG B O 1
ATOM 2753 N N . GLU B 1 100 ? 10.867 38.188 8.531 1 91 100 GLU B N 1
ATOM 2754 C CA . GLU B 1 100 ? 10.164 39.438 8.742 1 91 100 GLU B CA 1
ATOM 2755 C C . GLU B 1 100 ? 9 39.281 9.711 1 91 100 GLU B C 1
ATOM 2757 O O . GLU B 1 100 ? 8.773 40.125 10.57 1 91 100 GLU B O 1
ATOM 2762 N N . ALA B 1 101 ? 8.305 38.156 9.539 1 92 101 ALA B N 1
ATOM 2763 C CA . ALA B 1 101 ? 7.16 37.906 10.406 1 92 101 ALA B CA 1
ATOM 2764 C C . ALA B 1 101 ? 7.605 37.625 11.844 1 92 101 ALA B C 1
ATOM 2766 O O . ALA B 1 101 ? 6.918 38 12.789 1 92 101 ALA B O 1
ATOM 2767 N N . THR B 1 102 ? 8.719 37 11.961 1 93.69 102 THR B N 1
ATOM 2768 C CA . THR B 1 102 ? 9.258 36.719 13.289 1 93.69 102 THR B CA 1
ATOM 2769 C C . THR B 1 102 ? 9.773 38 13.938 1 93.69 102 THR B C 1
ATOM 2771 O O . THR B 1 102 ? 9.523 38.25 15.117 1 93.69 102 THR B O 1
ATOM 2774 N N . LYS B 1 103 ? 10.375 38.812 13.172 1 92.62 103 LYS B N 1
ATOM 2775 C CA . LYS B 1 103 ? 10.891 40.062 13.672 1 92.62 103 LYS B CA 1
ATOM 2776 C C . LYS B 1 103 ? 9.75 41 14.078 1 92.62 103 LYS B C 1
ATOM 2778 O O . LYS B 1 103 ? 9.867 41.75 15.047 1 92.62 103 LYS B O 1
ATOM 2783 N N . GLY B 1 104 ? 8.703 40.906 13.336 1 90.88 104 GLY B N 1
ATOM 2784 C CA . GLY B 1 104 ? 7.551 41.75 13.602 1 90.88 104 GLY B CA 1
ATOM 2785 C C . GLY B 1 104 ? 6.699 41.25 14.75 1 90.88 104 GLY B C 1
ATOM 2786 O O . GLY B 1 104 ? 5.754 41.938 15.172 1 90.88 104 GLY B O 1
ATOM 2787 N N . GLY B 1 105 ? 7.008 40.094 15.266 1 91.5 105 GLY B N 1
ATOM 2788 C CA . GLY B 1 105 ? 6.297 39.562 16.422 1 91.5 105 GLY B CA 1
ATOM 2789 C C . GLY B 1 105 ? 5 38.844 16.047 1 91.5 105 GLY B C 1
ATOM 2790 O O . GLY B 1 105 ? 4.18 38.562 16.922 1 91.5 105 GLY B O 1
ATOM 2791 N N . HIS B 1 106 ? 4.809 38.594 14.828 1 91.81 106 HIS B N 1
ATOM 2792 C CA . HIS B 1 106 ? 3.566 38 14.359 1 91.81 106 HIS B CA 1
ATOM 2793 C C . HIS B 1 106 ? 3.625 36.469 14.445 1 91.81 106 HIS B C 1
ATOM 2795 O O . HIS B 1 106 ? 2.588 35.812 14.477 1 91.81 106 HIS B O 1
ATOM 2801 N N . VAL B 1 107 ? 4.891 35.938 14.438 1 96.12 107 VAL B N 1
ATOM 2802 C CA . VAL B 1 107 ? 5.066 34.5 14.477 1 96.12 107 VAL B CA 1
ATOM 2803 C C . VAL B 1 107 ? 6.145 34.125 15.492 1 96.12 107 VAL B C 1
ATOM 2805 O O . VAL B 1 107 ? 7.191 34.781 15.555 1 96.12 107 VAL B O 1
ATOM 2808 N N . HIS B 1 108 ? 5.871 33.156 16.266 1 97.31 108 HIS B N 1
ATOM 2809 C CA . HIS B 1 108 ? 6.855 32.531 17.141 1 97.31 108 HIS B CA 1
ATOM 2810 C C . HIS B 1 108 ? 7.125 31.094 16.719 1 97.31 108 HIS B C 1
ATOM 2812 O O . HIS B 1 108 ? 6.223 30.25 16.734 1 97.31 108 HIS B O 1
ATOM 2818 N N . LEU B 1 109 ? 8.352 30.828 16.344 1 97.62 109 LEU B N 1
ATOM 2819 C CA . LEU B 1 109 ? 8.781 29.469 16 1 97.62 109 LEU B CA 1
ATOM 2820 C C . LEU B 1 109 ? 9.375 28.766 17.203 1 97.62 109 LEU B C 1
ATOM 2822 O O . LEU B 1 109 ? 10.242 29.328 17.891 1 97.62 109 LEU B O 1
ATOM 2826 N N . ARG B 1 110 ? 8.898 27.578 17.469 1 97.31 110 ARG B N 1
ATOM 2827 C CA . ARG B 1 110 ? 9.375 26.859 18.656 1 97.31 110 ARG B CA 1
ATOM 2828 C C . ARG B 1 110 ? 9.664 25.391 18.328 1 97.31 110 ARG B C 1
ATOM 2830 O O . ARG B 1 110 ? 8.867 24.734 17.656 1 97.31 110 ARG B O 1
ATOM 2837 N N . GLU B 1 111 ? 10.828 24.938 18.766 1 97.69 111 GLU B N 1
ATOM 2838 C CA . GLU B 1 111 ? 11.125 23.516 18.703 1 97.69 111 GLU B CA 1
ATOM 2839 C C . GLU B 1 111 ? 10.438 22.75 19.828 1 97.69 111 GLU B C 1
ATOM 2841 O O . GLU B 1 111 ? 10.688 23 21.016 1 97.69 111 GLU B O 1
ATOM 2846 N N . SER B 1 112 ? 9.562 21.828 19.453 1 97.5 112 SER B N 1
ATOM 2847 C CA . SER B 1 112 ? 8.867 21.047 20.484 1 97.5 112 SER B CA 1
ATOM 2848 C C . SER B 1 112 ? 8.188 19.828 19.891 1 97.5 112 SER B C 1
ATOM 2850 O O . SER B 1 112 ? 7.82 19.828 18.719 1 97.5 112 SER B O 1
ATOM 2852 N N . ASP B 1 113 ? 8.07 18.938 20.781 1 97.25 113 ASP B N 1
ATOM 2853 C CA . ASP B 1 113 ? 7.145 17.844 20.516 1 97.25 113 ASP B CA 1
ATOM 2854 C C . ASP B 1 113 ? 5.695 18.312 20.625 1 97.25 113 ASP B C 1
ATOM 2856 O O . ASP B 1 113 ? 5.363 19.125 21.5 1 97.25 113 ASP B O 1
ATOM 2860 N N . ALA B 1 114 ? 4.863 17.766 19.781 1 98 114 ALA B N 1
ATOM 2861 C CA . ALA B 1 114 ? 3.475 18.203 19.734 1 98 114 ALA B CA 1
ATOM 2862 C C . ALA B 1 114 ? 2.781 17.984 21.078 1 98 114 ALA B C 1
ATOM 2864 O O . ALA B 1 114 ? 2.205 18.906 21.641 1 98 114 ALA B O 1
ATOM 2865 N N . LEU B 1 115 ? 2.844 16.766 21.578 1 97.88 115 LEU B N 1
ATOM 2866 C CA . LEU B 1 115 ? 2.135 16.438 22.797 1 97.88 115 LEU B CA 1
ATOM 2867 C C . LEU B 1 115 ? 2.723 17.203 23.984 1 97.88 115 LEU B C 1
ATOM 2869 O O . LEU B 1 115 ? 1.985 17.672 24.844 1 97.88 115 LEU B O 1
ATOM 2873 N N . ALA B 1 116 ? 4.035 17.297 24.016 1 97.94 116 ALA B N 1
ATOM 2874 C CA . ALA B 1 116 ? 4.684 18.031 25.094 1 97.94 116 ALA B CA 1
ATOM 2875 C C . ALA B 1 116 ? 4.215 19.484 25.125 1 97.94 116 ALA B C 1
ATOM 2877 O O . ALA B 1 116 ? 3.871 20 26.188 1 97.94 116 ALA B O 1
ATOM 2878 N N . TYR B 1 117 ? 4.215 20.109 24 1 98.5 117 TYR B N 1
ATOM 2879 C CA . TYR B 1 117 ? 3.785 21.5 23.938 1 98.5 117 TYR B CA 1
ATOM 2880 C C . TYR B 1 117 ? 2.334 21.641 24.375 1 98.5 117 TYR B C 1
ATOM 2882 O O . TYR B 1 117 ? 1.999 22.547 25.141 1 98.5 117 TYR B O 1
ATOM 2890 N N . LEU B 1 118 ? 1.518 20.797 23.906 1 98.75 118 LEU B N 1
ATOM 2891 C CA . LEU B 1 118 ? 0.087 20.875 24.172 1 98.75 118 LEU B CA 1
ATOM 2892 C C . LEU B 1 118 ? -0.19 20.641 25.656 1 98.75 118 LEU B C 1
ATOM 2894 O O . LEU B 1 118 ? -1.02 21.328 26.25 1 98.75 118 LEU B O 1
ATOM 2898 N N . GLN B 1 119 ? 0.478 19.688 26.219 1 98.38 119 GLN B N 1
ATOM 2899 C CA . GLN B 1 119 ? 0.292 19.391 27.641 1 98.38 119 GLN B CA 1
ATOM 2900 C C . GLN B 1 119 ? 0.73 20.547 28.516 1 98.38 119 GLN B C 1
ATOM 2902 O O . GLN B 1 119 ? 0.16 20.766 29.594 1 98.38 119 GLN B O 1
ATOM 2907 N N . ASP B 1 120 ? 1.652 21.281 28.016 1 98.31 120 ASP B N 1
ATOM 2908 C CA . ASP B 1 120 ? 2.174 22.406 28.781 1 98.31 120 ASP B CA 1
ATOM 2909 C C . ASP B 1 120 ? 1.344 23.672 28.531 1 98.31 120 ASP B C 1
ATOM 2911 O O . ASP B 1 120 ? 1.543 24.688 29.188 1 98.31 120 ASP B O 1
ATOM 2915 N N . SER B 1 121 ? 0.507 23.656 27.547 1 98.44 121 SER B N 1
ATOM 2916 C CA . SER B 1 121 ? -0.323 24.812 27.234 1 98.44 121 SER B CA 1
ATOM 2917 C C . SER B 1 121 ? -1.565 24.875 28.109 1 98.44 121 SER B C 1
ATOM 2919 O O . SER B 1 121 ? -2.172 23.844 28.406 1 98.44 121 SER B O 1
ATOM 2921 N N . PRO B 1 122 ? -1.954 26.062 28.578 1 97.88 122 PRO B N 1
ATOM 2922 C CA . PRO B 1 122 ? -3.158 26.172 29.391 1 97.88 122 PRO B CA 1
ATOM 2923 C C . PRO B 1 122 ? -4.434 25.844 28.625 1 97.88 122 PRO B C 1
ATOM 2925 O O . PRO B 1 122 ? -4.469 25.953 27.406 1 97.88 122 PRO B O 1
ATOM 2928 N N . ASP B 1 123 ? -5.508 25.484 29.406 1 98.25 123 ASP B N 1
ATOM 2929 C CA . ASP B 1 123 ? -6.824 25.281 28.812 1 98.25 123 ASP B CA 1
ATOM 2930 C C . ASP B 1 123 ? -7.332 26.562 28.141 1 98.25 123 ASP B C 1
ATOM 2932 O O . ASP B 1 123 ? -7.047 27.656 28.609 1 98.25 123 ASP B O 1
ATOM 2936 N N . GLU B 1 124 ? -8 26.391 27.062 1 96.69 124 GLU B N 1
ATOM 2937 C CA . GLU B 1 124 ? -8.727 27.469 26.406 1 96.69 124 GLU B CA 1
ATOM 2938 C C . GLU B 1 124 ? -7.816 28.672 26.172 1 96.69 124 GLU B C 1
ATOM 2940 O O . GLU B 1 124 ? -8.164 29.812 26.5 1 96.69 124 GLU B O 1
ATOM 2945 N N . SER B 1 125 ? -6.715 28.406 25.516 1 95.5 125 SER B N 1
ATOM 2946 C CA . SER B 1 125 ? -5.723 29.469 25.344 1 95.5 125 SER B CA 1
ATOM 2947 C C . SER B 1 125 ? -5.512 29.797 23.875 1 95.5 125 SER B C 1
ATOM 2949 O O . SER B 1 125 ? -4.844 30.781 23.547 1 95.5 125 SER B O 1
ATOM 2951 N N . PHE B 1 126 ? -6.133 29.031 22.953 1 96.69 126 PHE B N 1
ATOM 2952 C CA . PHE B 1 126 ? -5.977 29.281 21.531 1 96.69 126 PHE B CA 1
ATOM 2953 C C . PHE B 1 126 ? -7.336 29.422 20.859 1 96.69 126 PHE B C 1
ATOM 2955 O O . PHE B 1 126 ? -8.312 28.797 21.266 1 96.69 126 PHE B O 1
ATOM 2962 N N . ASP B 1 127 ? -7.34 30.188 19.797 1 95.56 127 ASP B N 1
ATOM 2963 C CA . ASP B 1 127 ? -8.547 30.344 18.984 1 95.56 127 ASP B CA 1
ATOM 2964 C C . ASP B 1 127 ? -8.609 29.297 17.875 1 95.56 127 ASP B C 1
ATOM 2966 O O . ASP B 1 127 ? -9.695 28.875 17.484 1 95.56 127 ASP B O 1
ATOM 2970 N N . VAL B 1 128 ? -7.438 28.984 17.406 1 97.75 128 VAL B N 1
ATOM 2971 C CA . VAL B 1 128 ? -7.328 28.047 16.281 1 97.75 128 VAL B CA 1
ATOM 2972 C C . VAL B 1 128 ? -6.113 27.156 16.484 1 97.75 128 VAL B C 1
ATOM 2974 O O . VAL B 1 128 ? -5.055 27.609 16.922 1 97.75 128 VAL B O 1
ATOM 2977 N N . VAL B 1 129 ? -6.293 25.891 16.188 1 98.69 129 VAL B N 1
ATOM 2978 C CA . VAL B 1 129 ? -5.176 24.984 15.938 1 98.69 129 VAL B CA 1
ATOM 2979 C C . VAL B 1 129 ? -5.203 24.5 14.492 1 98.69 129 VAL B C 1
ATOM 2981 O O . VAL B 1 129 ? -6.207 23.969 14.023 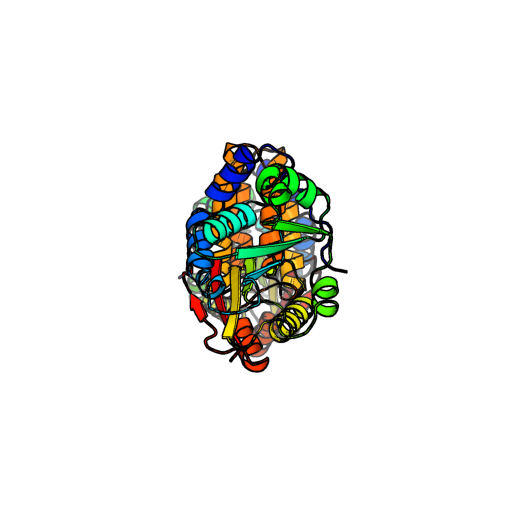1 98.69 129 VAL B O 1
ATOM 2984 N N . ALA B 1 130 ? -4.172 24.75 13.828 1 98.38 130 ALA B N 1
ATOM 2985 C CA . ALA B 1 130 ? -4.066 24.375 12.422 1 98.38 130 ALA B CA 1
ATOM 2986 C C . ALA B 1 130 ? -2.875 23.453 12.188 1 98.38 130 ALA B C 1
ATOM 2988 O O . ALA B 1 130 ? -1.816 23.625 12.789 1 98.38 130 ALA B O 1
ATOM 2989 N N . THR B 1 131 ? -3.035 22.484 11.398 1 97.44 131 THR B N 1
ATOM 2990 C CA . THR B 1 131 ? -1.98 21.562 10.984 1 97.44 131 THR B CA 1
ATOM 2991 C C . THR B 1 131 ? -2.115 21.203 9.508 1 97.44 131 THR B C 1
ATOM 2993 O O . THR B 1 131 ? -3.223 21.203 8.969 1 97.44 131 THR B O 1
ATOM 2996 N N . ALA B 1 132 ? -1.029 21.016 8.859 1 95.75 132 ALA B N 1
ATOM 2997 C CA . ALA B 1 132 ? -1.015 20.609 7.457 1 95.75 132 ALA B CA 1
ATOM 2998 C C . ALA B 1 132 ? 0.076 19.578 7.195 1 95.75 132 ALA B C 1
ATOM 3000 O O . ALA B 1 132 ? 1.26 19.844 7.406 1 95.75 132 ALA B O 1
ATOM 3001 N N . PHE B 1 133 ? -0.357 18.406 6.73 1 94.06 133 PHE B N 1
ATOM 3002 C CA . PHE B 1 133 ? 0.523 17.297 6.359 1 94.06 133 PHE B CA 1
ATOM 3003 C C . PHE B 1 133 ? 1.476 16.969 7.496 1 94.06 133 PHE B C 1
ATOM 3005 O O . PHE B 1 133 ? 2.68 16.812 7.281 1 94.06 133 PHE B O 1
ATOM 3012 N N . THR B 1 134 ? 0.948 16.859 8.695 1 96.25 134 THR B N 1
ATOM 3013 C CA . THR B 1 134 ? 1.768 16.594 9.867 1 96.25 134 THR B CA 1
ATOM 3014 C C . THR B 1 134 ? 1.215 15.414 10.656 1 96.25 134 THR B C 1
ATOM 3016 O O . THR B 1 134 ? 1.956 14.492 11 1 96.25 134 THR B O 1
ATOM 3019 N N . LEU B 1 135 ? -0.062 15.344 10.898 1 97.44 135 LEU B N 1
ATOM 3020 C CA . LEU B 1 135 ? -0.644 14.414 11.859 1 97.44 135 LEU B CA 1
ATOM 3021 C C . LEU B 1 135 ? -0.517 12.977 11.367 1 97.44 135 LEU B C 1
ATOM 3023 O O . LEU B 1 135 ? -0.449 12.047 12.172 1 97.44 135 LEU B O 1
ATOM 3027 N N . HIS B 1 136 ? -0.491 12.82 10.062 1 96.81 136 HIS B N 1
ATOM 3028 C CA . HIS B 1 136 ? -0.392 11.461 9.539 1 96.81 136 HIS B CA 1
ATOM 3029 C C . HIS B 1 136 ? 0.947 10.828 9.898 1 96.81 136 HIS B C 1
ATOM 3031 O O . HIS B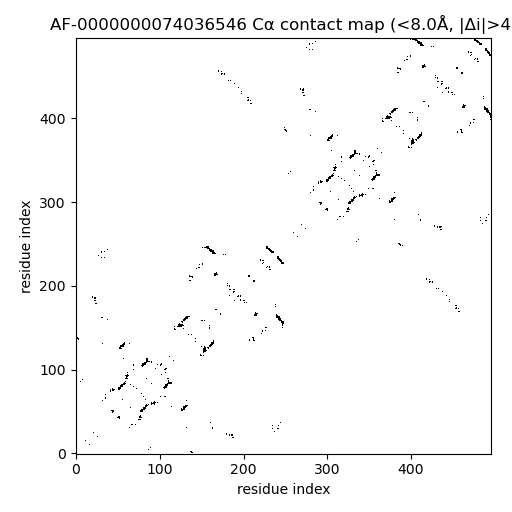 1 136 ? 1.117 9.617 9.773 1 96.81 136 HIS B O 1
ATOM 3037 N N . ASN B 1 137 ? 1.917 11.633 10.281 1 96.5 137 ASN B N 1
ATOM 3038 C CA . ASN B 1 137 ? 3.217 11.117 10.703 1 96.5 137 ASN B CA 1
ATOM 3039 C C . ASN B 1 137 ? 3.172 10.578 12.125 1 96.5 137 ASN B C 1
ATOM 3041 O O . ASN B 1 137 ? 4.102 9.898 12.562 1 96.5 137 ASN B O 1
ATOM 3045 N N . LEU B 1 138 ? 2.158 10.883 12.82 1 97 138 LEU B N 1
ATOM 3046 C CA . LEU B 1 138 ? 2.021 10.438 14.203 1 97 138 LEU B CA 1
ATOM 3047 C C . LEU B 1 138 ? 1.365 9.07 14.273 1 97 138 LEU B C 1
ATOM 3049 O O . LEU B 1 138 ? 0.419 8.789 13.539 1 97 138 LEU B O 1
ATOM 3053 N N . GLU B 1 139 ? 1.883 8.25 15.172 1 97.06 139 GLU B N 1
ATOM 3054 C CA . GLU B 1 139 ? 1.215 6.969 15.398 1 97.06 139 GLU B CA 1
ATOM 3055 C C . GLU B 1 139 ? -0.217 7.172 15.891 1 97.06 139 GLU B C 1
ATOM 3057 O O . GLU B 1 139 ? -0.506 8.141 16.594 1 97.06 139 GLU B O 1
ATOM 3062 N N . ALA B 1 140 ? -1.022 6.219 15.586 1 96.62 140 ALA B N 1
ATOM 3063 C CA . ALA B 1 140 ? -2.459 6.34 15.82 1 96.62 140 ALA B CA 1
ATOM 3064 C C . ALA B 1 140 ? -2.75 6.676 17.281 1 96.62 140 ALA B C 1
ATOM 3066 O O . ALA B 1 140 ? -3.516 7.598 17.578 1 96.62 140 ALA B O 1
ATOM 3067 N N . GLY B 1 141 ? -2.145 5.949 18.188 1 96.75 141 GLY B N 1
ATOM 3068 C CA . GLY B 1 141 ? -2.371 6.211 19.594 1 96.75 141 GLY B CA 1
ATOM 3069 C C . GLY B 1 141 ? -1.913 7.59 20.031 1 96.75 141 GLY B C 1
ATOM 3070 O O . GLY B 1 141 ? -2.627 8.289 20.75 1 96.75 141 GLY B O 1
ATOM 3071 N N . TYR B 1 142 ? -0.758 7.988 19.594 1 97.88 142 TYR B N 1
ATOM 3072 C CA . TYR B 1 142 ? -0.207 9.305 19.906 1 97.88 142 TYR B CA 1
ATOM 3073 C C . TYR B 1 142 ? -1.062 10.406 19.297 1 97.88 142 TYR B C 1
ATOM 3075 O O . TYR B 1 142 ? -1.352 11.414 19.938 1 97.88 142 TYR B O 1
ATOM 3083 N N . ARG B 1 143 ? -1.47 10.188 18.109 1 98.19 143 ARG B N 1
ATOM 3084 C CA . ARG B 1 143 ? -2.295 11.156 17.406 1 98.19 143 ARG B CA 1
ATOM 3085 C C . ARG B 1 143 ? -3.604 11.406 18.141 1 98.19 143 ARG B C 1
ATOM 3087 O O . ARG B 1 143 ? -4.059 12.547 18.234 1 98.19 143 ARG B O 1
ATOM 3094 N N . ARG B 1 144 ? -4.195 10.406 18.672 1 98.12 144 ARG B N 1
ATOM 3095 C CA . ARG B 1 144 ? -5.445 10.539 19.406 1 98.12 144 ARG B CA 1
ATOM 3096 C C . ARG B 1 144 ? -5.254 11.391 20.656 1 98.12 144 ARG B C 1
ATOM 3098 O O . ARG B 1 144 ? -6.117 12.195 21.016 1 98.12 144 ARG B O 1
ATOM 3105 N N . GLU B 1 145 ? -4.145 11.211 21.266 1 98.5 145 GLU B N 1
ATOM 3106 C CA . GLU B 1 145 ? -3.844 12.023 22.438 1 98.5 145 GLU B CA 1
ATOM 3107 C C . GLU B 1 145 ? -3.627 13.484 22.062 1 98.5 145 GLU B C 1
ATOM 3109 O O . GLU B 1 145 ? -4.07 14.391 22.766 1 98.5 145 GLU B O 1
ATOM 3114 N N . VAL B 1 146 ? -2.939 13.641 20.969 1 98.75 146 VAL B N 1
ATOM 3115 C CA . VAL B 1 146 ? -2.729 14.984 20.453 1 98.75 146 VAL B CA 1
ATOM 3116 C C . VAL B 1 146 ? -4.074 15.664 20.203 1 98.75 146 VAL B C 1
ATOM 3118 O O . VAL B 1 146 ? -4.289 16.797 20.609 1 98.75 146 VAL B O 1
ATOM 3121 N N . GLU B 1 147 ? -4.977 14.977 19.594 1 98.81 147 GLU B N 1
ATOM 3122 C CA . GLU B 1 147 ? -6.297 15.516 19.281 1 98.81 147 GLU B CA 1
ATOM 3123 C C . GLU B 1 147 ? -7.078 15.844 20.547 1 98.81 147 GLU B C 1
ATOM 3125 O O . GLU B 1 147 ? -7.785 16.844 20.609 1 98.81 147 GLU B O 1
ATOM 3130 N N . ARG B 1 148 ? -6.953 15.039 21.547 1 98.81 148 ARG B N 1
ATOM 3131 C CA . ARG B 1 148 ? -7.586 15.312 22.844 1 98.81 148 ARG B CA 1
ATOM 3132 C C . ARG B 1 148 ? -7.055 16.609 23.453 1 98.81 148 ARG B C 1
ATOM 3134 O O . ARG B 1 148 ? -7.828 17.422 23.969 1 98.81 148 ARG B O 1
ATOM 3141 N N . GLN B 1 149 ? -5.801 16.75 23.391 1 98.94 149 GLN B N 1
ATOM 3142 C CA . GLN B 1 149 ? -5.184 17.953 23.938 1 98.94 149 GLN B CA 1
ATOM 3143 C C . GLN B 1 149 ? -5.551 19.188 23.125 1 98.94 149 GLN B C 1
ATOM 3145 O O . GLN B 1 149 ? -5.691 20.281 23.672 1 98.94 149 GLN B O 1
ATOM 3150 N N . ILE B 1 150 ? -5.648 19.031 21.828 1 98.94 150 ILE B N 1
ATOM 3151 C CA . ILE B 1 150 ? -6.086 20.125 20.984 1 98.94 150 ILE B CA 1
ATOM 3152 C C . ILE B 1 150 ? -7.449 20.625 21.453 1 98.94 150 ILE B C 1
ATOM 3154 O O . ILE B 1 150 ? -7.668 21.844 21.578 1 98.94 150 ILE B O 1
ATOM 3158 N N . PHE B 1 151 ? -8.336 19.703 21.719 1 98.88 151 PHE B N 1
ATOM 3159 C CA . PHE B 1 151 ? -9.656 20.062 22.219 1 98.88 151 PHE B CA 1
ATOM 3160 C C . PHE B 1 151 ? -9.555 20.875 23.5 1 98.88 151 PHE B C 1
ATOM 3162 O O . PHE B 1 151 ? -10.219 21.906 23.656 1 98.88 151 PHE B O 1
ATOM 3169 N N . ARG B 1 152 ? -8.719 20.422 24.391 1 98.88 152 ARG B N 1
ATOM 3170 C CA . ARG B 1 152 ? -8.578 21.016 25.703 1 98.88 152 ARG B CA 1
ATOM 3171 C C . ARG B 1 152 ? -8.062 22.453 25.594 1 98.88 152 ARG B C 1
ATOM 3173 O O . ARG B 1 152 ? -8.516 23.344 26.328 1 98.88 152 ARG B O 1
ATOM 3180 N N . ILE B 1 153 ? -7.156 22.75 24.719 1 98.69 153 ILE B N 1
ATOM 3181 C CA . ILE B 1 153 ? -6.465 24.031 24.719 1 98.69 153 ILE B CA 1
ATOM 3182 C C . ILE B 1 153 ? -7.25 25.031 23.875 1 98.69 153 ILE B C 1
ATOM 3184 O O . ILE B 1 153 ? -6.969 26.234 23.922 1 98.69 153 ILE B O 1
ATOM 3188 N N . LEU B 1 154 ? -8.148 24.609 23.062 1 98.06 154 LEU B N 1
ATOM 3189 C CA . LEU B 1 154 ? -8.969 25.516 22.25 1 98.06 154 LEU B CA 1
ATOM 3190 C C . LEU B 1 154 ? -10.023 26.203 23.125 1 98.06 154 LEU B C 1
ATOM 3192 O O . LEU B 1 154 ? -10.633 25.578 23.984 1 98.06 154 LEU B O 1
ATOM 3196 N N . ARG B 1 155 ? -10.266 27.484 22.875 1 95.56 155 ARG B N 1
ATOM 3197 C CA . ARG B 1 155 ? -11.344 28.234 23.5 1 95.56 155 ARG B CA 1
ATOM 3198 C C . ARG B 1 155 ? -12.703 27.75 23.031 1 95.56 155 ARG B C 1
ATOM 3200 O O . ARG B 1 155 ? -12.812 27.156 21.953 1 95.56 155 ARG B O 1
ATOM 3207 N N . PRO B 1 156 ? -13.75 28.016 23.875 1 95.44 156 PRO B N 1
ATOM 3208 C CA . PRO B 1 156 ? -15.086 27.781 23.328 1 95.44 156 PRO B CA 1
ATOM 3209 C C . PRO B 1 156 ? -15.305 28.469 21.984 1 95.44 156 PRO B C 1
ATOM 3211 O O . PRO B 1 156 ? -14.953 29.625 21.812 1 95.44 156 PRO B O 1
ATOM 3214 N N . GLY B 1 157 ? -15.75 27.672 21.031 1 94.94 157 GLY B N 1
ATOM 3215 C CA . GLY B 1 157 ? -15.922 28.188 19.688 1 94.94 157 GLY B CA 1
ATOM 3216 C C . GLY B 1 157 ? -14.672 28.078 18.828 1 94.94 157 GLY B C 1
ATOM 3217 O O . GLY B 1 157 ? -14.703 28.359 17.641 1 94.94 157 GLY B O 1
ATOM 3218 N N . GLY B 1 158 ? -13.555 27.625 19.469 1 96.75 158 GLY B N 1
ATOM 3219 C CA . GLY B 1 158 ? -12.289 27.5 18.766 1 96.75 158 GLY B CA 1
ATOM 3220 C C . GLY B 1 158 ? -12.32 26.484 17.641 1 96.75 158 GLY B C 1
ATOM 3221 O O . GLY B 1 158 ? -13.148 25.562 17.656 1 96.75 158 GLY B O 1
ATOM 3222 N N . LEU B 1 159 ? -11.367 26.609 16.672 1 97.94 159 LEU B N 1
ATOM 3223 C CA . LEU B 1 159 ? -11.352 25.797 15.469 1 97.94 159 LEU B CA 1
ATOM 3224 C C . LEU B 1 159 ? -10.117 24.906 15.445 1 97.94 159 LEU B C 1
ATOM 3226 O O . LEU B 1 159 ? -9 25.359 15.68 1 97.94 159 LEU B O 1
ATOM 3230 N N . PHE B 1 160 ? -10.391 23.672 15.219 1 98.75 160 PHE B N 1
ATOM 3231 C CA . PHE B 1 160 ? -9.344 22.75 14.781 1 98.75 160 PHE B CA 1
ATOM 3232 C C . PHE B 1 160 ? -9.453 22.484 13.289 1 98.75 160 PHE B C 1
ATOM 3234 O O . PHE B 1 160 ? -10.492 22.047 12.805 1 98.75 160 PHE B O 1
ATOM 3241 N N . THR B 1 161 ? -8.398 22.75 12.539 1 98.62 161 THR B N 1
ATOM 3242 C CA . THR B 1 161 ? -8.375 22.469 11.109 1 98.62 161 THR B CA 1
ATOM 3243 C C . THR B 1 161 ? -7.086 21.766 10.711 1 98.62 161 THR B C 1
ATOM 3245 O O . THR B 1 161 ? -6.02 22.047 11.266 1 98.62 161 THR B O 1
ATOM 3248 N N . ASN B 1 162 ? -7.242 20.812 9.82 1 97.81 162 ASN B N 1
ATOM 3249 C CA . ASN B 1 162 ? -6.125 19.984 9.383 1 97.81 162 ASN B CA 1
ATOM 3250 C C . ASN B 1 162 ? -6.246 19.625 7.902 1 97.81 162 ASN B C 1
ATOM 3252 O O . ASN B 1 162 ? -7.23 19.016 7.484 1 97.81 162 ASN B O 1
ATOM 3256 N N . ALA B 1 163 ? -5.324 20.094 7.117 1 96.94 163 ALA B N 1
ATOM 3257 C CA . ALA B 1 163 ? -5.172 19.641 5.734 1 96.94 163 ALA B CA 1
ATOM 3258 C C . ALA B 1 163 ? -4.172 18.484 5.641 1 96.94 163 ALA B C 1
ATOM 3260 O O . ALA B 1 163 ? -2.965 18.703 5.797 1 96.94 163 ALA B O 1
ATOM 3261 N N . ASP B 1 164 ? -4.68 17.281 5.324 1 97.12 164 ASP B N 1
ATOM 3262 C CA . ASP B 1 164 ? -3.832 16.094 5.445 1 97.12 164 ASP B CA 1
ATOM 3263 C C . ASP B 1 164 ? -4.395 14.938 4.633 1 97.12 164 ASP B C 1
ATOM 3265 O O . ASP B 1 164 ? -5.219 15.133 3.738 1 97.12 164 ASP B O 1
ATOM 3269 N N . LYS B 1 165 ? -3.801 13.758 4.859 1 96.62 165 LYS B N 1
ATOM 3270 C CA . LYS B 1 165 ? -4.258 12.523 4.23 1 96.62 165 LYS B CA 1
ATOM 3271 C C . LYS B 1 165 ? -5.324 11.836 5.078 1 96.62 165 LYS B C 1
ATOM 3273 O O . LYS B 1 165 ? -5.066 11.453 6.223 1 96.62 165 LYS B O 1
ATOM 3278 N N . TYR B 1 166 ? -6.488 11.688 4.574 1 97.75 166 TYR B N 1
ATOM 3279 C CA . TYR B 1 166 ? -7.566 10.93 5.203 1 97.75 166 TYR B CA 1
ATOM 3280 C C . TYR B 1 166 ? -7.969 9.742 4.34 1 97.75 166 TYR B C 1
ATOM 3282 O O . TYR B 1 166 ? -8.609 9.914 3.301 1 97.75 166 TYR B O 1
ATOM 3290 N N . ALA B 1 167 ? -7.629 8.625 4.809 1 96.88 167 ALA B N 1
ATOM 3291 C CA . ALA B 1 167 ? -7.793 7.414 4.016 1 96.88 167 ALA B CA 1
ATOM 3292 C C . ALA B 1 167 ? -9.258 6.996 3.945 1 96.88 167 ALA B C 1
ATOM 3294 O O . ALA B 1 167 ? -9.953 6.965 4.965 1 96.88 167 ALA B O 1
ATOM 3295 N N . PRO B 1 168 ? -9.727 6.727 2.744 1 94.62 168 PRO B N 1
ATOM 3296 C CA . PRO B 1 168 ? -10.977 5.973 2.641 1 94.62 168 PRO B CA 1
ATOM 3297 C C . PRO B 1 168 ? -10.805 4.496 2.996 1 94.62 168 PRO B C 1
ATOM 3299 O O . PRO B 1 168 ? -9.688 4.055 3.299 1 94.62 168 PRO B O 1
ATOM 3302 N N . ARG B 1 169 ? -11.875 3.795 3.088 1 93.75 169 ARG B N 1
ATOM 3303 C CA . ARG B 1 169 ? -11.789 2.371 3.393 1 93.75 169 ARG B CA 1
ATOM 3304 C C . ARG B 1 169 ? -11.867 1.532 2.121 1 93.75 169 ARG B C 1
ATOM 3306 O O . ARG B 1 169 ? -12.32 2.018 1.08 1 93.75 169 ARG B O 1
ATOM 3313 N N . GLY B 1 170 ? -11.398 0.323 2.266 1 94.31 170 GLY B N 1
ATOM 3314 C CA . GLY B 1 170 ? -11.602 -0.657 1.211 1 94.31 170 GLY B CA 1
ATOM 3315 C C . GLY B 1 170 ? -10.781 -0.375 -0.033 1 94.31 170 GLY B C 1
ATOM 3316 O O . GLY B 1 170 ? -9.633 0.063 0.061 1 94.31 170 GLY B O 1
ATOM 3317 N N . GLN B 1 171 ? -11.359 -0.685 -1.232 1 96.69 171 GLN B N 1
ATOM 3318 C CA . GLN B 1 171 ? -10.68 -0.577 -2.52 1 96.69 171 GLN B CA 1
ATOM 3319 C C . GLN B 1 171 ? -10.219 0.855 -2.781 1 96.69 171 GLN B C 1
ATOM 3321 O O . GLN B 1 171 ? -9.148 1.076 -3.342 1 96.69 171 GLN B O 1
ATOM 3326 N N . GLU B 1 172 ? -10.961 1.763 -2.312 1 97 172 GLU B N 1
ATOM 3327 C CA . GLU B 1 172 ? -10.672 3.17 -2.57 1 97 172 GLU B CA 1
ATOM 3328 C C . GLU B 1 172 ? -9.375 3.605 -1.887 1 97 172 GLU B C 1
ATOM 3330 O O . GLU B 1 172 ? -8.688 4.5 -2.371 1 97 172 GLU B O 1
ATOM 3335 N N . GLN B 1 173 ? -9.07 3.035 -0.746 1 97.31 173 GLN B N 1
ATOM 3336 C CA . GLN B 1 173 ? -7.816 3.32 -0.055 1 97.31 173 GLN B CA 1
ATOM 3337 C C . GLN B 1 173 ? -6.613 3.031 -0.953 1 97.31 173 GLN B C 1
ATOM 3339 O O . GLN B 1 173 ? -5.715 3.861 -1.078 1 97.31 173 GLN B O 1
ATOM 3344 N N . PHE B 1 174 ? -6.66 1.914 -1.651 1 97.75 174 PHE B N 1
ATOM 3345 C CA . PHE B 1 174 ? -5.535 1.479 -2.471 1 97.75 174 PHE B CA 1
ATOM 3346 C C . PHE B 1 174 ? -5.531 2.203 -3.812 1 97.75 174 PHE B C 1
ATOM 3348 O O . PHE B 1 174 ? -4.469 2.479 -4.371 1 97.75 174 PHE B O 1
ATOM 3355 N N . ASP B 1 175 ? -6.727 2.504 -4.285 1 97.81 175 ASP B N 1
ATOM 3356 C CA . ASP B 1 175 ? -6.801 3.309 -5.5 1 97.81 175 ASP B CA 1
ATOM 3357 C C . ASP B 1 175 ? -6.176 4.688 -5.285 1 97.81 175 ASP B C 1
ATOM 3359 O O . ASP B 1 175 ? -5.445 5.184 -6.141 1 97.81 175 ASP B O 1
ATOM 3363 N N . ALA B 1 176 ? -6.496 5.27 -4.168 1 97.75 176 ALA B N 1
ATOM 3364 C CA . ALA B 1 176 ? -5.945 6.582 -3.84 1 97.75 176 ALA B CA 1
ATOM 3365 C C . ALA B 1 176 ? -4.434 6.512 -3.656 1 97.75 176 ALA B C 1
ATOM 3367 O O . ALA B 1 176 ? -3.705 7.41 -4.086 1 97.75 176 ALA B O 1
ATOM 3368 N N . LEU B 1 177 ? -3.98 5.5 -3.006 1 98.12 177 LEU B N 1
ATOM 3369 C CA . LEU B 1 177 ? -2.547 5.297 -2.834 1 98.12 177 LEU B CA 1
ATOM 3370 C C . LEU B 1 177 ? -1.854 5.137 -4.184 1 98.12 177 LEU B C 1
ATOM 3372 O O . LEU B 1 177 ? -0.81 5.746 -4.426 1 98.12 177 LEU B O 1
ATOM 3376 N N . ALA B 1 178 ? -2.414 4.336 -5.039 1 98.19 178 ALA B N 1
ATOM 3377 C CA . ALA B 1 178 ? -1.847 4.117 -6.367 1 98.19 178 ALA B CA 1
ATOM 3378 C C . ALA B 1 178 ? -1.76 5.426 -7.148 1 98.19 178 ALA B C 1
ATOM 3380 O O . ALA B 1 178 ? -0.759 5.688 -7.82 1 98.19 178 ALA B O 1
ATOM 3381 N N . TYR B 1 179 ? -2.783 6.156 -7.055 1 97.69 179 TYR B N 1
ATOM 3382 C CA . TYR B 1 179 ? -2.783 7.465 -7.699 1 97.69 179 TYR B CA 1
ATOM 3383 C C . TYR B 1 179 ? -1.607 8.305 -7.227 1 97.69 179 TYR B C 1
ATOM 3385 O O . TYR B 1 179 ? -0.897 8.906 -8.039 1 97.69 179 TYR B O 1
ATOM 3393 N N . GLN B 1 180 ? -1.471 8.367 -5.961 1 97.56 180 GLN B N 1
ATOM 3394 C CA . GLN B 1 180 ? -0.407 9.188 -5.391 1 97.56 180 GLN B CA 1
ATOM 3395 C C . GLN B 1 180 ? 0.967 8.695 -5.836 1 97.56 180 GLN B C 1
ATOM 3397 O O . GLN B 1 180 ? 1.852 9.5 -6.141 1 97.56 180 GLN B O 1
ATOM 3402 N N . ILE B 1 181 ? 1.15 7.434 -5.859 1 98.31 181 ILE B N 1
ATOM 3403 C CA . ILE B 1 181 ? 2.424 6.852 -6.262 1 98.31 181 ILE B CA 1
ATOM 3404 C C . ILE B 1 181 ? 2.705 7.188 -7.727 1 98.31 181 ILE B C 1
ATOM 3406 O O . ILE B 1 181 ? 3.838 7.512 -8.086 1 98.31 181 ILE B O 1
ATOM 3410 N N . GLU B 1 182 ? 1.732 7.105 -8.539 1 97.88 182 GLU B N 1
ATOM 3411 C CA . GLU B 1 182 ? 1.895 7.496 -9.93 1 97.88 182 GLU B CA 1
ATOM 3412 C C . GLU B 1 182 ? 2.346 8.953 -10.047 1 97.88 182 GLU B C 1
ATOM 3414 O O . GLU B 1 182 ? 3.197 9.273 -10.883 1 97.88 182 GLU B O 1
ATOM 3419 N N . ARG B 1 183 ? 1.773 9.773 -9.273 1 97.38 183 ARG B N 1
ATOM 3420 C CA . ARG B 1 183 ? 2.162 11.18 -9.273 1 97.38 183 ARG B CA 1
ATOM 3421 C C . ARG B 1 183 ? 3.621 11.344 -8.859 1 97.38 183 ARG B C 1
ATOM 3423 O O . ARG B 1 183 ? 4.324 12.203 -9.391 1 97.38 183 ARG B O 1
ATOM 3430 N N . PHE B 1 184 ? 4.039 10.562 -7.891 1 97.88 184 PHE B N 1
ATOM 3431 C CA . PHE B 1 184 ? 5.438 10.617 -7.473 1 97.88 184 PHE B CA 1
ATOM 3432 C C . PHE B 1 184 ? 6.363 10.266 -8.633 1 97.88 184 PHE B C 1
ATOM 3434 O O . PHE B 1 184 ? 7.352 10.961 -8.875 1 97.88 184 PHE B O 1
ATOM 3441 N N . PHE B 1 185 ? 6.047 9.18 -9.289 1 98.31 185 PHE B N 1
ATOM 3442 C CA . PHE B 1 185 ? 6.875 8.789 -10.422 1 98.31 185 PHE B CA 1
ATOM 3443 C C . PHE B 1 185 ? 6.914 9.891 -11.477 1 98.31 185 PHE B C 1
ATOM 3445 O O . PHE B 1 185 ? 7.973 10.195 -12.023 1 98.31 185 PHE B O 1
ATOM 3452 N N . GLN B 1 186 ? 5.809 10.508 -11.75 1 96.75 186 GLN B N 1
ATOM 3453 C CA . GLN B 1 186 ? 5.727 11.57 -12.75 1 96.75 186 GLN B CA 1
ATOM 3454 C C . GLN B 1 186 ? 6.555 12.781 -12.328 1 96.75 186 GLN B C 1
ATOM 3456 O O . GLN B 1 186 ? 7.133 13.469 -13.18 1 96.75 186 GLN B O 1
ATOM 3461 N N . ALA B 1 187 ? 6.598 13 -11.094 1 96.19 187 ALA B N 1
ATOM 3462 C CA . ALA B 1 187 ? 7.285 14.18 -10.578 1 96.19 187 ALA B CA 1
ATOM 3463 C C . ALA B 1 187 ? 8.789 13.945 -10.492 1 96.19 187 ALA B C 1
ATOM 3465 O O . ALA B 1 187 ? 9.578 14.828 -10.852 1 96.19 187 ALA B O 1
ATOM 3466 N N . PHE B 1 188 ? 9.188 12.773 -10.117 1 96.62 188 PHE B N 1
ATOM 3467 C CA . PHE B 1 188 ? 10.562 12.633 -9.656 1 96.62 188 PHE B CA 1
ATOM 3468 C C . PHE B 1 188 ? 11.422 11.945 -10.711 1 96.62 188 PHE B C 1
ATOM 3470 O O . PHE B 1 188 ? 12.617 12.227 -10.828 1 96.62 188 PHE B O 1
ATOM 3477 N N . VAL B 1 189 ? 10.852 11.047 -11.453 1 97.44 189 VAL B N 1
ATOM 3478 C CA . VAL B 1 189 ? 11.633 10.25 -12.391 1 97.44 189 VAL B CA 1
ATOM 3479 C C . VAL B 1 189 ? 12.273 11.156 -13.438 1 97.44 189 VAL B C 1
ATOM 3481 O O . VAL B 1 189 ? 13.484 11.109 -13.656 1 97.44 189 VAL B O 1
ATOM 3484 N N . PRO B 1 190 ? 11.516 12.094 -14.125 1 95.81 190 PRO B N 1
ATOM 3485 C CA . PRO B 1 190 ? 12.125 12.938 -15.148 1 95.81 190 PRO B CA 1
ATOM 3486 C C . PRO B 1 190 ? 13.211 13.852 -14.586 1 95.81 190 PRO B C 1
ATOM 3488 O O . PRO B 1 190 ? 14.039 14.375 -15.344 1 95.81 190 PRO B O 1
ATOM 3491 N N . ARG B 1 191 ? 13.258 14.047 -13.32 1 94.88 191 ARG B N 1
ATOM 3492 C CA . ARG B 1 191 ? 14.188 14.977 -12.688 1 94.88 191 ARG B CA 1
ATOM 3493 C C . ARG B 1 191 ? 15.336 14.234 -12.023 1 94.88 191 ARG B C 1
ATOM 3495 O O . ARG B 1 191 ? 16.172 14.836 -11.344 1 94.88 191 ARG B O 1
ATOM 3502 N N . GLY B 1 192 ? 15.305 12.914 -12.086 1 95.25 192 GLY B N 1
ATOM 3503 C CA . GLY B 1 192 ? 16.375 12.094 -11.562 1 95.25 192 GLY B CA 1
ATOM 3504 C C . GLY B 1 192 ? 16.406 12.023 -10.047 1 95.25 192 GLY B C 1
ATOM 3505 O O . GLY B 1 192 ? 17.438 11.742 -9.445 1 95.25 192 GLY B O 1
ATOM 3506 N N . LYS B 1 193 ? 15.297 12.336 -9.43 1 95.62 193 LYS B N 1
ATOM 3507 C CA . LYS B 1 193 ? 15.219 12.328 -7.977 1 95.62 193 LYS B CA 1
ATOM 3508 C C . LYS B 1 193 ? 14.742 10.977 -7.453 1 95.62 193 LYS B C 1
ATOM 3510 O O . LYS B 1 193 ? 13.758 10.898 -6.723 1 95.62 193 LYS B O 1
ATOM 3515 N N . LEU B 1 194 ? 15.57 9.969 -7.688 1 97.5 194 LEU B N 1
ATOM 3516 C CA . LEU B 1 194 ? 15.133 8.594 -7.469 1 97.5 194 LEU B CA 1
ATOM 3517 C C . LEU B 1 194 ? 15.219 8.227 -5.992 1 97.5 194 LEU B C 1
ATOM 3519 O O . LEU B 1 194 ? 14.414 7.43 -5.5 1 97.5 194 LEU B O 1
ATOM 3523 N N . GLU B 1 195 ? 16.125 8.727 -5.277 1 95.75 195 GLU B N 1
ATOM 3524 C CA . GLU B 1 195 ? 16.188 8.484 -3.838 1 95.75 195 GLU B CA 1
ATOM 3525 C C . GLU B 1 195 ? 14.977 9.07 -3.125 1 95.75 195 GLU B C 1
ATOM 3527 O O . GLU B 1 195 ? 14.414 8.445 -2.221 1 95.75 195 GLU B O 1
ATOM 3532 N N . ILE B 1 196 ? 14.57 10.258 -3.518 1 95 196 ILE B N 1
ATOM 3533 C CA . ILE B 1 196 ? 13.391 10.906 -2.963 1 95 196 ILE B CA 1
ATOM 3534 C C . ILE B 1 196 ? 12.141 10.102 -3.326 1 95 196 ILE B C 1
ATOM 3536 O O . ILE B 1 196 ? 11.266 9.891 -2.486 1 95 196 ILE B O 1
ATOM 3540 N N . LEU B 1 197 ? 12.172 9.672 -4.559 1 97.5 197 LEU B N 1
ATOM 3541 C CA . LEU B 1 197 ? 11.062 8.836 -5.012 1 97.5 197 LEU B CA 1
ATOM 3542 C C . LEU B 1 197 ? 10.891 7.621 -4.109 1 97.5 197 LEU B C 1
ATOM 3544 O O . LEU B 1 197 ? 9.789 7.348 -3.631 1 97.5 197 LEU B O 1
ATOM 3548 N N . GLN B 1 198 ? 12 6.891 -3.869 1 98.19 198 GLN B N 1
ATOM 3549 C CA . GLN B 1 198 ? 11.938 5.695 -3.035 1 98.19 198 GLN B CA 1
ATOM 3550 C C . GLN B 1 198 ? 11.43 6.023 -1.636 1 98.19 198 GLN B C 1
ATOM 3552 O O . GLN B 1 198 ? 10.539 5.344 -1.117 1 98.19 198 GLN B O 1
ATOM 3557 N N . LYS B 1 199 ? 11.906 7.043 -1.104 1 96.56 199 LYS B N 1
ATOM 3558 C CA . LYS B 1 199 ? 11.531 7.43 0.253 1 96.56 199 LYS B CA 1
ATOM 3559 C C . LYS B 1 199 ? 10.055 7.805 0.33 1 96.56 199 LYS B C 1
ATOM 3561 O O . LYS B 1 199 ? 9.352 7.402 1.262 1 96.56 199 LYS B O 1
ATOM 3566 N N . TRP B 1 200 ? 9.586 8.547 -0.637 1 96.88 200 TRP B N 1
ATOM 3567 C CA . TRP B 1 200 ? 8.195 9.008 -0.614 1 96.88 200 TRP B CA 1
ATOM 3568 C C . TRP B 1 200 ? 7.234 7.848 -0.863 1 96.88 200 TRP B C 1
ATOM 3570 O O . TRP B 1 200 ? 6.168 7.777 -0.249 1 96.88 200 TRP B O 1
ATOM 3580 N N . VAL B 1 201 ? 7.629 6.988 -1.735 1 98.38 201 VAL B N 1
ATOM 3581 C CA . VAL B 1 201 ? 6.797 5.82 -1.991 1 98.38 201 VAL B CA 1
ATOM 3582 C C . VAL B 1 201 ? 6.664 4.988 -0.717 1 98.38 201 VAL B C 1
ATOM 3584 O O . VAL B 1 201 ? 5.551 4.66 -0.295 1 98.38 201 VAL B O 1
ATOM 3587 N N . LEU B 1 202 ? 7.773 4.738 -0.092 1 98.31 202 LEU B N 1
ATOM 3588 C CA . LEU B 1 202 ? 7.766 3.908 1.107 1 98.31 202 LEU B CA 1
ATOM 3589 C C . LEU B 1 202 ? 7.02 4.602 2.242 1 98.31 202 LEU B C 1
ATOM 3591 O O . LEU B 1 202 ? 6.285 3.953 2.996 1 98.31 202 LEU B O 1
ATOM 3595 N N . HIS B 1 203 ? 7.164 5.863 2.34 1 97.25 203 HIS B N 1
ATOM 3596 C CA . HIS B 1 203 ? 6.473 6.629 3.371 1 97.25 203 HIS B CA 1
ATOM 3597 C C . HIS B 1 203 ? 4.961 6.57 3.18 1 97.25 203 HIS B C 1
ATOM 3599 O O . HIS B 1 203 ? 4.215 6.379 4.145 1 97.25 203 HIS B O 1
ATOM 3605 N N . ASN B 1 204 ? 4.539 6.746 1.942 1 97.62 204 ASN B N 1
ATOM 3606 C CA . ASN B 1 204 ? 3.105 6.754 1.675 1 97.62 204 ASN B CA 1
ATOM 3607 C C . ASN B 1 204 ? 2.49 5.371 1.866 1 97.62 204 ASN B C 1
ATOM 3609 O O . ASN B 1 204 ? 1.323 5.254 2.244 1 97.62 204 ASN B O 1
ATOM 3613 N N . ILE B 1 205 ? 3.266 4.352 1.659 1 97.75 205 ILE B N 1
ATOM 3614 C CA . ILE B 1 205 ? 2.803 3.002 1.976 1 97.75 205 ILE B CA 1
ATOM 3615 C C . ILE B 1 205 ? 2.658 2.848 3.488 1 97.75 205 ILE B C 1
ATOM 3617 O O . ILE B 1 205 ? 1.636 2.359 3.973 1 97.75 205 ILE B O 1
ATOM 3621 N N . SER B 1 206 ? 3.609 3.285 4.188 1 97.06 206 SER B N 1
ATOM 3622 C CA . SER B 1 206 ? 3.57 3.229 5.645 1 97.06 206 SER B CA 1
ATOM 3623 C C . SER B 1 206 ? 2.383 4.012 6.195 1 97.06 206 SER B C 1
ATOM 3625 O O . SER B 1 206 ? 1.763 3.598 7.18 1 97.06 206 SER B O 1
ATOM 3627 N N . ASP B 1 207 ? 2.07 5.094 5.535 1 97.31 207 ASP B N 1
ATOM 3628 C CA . ASP B 1 207 ? 0.973 5.957 5.961 1 97.31 207 ASP B CA 1
ATOM 3629 C C . ASP B 1 207 ? -0.362 5.219 5.898 1 97.31 207 ASP B C 1
ATOM 3631 O O . ASP B 1 207 ? -1.35 5.66 6.488 1 97.31 207 ASP B O 1
ATOM 3635 N N . GLN B 1 208 ? -0.383 4.176 5.129 1 96.75 208 GLN B N 1
ATOM 3636 C CA . GLN B 1 208 ? -1.639 3.447 4.973 1 96.75 208 GLN B CA 1
ATOM 3637 C C . GLN B 1 208 ? -1.712 2.266 5.938 1 96.75 208 GLN B C 1
ATOM 3639 O O . GLN B 1 208 ? -2.738 1.587 6.016 1 96.75 208 GLN B O 1
ATOM 3644 N N . SER B 1 209 ? -0.661 2.01 6.73 1 96.88 209 SER B N 1
ATOM 3645 C CA . SER B 1 209 ? -0.599 0.89 7.664 1 96.88 209 SER B CA 1
ATOM 3646 C C . SER B 1 209 ? -1.404 1.178 8.93 1 96.88 209 SER B C 1
ATOM 3648 O O . SER B 1 209 ? -1.653 2.338 9.258 1 96.88 209 SER B O 1
ATOM 3650 N N . PRO B 1 210 ? -1.8 0.151 9.688 1 95.25 210 PRO B N 1
ATOM 3651 C CA . PRO B 1 210 ? -2.594 0.337 10.906 1 95.25 210 PRO B CA 1
ATOM 3652 C C . PRO B 1 210 ? -1.911 1.249 11.922 1 95.25 210 PRO B C 1
ATOM 3654 O O . PRO B 1 210 ? -2.588 1.931 12.695 1 95.25 210 PRO B O 1
ATOM 3657 N N . ARG B 1 211 ? -0.708 1.325 11.859 1 96.44 211 ARG B N 1
ATOM 3658 C CA . ARG B 1 211 ? 0.056 2.125 12.812 1 96.44 211 ARG B CA 1
ATOM 3659 C C . ARG B 1 211 ? -0.127 3.615 12.547 1 96.44 211 ARG B C 1
ATOM 3661 O O . ARG B 1 211 ? -0.086 4.426 13.477 1 96.44 211 ARG B O 1
ATOM 3668 N N . TYR B 1 212 ? -0.44 3.984 11.25 1 97.44 212 TYR B N 1
ATOM 3669 C CA . TYR B 1 212 ? -0.364 5.402 10.914 1 97.44 212 TYR B CA 1
ATOM 3670 C C . TYR B 1 212 ? -1.618 5.855 10.18 1 97.44 212 TYR B C 1
ATOM 3672 O O . TYR B 1 212 ? -1.896 7.055 10.094 1 97.44 212 TYR B O 1
ATOM 3680 N N . ALA B 1 213 ? -2.328 4.953 9.633 1 97.19 213 ALA B N 1
ATOM 3681 C CA . ALA B 1 213 ? -3.434 5.324 8.758 1 97.19 213 ALA B CA 1
ATOM 3682 C C . ALA B 1 213 ? -4.441 6.211 9.484 1 97.19 213 ALA B C 1
ATOM 3684 O O . ALA B 1 213 ? -4.832 5.914 10.617 1 97.19 213 ALA B O 1
ATOM 3685 N N . MET B 1 214 ? -4.781 7.285 8.828 1 97.75 214 MET B N 1
ATOM 3686 C CA . MET B 1 214 ? -5.844 8.172 9.289 1 97.75 214 MET B CA 1
ATOM 3687 C C . MET B 1 214 ? -7.125 7.953 8.5 1 97.75 214 MET B C 1
ATOM 3689 O O . MET B 1 214 ? -7.387 8.664 7.523 1 97.75 214 MET B O 1
ATOM 3693 N N . PHE B 1 215 ? -7.891 7.117 9.023 1 97.62 215 PHE B N 1
ATOM 3694 C CA . PHE B 1 215 ? -9.156 6.863 8.336 1 97.62 215 PHE B CA 1
ATOM 3695 C C . PHE B 1 215 ? -10.156 7.977 8.625 1 97.62 215 PHE B C 1
ATOM 3697 O O . PHE B 1 215 ? -10.336 8.367 9.781 1 97.62 215 PHE B O 1
ATOM 3704 N N . ALA B 1 216 ? -10.805 8.414 7.602 1 97.56 216 ALA B N 1
ATOM 3705 C CA . ALA B 1 216 ? -11.734 9.531 7.715 1 97.56 216 ALA B CA 1
ATOM 3706 C C . ALA B 1 216 ? -12.844 9.227 8.719 1 97.56 216 ALA B C 1
ATOM 3708 O O . ALA B 1 216 ? -13.141 10.039 9.594 1 97.56 216 ALA B O 1
ATOM 3709 N N . ASP B 1 217 ? -13.438 8.078 8.602 1 96.88 217 ASP B N 1
ATOM 3710 C CA . ASP B 1 217 ? -14.562 7.707 9.445 1 96.88 217 ASP B CA 1
ATOM 3711 C C . ASP B 1 217 ? -14.141 7.598 10.914 1 96.88 217 ASP B C 1
ATOM 3713 O O . ASP B 1 217 ? -14.844 8.078 11.805 1 96.88 217 ASP B O 1
ATOM 3717 N N . GLU B 1 218 ? -13.016 7.008 11.18 1 97.5 218 GLU B N 1
ATOM 3718 C CA . GLU B 1 218 ? -12.508 6.871 12.539 1 97.5 218 GLU B CA 1
ATOM 3719 C C . GLU B 1 218 ? -12.148 8.227 13.133 1 97.5 218 GLU B C 1
ATOM 3721 O O . GLU B 1 218 ? -12.336 8.461 14.328 1 97.5 218 GLU B O 1
ATOM 3726 N N . THR B 1 219 ? -11.586 9.031 12.273 1 98.31 219 THR B N 1
ATOM 3727 C CA . THR B 1 219 ? -11.211 10.367 12.719 1 98.31 219 THR B CA 1
ATOM 3728 C C . THR B 1 219 ? -12.445 11.156 13.164 1 98.31 219 THR B C 1
ATOM 3730 O O . THR B 1 219 ? -12.461 11.734 14.25 1 98.31 219 THR B O 1
ATOM 3733 N N . VAL B 1 220 ? -13.453 11.172 12.375 1 98.38 220 VAL B N 1
ATOM 3734 C CA . VAL B 1 220 ? -14.68 11.891 12.695 1 98.38 220 VAL B CA 1
ATOM 3735 C C . VAL B 1 220 ? -15.273 11.344 13.992 1 98.38 220 VAL B C 1
ATOM 3737 O O . VAL B 1 220 ? -15.609 12.117 14.898 1 98.38 220 VAL B O 1
ATOM 3740 N N . SER B 1 221 ? -15.359 10.047 14.102 1 98.38 221 SER B N 1
ATOM 3741 C CA . SER B 1 221 ? -15.922 9.406 15.289 1 98.38 221 SER B CA 1
ATOM 3742 C C . SER B 1 221 ? -15.125 9.773 16.547 1 98.38 221 SER B C 1
ATOM 3744 O O . SER B 1 221 ? -15.711 10.055 17.594 1 98.38 221 SER B O 1
ATOM 3746 N N . HIS B 1 222 ? -13.875 9.75 16.406 1 98.69 222 HIS B N 1
ATOM 3747 C CA . HIS B 1 222 ? -13.016 10.047 17.547 1 98.69 222 HIS B CA 1
ATOM 3748 C C . HIS B 1 222 ? -13.172 11.492 18 1 98.69 222 HIS B C 1
ATOM 3750 O O . HIS B 1 222 ? -13.289 11.766 19.188 1 98.69 222 HIS B O 1
ATOM 3756 N N . LEU B 1 223 ? -13.125 12.422 17.047 1 98.88 223 LEU B N 1
ATOM 3757 C CA . LEU B 1 223 ? -13.234 13.836 17.391 1 98.88 223 LEU B CA 1
ATOM 3758 C C . LEU B 1 223 ? -14.594 14.141 18.016 1 98.88 223 LEU B C 1
ATOM 3760 O O . LEU B 1 223 ? -14.688 14.93 18.953 1 98.88 223 LEU B O 1
ATOM 3764 N N . GLU B 1 224 ? -15.633 13.523 17.5 1 98.75 224 GLU B N 1
ATOM 3765 C CA . GLU B 1 224 ? -16.953 13.688 18.094 1 98.75 224 GLU B CA 1
ATOM 3766 C C . GLU B 1 224 ? -17 13.125 19.516 1 98.75 224 GLU B C 1
ATOM 3768 O O . GLU B 1 224 ? -17.594 13.727 20.406 1 98.75 224 GLU B O 1
ATOM 3773 N N . ALA B 1 225 ? -16.375 12.016 19.719 1 98.69 225 ALA B N 1
ATOM 3774 C CA . ALA B 1 225 ? -16.328 11.391 21.047 1 98.69 225 ALA B CA 1
ATOM 3775 C C . ALA B 1 225 ? -15.609 12.281 22.047 1 98.69 225 ALA B C 1
ATOM 3777 O O . ALA B 1 225 ? -15.953 12.297 23.234 1 98.69 225 ALA B O 1
ATOM 3778 N N . ILE B 1 226 ? -14.586 12.922 21.578 1 98.25 226 ILE B N 1
ATOM 3779 C CA . ILE B 1 226 ? -13.828 13.852 22.406 1 98.25 226 ILE B CA 1
ATOM 3780 C C . ILE B 1 226 ? -14.711 15.023 22.812 1 98.25 226 ILE B C 1
ATOM 3782 O O . ILE B 1 226 ? -14.539 15.594 23.891 1 98.25 226 ILE B O 1
ATOM 3786 N N . GLY B 1 227 ? -15.578 15.531 21.891 1 98.75 227 GLY B N 1
ATOM 3787 C CA . GLY B 1 227 ? -16.469 16.625 22.219 1 98.75 227 GLY B CA 1
ATOM 3788 C C . GLY B 1 227 ? -16.562 17.672 21.125 1 98.75 227 GLY B C 1
ATOM 3789 O O . GLY B 1 227 ? -17.375 18.594 21.203 1 98.75 227 GLY B O 1
ATOM 3790 N N . PHE B 1 228 ? -15.812 17.516 20.078 1 98.88 228 PHE B N 1
ATOM 3791 C CA . PHE B 1 228 ? -15.891 18.469 18.969 1 98.88 228 PHE B CA 1
ATOM 3792 C C . PHE B 1 228 ? -17.266 18.422 18.328 1 98.88 228 PHE B C 1
ATOM 3794 O O . PHE B 1 228 ? -17.922 17.391 18.328 1 98.88 228 PHE B O 1
ATOM 3801 N N . LYS B 1 229 ? -17.672 19.547 17.75 1 98.44 229 LYS B N 1
ATOM 3802 C CA . LYS B 1 229 ? -18.891 19.641 16.969 1 98.44 229 LYS B CA 1
ATOM 3803 C C . LYS B 1 229 ? -18.609 20.109 15.555 1 98.44 229 LYS B C 1
ATOM 3805 O O . LYS B 1 229 ? -17.562 20.719 15.289 1 98.44 229 LYS B O 1
ATOM 3810 N N . GLY B 1 230 ? -19.547 19.766 14.719 1 97.5 230 GLY B N 1
ATOM 3811 C CA . GLY B 1 230 ? -19.375 20.172 13.328 1 97.5 230 GLY B CA 1
ATOM 3812 C C . GLY B 1 230 ? -18.172 19.547 12.672 1 97.5 230 GLY B C 1
ATOM 3813 O O . GLY B 1 230 ? -17.469 20.203 11.898 1 97.5 230 GLY B O 1
ATOM 3814 N N . VAL B 1 231 ? -17.859 18.344 13.047 1 98.56 231 VAL B N 1
ATOM 3815 C CA . VAL B 1 231 ? -16.688 17.672 12.477 1 98.56 231 VAL B CA 1
ATOM 3816 C C . VAL B 1 231 ? -16.953 17.328 11.016 1 98.56 231 VAL B C 1
ATOM 3818 O O . VAL B 1 231 ? -17.844 16.531 10.703 1 98.56 231 VAL B O 1
ATOM 3821 N N . GLU B 1 232 ? -16.141 17.953 10.156 1 97.5 232 GLU B N 1
ATOM 3822 C CA . GLU B 1 232 ? -16.344 17.766 8.719 1 97.5 232 GLU B CA 1
ATOM 3823 C C . GLU B 1 232 ? -15.008 17.531 8.008 1 97.5 232 GLU B C 1
ATOM 3825 O O . GLU B 1 232 ? -14.031 18.219 8.273 1 97.5 232 GLU B O 1
ATOM 3830 N N . ILE B 1 233 ? -14.977 16.516 7.203 1 97.69 233 ILE B N 1
ATOM 3831 C CA . ILE B 1 233 ? -13.891 16.312 6.254 1 97.69 233 ILE B CA 1
ATOM 3832 C C . ILE B 1 233 ? -14.375 16.609 4.84 1 97.69 233 ILE B C 1
ATOM 3834 O O . ILE B 1 233 ? -15.258 15.922 4.32 1 97.69 233 ILE B O 1
ATOM 3838 N N . SER B 1 234 ? -13.805 17.609 4.293 1 96.56 234 SER B N 1
ATOM 3839 C CA . SER B 1 234 ? -14.305 18.109 3.014 1 96.56 234 SER B CA 1
ATOM 3840 C C . SER B 1 234 ? -13.164 18.375 2.041 1 96.56 234 SER B C 1
ATOM 3842 O O . SER B 1 234 ? -12 18.125 2.359 1 96.56 234 SER B O 1
ATOM 3844 N N . HIS B 1 235 ? -13.531 18.734 0.746 1 95.94 235 HIS B N 1
ATOM 3845 C CA . HIS B 1 235 ? -12.57 19.078 -0.297 1 95.94 235 HIS B CA 1
ATOM 3846 C C . HIS B 1 235 ? -11.625 17.906 -0.576 1 95.94 235 HIS B C 1
ATOM 3848 O O . HIS B 1 235 ? -10.406 18.094 -0.629 1 95.94 235 HIS B O 1
ATOM 3854 N N . ARG B 1 236 ? -12.195 16.844 -0.689 1 95.12 236 ARG B N 1
ATOM 3855 C CA . ARG B 1 236 ? -11.406 15.633 -0.861 1 95.12 236 ARG B CA 1
ATOM 3856 C C . ARG B 1 236 ? -10.867 15.523 -2.283 1 95.12 236 ARG B C 1
ATOM 3858 O O . ARG B 1 236 ? -11.586 15.797 -3.248 1 95.12 236 ARG B O 1
ATOM 3865 N N . SER B 1 237 ? -9.648 15.234 -2.365 1 94.81 237 SER B N 1
ATOM 3866 C CA . SER B 1 237 ? -8.977 14.781 -3.576 1 94.81 237 SER B CA 1
ATOM 3867 C C . SER B 1 237 ? -8.156 13.523 -3.314 1 94.81 237 SER B C 1
ATOM 3869 O O . SER B 1 237 ? -7.023 13.602 -2.828 1 94.81 237 SER B O 1
ATOM 3871 N N . HIS B 1 238 ? -8.727 12.352 -3.746 1 94.44 238 HIS B N 1
ATOM 3872 C CA . HIS B 1 238 ? -8.141 11.047 -3.453 1 94.44 238 HIS B CA 1
ATOM 3873 C C . HIS B 1 238 ? -7.855 10.891 -1.963 1 94.44 238 HIS B C 1
ATOM 3875 O O . HIS B 1 238 ? -8.781 10.875 -1.15 1 94.44 238 HIS B O 1
ATOM 3881 N N . MET B 1 239 ? -6.57 11.047 -1.547 1 95.62 239 MET B N 1
ATOM 3882 C CA . MET B 1 239 ? -6.207 10.805 -0.153 1 95.62 239 MET B CA 1
ATOM 3883 C C . MET B 1 239 ? -6.262 12.094 0.655 1 95.62 239 MET B C 1
ATOM 3885 O O . MET B 1 239 ? -6.332 12.062 1.885 1 95.62 239 MET B O 1
ATOM 3889 N N . GLN B 1 240 ? -6.215 13.203 0.027 1 96.25 240 GLN B N 1
ATOM 3890 C CA . GLN B 1 240 ? -6.09 14.477 0.717 1 96.25 240 GLN B CA 1
ATOM 3891 C C . GLN B 1 240 ? -7.461 15.094 0.989 1 96.25 240 GLN B C 1
ATOM 3893 O O . GLN B 1 240 ? -8.367 14.992 0.16 1 96.25 240 GLN B O 1
ATOM 3898 N N . ALA B 1 241 ? -7.605 15.68 2.098 1 97 241 ALA B N 1
ATOM 3899 C CA . ALA B 1 241 ? -8.828 16.391 2.467 1 97 241 ALA B CA 1
ATOM 3900 C C . ALA B 1 241 ? -8.562 17.375 3.604 1 97 241 ALA B C 1
ATOM 3902 O O . ALA B 1 241 ? -7.453 17.438 4.137 1 97 241 ALA B O 1
ATOM 3903 N N . VAL B 1 242 ? -9.562 18.203 3.859 1 98 242 VAL B N 1
ATOM 3904 C CA . VAL B 1 242 ? -9.453 19.203 4.914 1 98 242 VAL B CA 1
ATOM 3905 C C . VAL B 1 242 ? -10.453 18.891 6.027 1 98 242 VAL B C 1
ATOM 3907 O O . VAL B 1 242 ? -11.641 18.672 5.762 1 98 242 VAL B O 1
ATOM 3910 N N . LEU B 1 243 ? -9.977 18.859 7.191 1 98.38 243 LEU B N 1
ATOM 3911 C CA . LEU B 1 243 ? -10.797 18.656 8.383 1 98.38 243 LEU B CA 1
ATOM 3912 C C . LEU B 1 243 ? -11.086 19.984 9.078 1 98.38 243 LEU B C 1
ATOM 3914 O O . LEU B 1 243 ? -10.203 20.828 9.219 1 98.38 243 LEU B O 1
ATOM 3918 N N . ARG B 1 244 ? -12.32 20.125 9.531 1 98.38 244 ARG B N 1
ATOM 3919 C CA . ARG B 1 244 ? -12.711 21.203 10.422 1 98.38 244 ARG B CA 1
ATOM 3920 C C . ARG B 1 244 ? -13.555 20.688 11.586 1 98.38 244 ARG B C 1
ATOM 3922 O O . ARG B 1 244 ? -14.398 19.812 11.398 1 98.38 244 ARG B O 1
ATOM 3929 N N . ALA B 1 245 ? -13.281 21.141 12.68 1 98.69 245 ALA B N 1
ATOM 3930 C CA . ALA B 1 245 ? -14.016 20.812 13.891 1 98.69 245 ALA B CA 1
ATOM 3931 C C . ALA B 1 245 ? -13.984 21.953 14.891 1 98.69 245 ALA B C 1
ATOM 3933 O O . ALA B 1 245 ? -12.977 22.656 15.016 1 98.69 245 ALA B O 1
ATOM 3934 N N . ARG B 1 246 ? -15.07 22.094 15.648 1 98.06 246 ARG B N 1
ATOM 3935 C CA . ARG B 1 246 ? -15.156 23.234 16.562 1 98.06 246 ARG B CA 1
ATOM 3936 C C . ARG B 1 246 ? -15.461 22.75 17.984 1 98.06 246 ARG B C 1
ATOM 3938 O O . ARG B 1 246 ? -16.156 21.766 18.172 1 98.06 246 ARG B O 1
ATOM 3945 N N . VAL B 1 247 ? -14.883 23.5 18.875 1 97.94 247 VAL B N 1
ATOM 3946 C CA . VAL B 1 247 ? -15.289 23.328 20.266 1 97.94 247 VAL B CA 1
ATOM 3947 C C . VAL B 1 247 ? -16.625 24.016 20.516 1 97.94 247 VAL B C 1
ATOM 3949 O O . VAL B 1 247 ? -16.859 25.125 20.031 1 97.94 247 VAL B O 1
ATOM 3952 N N . PRO B 1 248 ? -17.531 23.297 21.172 1 96.88 248 PRO B N 1
ATOM 3953 C CA . PRO B 1 248 ? -18.828 23.938 21.422 1 96.88 248 PRO B CA 1
ATOM 3954 C C . PRO B 1 248 ? -18.734 25.172 22.312 1 96.88 248 PRO B C 1
ATOM 3956 O O . PRO B 1 248 ? -17.812 25.266 23.125 1 96.88 248 PRO B O 1
#

Sequence (496 aa):
MSRTSGEHRFTGDLAQEYELITLAYPDFEAFQHQMIEGIDFSSAGTDRDVPFHLLEIGTGDGFTTTRLVQAMLEAPGAGLITSIDNDPNQLHKAQEHLREATKGGHVHLRESDALAYLQDSPDESFDVVATAFTLHNLEAGYRREVERQIFRILRPGGLFTNADKYAPRGQEQFDALAYQIERFFQAFVPRGKLEILQKWVLHNISDQSPRYAMFADETVSHLEAIGFKGVEISHRSHMQAVLRARVPMSRTSGEHRFTGDLAQEYELITLAYPDFEAFQHQMIEGIDFSSAGTDRDVPFHLLEIGTGDGFTTTRLVQAMLEAPGAGLITSIDNDPNQLHKAQEHLREATKGGHVHLRESDALAYLQDSPDESFDVVATAFTLHNLEAGYRREVERQIFRILRPGGLFTNADKYAPRGQEQFDALAYQIERFFQAFVPRGKLEILQKWVLHNISDQSPRYAMFADETVSHLEAIGFKGVEISHRSHMQAVLRARVP

Foldseek 3Di:
DQVPPPPPLDPDDPVVVVQLVCLLPVCQVVLLVVLLVVDDLQVQVPPDPDGAEEEEEDCFLPPSVVVNLVSNVVHPHAYAYEYEEQDVVRLVNNCVVCVVCVVVRRYHYYHDDLLVVLVPAAFQAHQEYEYEAPLLSGWPVVSLSSLLSVLRRHHAFGKYKYKHFAAEDDPLNVVLLVVSLVSLCVSQVVVVNVVSSVVVNVVSVVSCDNGRDHHPVVVQVSNVVSAWPPWDWDPDDSGITMTMTGHD/DDDPPPPPLDPDDPVVVVQLVCLLPVCQVVLLVVLLVPDDLQVQVPPDPDGAEEEEEDCFLPPSVVVNLVSNVVYPHAYAYEYEEQDVVRLVNNCVVCVVCVVVRRYHYYHDDLLVVLVPAAFQAHQEYEYEAPLLRAWPVVSLSSLLSVLGRHHAFHKYKYKHFAAEDDPLNVVLLVVSLVSLCVSQVVVVNVVSSVVVNVVSVVSCDNGRDHHPVVVQVSNVVSAWPPWDWDPDDSGITMTMTGHD

InterPro domains:
  IPR029063 S-adenosyl-L-methionine-dependent methyltransferase superfamily [G3DSA:3.40.50.150] (19-246)
  IPR029063 S-adenosyl-L-methionine-dependent methyltransferase superfamily [SSF53335] (52-234)
  IPR041698 Methyltransferase domain 25 [PF13649] (55-158)
  IPR050508 Methyltransferase Superfamily [PTHR42912] (14-161)

pLDDT: mean 90.46, std 14.75, range [23.95, 98.94]

Secondary structure (DSSP, 8-state):
-----------S-HHHHHHHHHHH-TTHHHHHHHHHHT--GGGGGSS-SS-EEEEEE--TTSHHHHHHHHHHHHSSS-EEEEEEES-HHHHHHHHHHTHHHHHTTSEEEEE--HHHHHHHSPTT-EEEEEEES-GGGS-HHHHHHHHHHHHHHEEEEEEEEEEEE-BPSTHHHHHHHHHHHHHHHHHHGGGT-HHHHHHHHHHHHHTTSTTT--BHHHHHHHHHHHT-EEEEEEEEETTEEEEEEE--/-----------S-HHHHHHHHHHH-TTHHHHHHHHHHT--GGGGGSS-SS-EEEEEE--TTSHHHHHHHHHHHHSSS-EEEEEEES-HHHHHHHHHHTHHHHHTTSEEEEE--HHHHHHHSPTT-EEEEEEES-GGGS-HHHHHHHHHHHHHHEEEEEEEEEEEE-BPSTHHHHHHHHHHHHHHHHHHGGGT-HHHHHHHHHHHHHTTSTTT--BHHHHHHHHHHHT-EEEEEEEEETTEEEEEEE--

Radius of gyration: 28.49 Å; Cα contacts (8 Å, |Δi|>4): 910; chains: 2; bounding box: 40×93×58 Å

Nearest PDB structures (foldseek):
  6cca-assembly1_A  TM=6.311E-01  e=2.527E-11  Sorangium cellulosum
  7ezg-assembly1_A  TM=5.654E-01  e=1.556E-10  Homo sapiens
  7f1e-assembly1_A  TM=5.610E-01  e=1.867E-10  Homo sapiens
  8owx-assembly2_B  TM=5.528E-01  e=1.757E-10  Homo sapiens
  8p7c-assembly1_A  TM=5.239E-01  e=9.022E-10  Homo sapiens